Protein AF-0000000067823794 (afdb_homodimer)

Radius of gyration: 28.99 Å; Cα contacts (8 Å, |Δi|>4): 1652; chains: 2; bounding box: 49×87×70 Å

Nearest PDB structures (foldseek):
  8h8p-assembly1_C  TM=9.589E-01  e=4.261E-42  Candida parapsilosis
  8h8p-assembly1_D  TM=9.394E-01  e=1.782E-40  Candida parapsilosis
  6t3e-assembly1_A  TM=8.521E-01  e=1.249E-25  Thermococcus litoralis DSM 5473
  8j1g-assembly1_B  TM=7.694E-01  e=2.617E-18  Pseudomonas veronii
  8j1c-assembly2_C  TM=7.667E-01  e=1.794E-17  Pseudomonas veronii

Solvent-accessible surface area (backbone atoms only — not comparable to full-atom values): 33375 Å² total; per-residue (Å²): 56,37,64,41,21,28,62,60,50,44,58,53,60,74,63,61,46,47,64,46,41,65,70,46,51,49,51,51,51,50,50,34,44,47,53,35,71,77,40,57,75,30,49,56,84,64,45,79,42,61,36,49,23,88,96,40,71,16,34,39,37,42,26,46,24,36,37,52,87,41,18,31,35,38,35,44,12,35,37,64,62,16,59,77,64,75,58,51,54,22,28,33,31,35,33,27,39,50,62,43,28,39,62,48,29,41,30,32,28,50,53,51,52,26,42,52,54,24,47,56,54,43,53,55,51,44,72,75,42,64,87,54,85,70,67,40,65,22,35,30,30,35,32,60,50,64,48,31,51,35,40,52,49,52,50,57,54,68,44,60,53,56,30,39,38,27,26,19,91,41,40,66,54,12,41,51,41,45,51,57,48,50,74,76,39,87,56,47,67,47,55,32,45,62,38,71,68,56,44,32,57,52,47,40,63,19,37,35,35,38,35,41,38,78,29,69,53,54,77,40,45,58,86,25,57,55,69,49,51,89,44,60,30,37,38,36,38,52,25,23,61,36,50,72,18,16,35,50,28,28,66,45,45,48,72,59,42,49,76,53,23,25,38,35,23,70,40,65,69,59,34,56,63,19,22,11,37,37,43,72,33,66,56,54,70,78,24,44,30,37,47,54,32,52,78,66,72,60,52,71,63,35,57,55,43,82,34,26,41,28,43,36,47,41,69,82,58,50,46,54,53,38,45,51,45,50,48,45,66,73,69,51,91,62,69,76,42,86,55,86,54,38,64,40,21,27,63,59,50,45,58,52,60,75,65,60,48,48,63,46,41,65,68,45,52,48,51,52,51,50,49,36,44,47,53,35,71,76,41,57,75,30,49,56,84,65,46,78,42,62,37,50,22,89,96,41,70,16,35,39,36,42,28,47,25,35,37,50,88,42,17,30,35,38,36,44,11,36,37,63,62,16,60,77,64,74,59,52,56,21,26,33,32,36,32,27,38,49,62,44,27,38,61,49,30,40,29,32,28,49,54,50,50,26,43,52,53,25,48,57,55,43,54,55,50,43,72,74,42,66,88,53,86,71,66,40,65,21,36,31,31,35,30,59,50,64,49,32,52,36,40,51,49,52,48,57,54,69,41,61,55,56,28,39,38,28,27,19,90,41,38,66,54,11,43,50,41,45,52,56,47,52,74,78,40,87,56,45,65,46,56,32,45,61,38,72,69,56,43,32,57,52,48,40,61,21,37,35,37,38,35,39,37,80,29,68,52,53,75,40,45,58,85,25,57,55,70,50,51,87,44,59,28,37,38,36,40,51,26,23,63,37,51,74,17,16,35,48,28,28,65,45,46,48,75,58,42,50,77,55,24,24,37,36,22,68,39,64,70,58,35,56,64,20,20,10,37,38,44,72,32,67,57,55,70,79,25,45,30,38,46,54,31,53,77,65,74,60,51,73,63,34,57,53,42,81,33,25,39,28,43,36,45,41,68,82,57,50,45,53,54,38,45,50,44,48,48,44,66,73,71,53,89,62,68,76,41,85,56,85

Secondary structure (DSSP, 8-state):
-EEE-HHHHHHHHHT--HHHIIIIIHHHHHHHHHHHHH-GGGSPPPEEEE--STT---EEEEEEEE-SS-EEEEEEEESHHHHHTT--SEEEEEEE-TTT--EEEEEEHHHHHHHHHHHHHHHHHHHHHTT--SPB--EEEE--SHHHHHHHHHHHHHS-BSEEEEEESSHHHHHHHHHHHHTT---EEEEEE--HHHHHHHHHT-SEEEE----SS-SB-GGGS---TTS-EEEEE-S--STT--SB-HHHHHHHS-TTB-EEES-HHHHHHH-HHHHHTT--GGGEEEHHHHHTT---SBSS-TTSEEEEE----HHHHHHHHHHHHHHS---B----/-EEE-HHHHHHHHHT--HHHIIIIIHHHHHHHHHHHHH-GGGSPPPEEEE--STT---EEEEEEEE-SS-EEEEEEEESHHHHHTT--SEEEEEEE-TTT--EEEEEEHHHHHHHHHHHHHHHHHHHHHTT--SPB--EEEE--SHHHHHHHHHHHHHS-BSEEEEEESSHHHHHHHHHHHHTT---EEEEEE--HHHHHHHHHT-SEEEE----SS-SB-GGGS---TTS-EEEEE-S--STT--SB-HHHHHHHS-TTB-EEES-HHHHHHH-HHHHHTT--GGGEEEHHHHHTT---SBSS-TTSEEEEE----HHHHHHHHHHHHHHS---B----

Foldseek 3Di:
DFEAEPVLLVVVVLPDALCCLVPPLLVLLLVLLVQCVVPVVQWDDWDWDADPPPPGGKIWIWTWGQTPQWGWIWIWIDDPVCVVVVNPIWTWIWIADNVPRHTPYIYTVQLLVLQLLLSLLVLLVCLVPVPPQDAWAEEEEEDQDSNRLNNVSSCVRNGHYQEYEYEYQDQVSQVVSVVVNVVSDVHHYYTDYQDPVVQLVRQLRGLEYEAAAFALDASAELNSHHQALVGAHEYEYENFFALSTAHYDLVNCLVFQDDQEAAEEQDQVRCCHTGNSCVVSVHHSNSYFYSSCSSVVNTGGHQATSSNYGYYYYNDTVSSSRSSVVVCSVPRDDDDDDDD/DFEAEPVLLVVVVLPDALCCLVPPLLVLLLVLLVQCVVPVVQWDDWDWDADPPPPGGKIWIWTWGQTPQWGWIWIKIDDPVCVVVVNPIWTWIWIADNVPRHTPYIYTVQLLVLQLLLSLLVLLVCLVPVPPPDAWAEEEEEDQDSNRLNNVSSCVRNGHYQEYEYEYQDQVSQVVSVVVNVVSDVHHYYTDYQDPVVQLVRQQRGLEYEAAAFALDASAELNSHHQALVGAHEYEYENFFALSTAHYPLVNCLVFQDDQEAAEEQDQVRCCHTGNSCVVSVHHSNSYFYSNCSSVVNTGGHQATSSNYGYYYYNDTVSSSRSSVVVCSVPRDGDDDDDD

InterPro domains:
  IPR003462 Ornithine cyclodeaminase/mu-crystallin [PF02423] (27-333)
  IPR003462 Ornithine cyclodeaminase/mu-crystallin [PTHR13812] (2-334)
  IPR023401 Ornithine cyclodeaminase, N-terminal [G3DSA:3.30.1780.10] (2-139)
  IPR036291 NAD(P)-binding domain superfamily [SSF51735] (22-332)

Organism: Candidozyma auris (NCBI:txid498019)

pLDDT: mean 96.15, std 2.89, range [82.19, 98.88]

Sequence (680 aa):
MKLLSDTQIKKHLLSITKDQLEQTYLPRFEQALQDYEANPNVVPERTVLTSNYPGCDTTHLFMPCAAPHSVGTKVISGGSYNSQNDLGFQGFTAVLDPRSGQLLGAVNAKTLTAFRTALASFSAIWKLLKDSDTAIEQVTVIGTGPQAFWHVFLVLRAFKVKKVVVLSRSEESAQKLCKEIGEVDSVETEAFANSSCVAGEKIRKSAIVFGCSPSTEPTIKKEFVNRDPAFFQVFALIGSYKPHMVELDPQFVKDNFFGEYKVIVDSKEHTLAEAGELVQSERTEKNLVSLTDLLGDKAQGRVKLPSGVSVVKIVGLSIMDIYMAQLMLESVEAPQVDFDMKLLSDTQIKKHLLSITKDQLEQTYLPRFEQALQDYEANPNVVPERTVLTSNYPGCDTTHLFMPCAAPHSVGTKVISGGSYNSQNDLGFQGFTAVLDPRSGQLLGAVNAKTLTAFRTALASFSAIWKLLKDSDTAIEQVTVIGTGPQAFWHVFLVLRAFKVKKVVVLSRSEESAQKLCKEIGEVDSVETEAFANSSCVAGEKIRKSAIVFGCSPSTEPTIKKEFVNRDPAFFQVFALIGSYKPHMVELDPQFVKDNFFGEYKVIVDSKEHTLAEAGELVQSERTEKNLVSLTDLLGDKAQGRVKLPSGVSVVKIVGLSIMDIYMAQLMLESVEAPQVDFD

Structure (mmCIF, N/CA/C/O backbone):
data_AF-0000000067823794-model_v1
#
loop_
_entity.id
_entity.type
_entity.pdbx_description
1 polymer 'Ornithine cyclodeaminase'
#
loop_
_atom_site.group_PDB
_atom_site.id
_atom_site.type_symbol
_atom_site.label_atom_id
_atom_site.label_alt_id
_atom_site.label_comp_id
_atom_site.label_asym_id
_atom_site.label_entity_id
_atom_site.label_seq_id
_atom_site.pdbx_PDB_ins_code
_atom_site.Cartn_x
_atom_site.Cartn_y
_atom_site.Cartn_z
_atom_site.occupancy
_atom_site.B_iso_or_equiv
_atom_site.auth_seq_id
_atom_site.auth_comp_id
_atom_site.auth_asym_id
_atom_site.auth_atom_id
_atom_site.pdbx_PDB_model_num
ATOM 1 N N . MET A 1 1 ? 18.125 0.662 2.607 1 91.94 1 MET A N 1
ATOM 2 C CA . MET A 1 1 ? 17.172 -0.254 1.975 1 91.94 1 MET A CA 1
ATOM 3 C C . MET A 1 1 ? 17.688 -0.72 0.619 1 91.94 1 MET A C 1
ATOM 5 O O . MET A 1 1 ? 18.734 -0.253 0.154 1 91.94 1 MET A O 1
ATOM 9 N N . LYS A 1 2 ? 17.047 -1.723 0.032 1 94.69 2 LYS A N 1
ATOM 10 C CA . LYS A 1 2 ? 17.438 -2.266 -1.267 1 94.69 2 LYS A CA 1
ATOM 11 C C . LYS A 1 2 ? 16.328 -2.061 -2.301 1 94.69 2 LYS A C 1
ATOM 13 O O . LYS A 1 2 ? 15.141 -2.117 -1.971 1 94.69 2 LYS A O 1
ATOM 18 N N . LEU A 1 3 ? 16.734 -1.768 -3.521 1 96 3 LEU A N 1
ATOM 19 C CA . LEU A 1 3 ? 15.828 -1.68 -4.66 1 96 3 LEU A CA 1
ATOM 20 C C . LEU A 1 3 ? 16.188 -2.713 -5.723 1 96 3 LEU A C 1
ATOM 22 O O . LEU A 1 3 ? 17.359 -2.877 -6.066 1 96 3 LEU A O 1
ATOM 26 N N . LEU A 1 4 ? 15.211 -3.373 -6.148 1 97.31 4 LEU A N 1
ATOM 27 C CA . LEU A 1 4 ? 15.461 -4.352 -7.203 1 97.31 4 LEU A CA 1
ATOM 28 C C . LEU A 1 4 ? 14.617 -4.047 -8.438 1 97.31 4 LEU A C 1
ATOM 30 O O . LEU A 1 4 ? 13.383 -4.051 -8.367 1 97.31 4 LEU A O 1
ATOM 34 N N . SER A 1 5 ? 15.281 -3.82 -9.539 1 96.5 5 SER A N 1
ATOM 35 C CA . SER A 1 5 ? 14.609 -3.566 -10.805 1 96.5 5 SER A CA 1
ATOM 36 C C . SER A 1 5 ? 14.055 -4.855 -11.406 1 96.5 5 SER A C 1
ATOM 38 O O . SER A 1 5 ? 14.43 -5.953 -10.992 1 96.5 5 SER A O 1
ATOM 40 N N . ASP A 1 6 ? 13.172 -4.684 -12.367 1 96.75 6 ASP A N 1
ATOM 41 C CA . ASP A 1 6 ? 12.617 -5.852 -13.039 1 96.75 6 ASP A CA 1
ATOM 42 C C . ASP A 1 6 ? 13.711 -6.664 -13.727 1 96.75 6 ASP A C 1
ATOM 44 O O . ASP A 1 6 ? 13.695 -7.898 -13.695 1 96.75 6 ASP A O 1
ATOM 48 N N . THR A 1 7 ? 14.664 -5.988 -14.336 1 96.31 7 THR A N 1
ATOM 49 C CA . THR A 1 7 ? 15.758 -6.633 -15.055 1 96.31 7 THR A CA 1
ATOM 50 C C . THR A 1 7 ? 16.609 -7.477 -14.102 1 96.31 7 THR A C 1
ATOM 52 O O . THR A 1 7 ? 16.984 -8.602 -14.438 1 96.31 7 THR A O 1
ATOM 55 N N . GLN A 1 8 ? 16.922 -6.918 -12.914 1 96.38 8 GLN A N 1
ATOM 56 C CA . GLN A 1 8 ? 17.703 -7.641 -11.93 1 96.38 8 GLN A CA 1
ATOM 57 C C . GLN A 1 8 ? 16.969 -8.883 -11.438 1 96.38 8 GLN A C 1
ATOM 59 O O . GLN A 1 8 ? 17.578 -9.953 -11.289 1 96.38 8 GLN A O 1
ATOM 64 N N . ILE A 1 9 ? 15.656 -8.766 -11.227 1 97.38 9 ILE A N 1
ATOM 65 C CA . ILE A 1 9 ? 14.836 -9.867 -10.742 1 97.38 9 ILE A CA 1
ATOM 66 C C . ILE A 1 9 ? 14.773 -10.969 -11.797 1 97.38 9 ILE A C 1
ATOM 68 O O . ILE A 1 9 ? 14.977 -12.148 -11.484 1 97.38 9 ILE A O 1
ATOM 72 N N . LYS A 1 10 ? 14.5 -10.547 -12.992 1 97.31 10 LYS A N 1
ATOM 73 C CA . LYS A 1 10 ? 14.359 -11.5 -14.094 1 97.31 10 LYS A CA 1
ATOM 74 C C . LYS A 1 10 ? 15.656 -12.273 -14.305 1 97.31 10 LYS A C 1
ATOM 76 O O . LYS A 1 10 ? 15.633 -13.5 -14.453 1 97.31 10 LYS A O 1
ATOM 81 N N . LYS A 1 11 ? 16.797 -11.586 -14.336 1 97.12 11 LYS A N 1
ATOM 82 C CA . LYS A 1 11 ? 18.094 -12.227 -14.508 1 97.12 11 LYS A CA 1
ATOM 83 C C . LYS A 1 11 ? 18.344 -13.266 -13.422 1 97.12 11 LYS A C 1
ATOM 85 O O . LYS A 1 11 ? 18.797 -14.375 -13.711 1 97.12 11 LYS A O 1
ATOM 90 N N . HIS A 1 12 ? 18.047 -12.914 -12.227 1 97.88 12 HIS A N 1
ATOM 91 C CA . HIS A 1 12 ? 18.234 -13.82 -11.102 1 97.88 12 HIS A CA 1
ATOM 92 C C . HIS A 1 12 ? 17.344 -15.047 -11.234 1 97.88 12 HIS A C 1
ATOM 94 O O . HIS A 1 12 ? 17.797 -16.172 -11.086 1 97.88 12 HIS A O 1
ATOM 100 N N . LEU A 1 13 ? 16.078 -14.82 -11.555 1 98.12 13 LEU A N 1
ATOM 101 C CA . LEU A 1 13 ? 15.102 -15.898 -11.562 1 98.12 13 LEU A CA 1
ATOM 102 C C . LEU A 1 13 ? 15.352 -16.844 -12.734 1 98.12 13 LEU A C 1
ATOM 104 O O . LEU A 1 13 ? 15.117 -18.047 -12.625 1 98.12 13 LEU A O 1
ATOM 108 N N . LEU A 1 14 ? 15.836 -16.344 -13.836 1 98.12 14 LEU A N 1
ATOM 109 C CA . LEU A 1 14 ? 16.125 -17.188 -14.992 1 98.12 14 LEU A CA 1
ATOM 110 C C . LEU A 1 14 ? 17.297 -18.125 -14.703 1 98.12 14 LEU A C 1
ATOM 112 O O . LEU A 1 14 ? 17.484 -19.109 -15.414 1 98.12 14 LEU A O 1
ATOM 116 N N . SER A 1 15 ? 18.047 -17.844 -13.672 1 97.5 15 SER A N 1
ATOM 117 C CA . SER A 1 15 ? 19.234 -18.641 -13.367 1 97.5 15 SER A CA 1
ATOM 118 C C . SER A 1 15 ? 18.953 -19.672 -12.281 1 97.5 15 SER A C 1
ATOM 120 O O . SER A 1 15 ? 19.812 -20.469 -11.938 1 97.5 15 SER A O 1
ATOM 122 N N . ILE A 1 16 ? 17.766 -19.688 -11.734 1 97.12 16 ILE A N 1
ATOM 123 C CA . ILE A 1 16 ? 17.484 -20.562 -10.609 1 97.12 16 ILE A CA 1
ATOM 124 C C . ILE A 1 16 ? 17.562 -22.016 -11.055 1 97.12 16 ILE A C 1
ATOM 126 O O . ILE A 1 16 ? 17.172 -22.344 -12.18 1 97.12 16 ILE A O 1
ATOM 130 N N . THR A 1 17 ? 18.062 -22.891 -10.148 1 97.19 17 THR A N 1
ATOM 131 C CA . THR A 1 17 ? 18.203 -24.312 -10.406 1 97.19 17 THR A CA 1
ATOM 132 C C . THR A 1 17 ? 17.047 -25.094 -9.773 1 97.19 17 THR A C 1
ATOM 134 O O . THR A 1 17 ? 16.297 -24.562 -8.953 1 97.19 17 THR A O 1
ATOM 137 N N . LYS A 1 18 ? 16.953 -26.344 -10.172 1 96.62 18 LYS A N 1
ATOM 138 C CA . LYS A 1 18 ? 15.969 -27.25 -9.562 1 96.62 18 LYS A CA 1
ATOM 139 C C . LYS A 1 18 ? 16.172 -27.328 -8.047 1 96.62 18 LYS A C 1
ATOM 141 O O . LYS A 1 18 ? 15.211 -27.328 -7.285 1 96.62 18 LYS A O 1
ATOM 146 N N . ASP A 1 19 ? 17.438 -27.391 -7.633 1 97.38 19 ASP A N 1
ATOM 147 C CA . ASP A 1 19 ? 17.766 -27.484 -6.211 1 97.38 19 ASP A CA 1
ATOM 148 C C . ASP A 1 19 ? 17.297 -26.234 -5.465 1 97.38 19 ASP A C 1
ATOM 150 O O . ASP A 1 19 ? 16.766 -26.328 -4.355 1 97.38 19 ASP A O 1
ATOM 154 N N . GLN A 1 20 ? 17.469 -25.094 -6.043 1 97.44 20 GLN A N 1
ATOM 155 C CA . GLN A 1 20 ? 17.047 -23.844 -5.414 1 97.44 20 GLN A CA 1
ATOM 156 C C . GLN A 1 20 ? 15.523 -23.75 -5.328 1 97.44 20 GLN A C 1
ATOM 158 O O . GLN A 1 20 ? 14.977 -23.25 -4.348 1 97.44 20 GLN A O 1
ATOM 163 N N . LEU A 1 21 ? 14.867 -24.234 -6.387 1 97.38 21 LEU A N 1
ATOM 164 C CA . LEU A 1 21 ? 13.406 -24.312 -6.336 1 97.38 21 LEU A CA 1
ATOM 165 C C . LEU A 1 21 ? 12.945 -25.156 -5.152 1 97.38 21 LEU A C 1
ATOM 167 O O . LEU A 1 21 ? 12.102 -24.719 -4.371 1 97.38 21 LEU A O 1
ATOM 171 N N . GLU A 1 22 ? 13.578 -26.312 -5.004 1 96.75 22 GLU A N 1
ATOM 172 C CA . GLU A 1 22 ? 13.148 -27.297 -4.027 1 96.75 22 GLU A CA 1
ATOM 173 C C . GLU A 1 22 ? 13.555 -26.891 -2.613 1 96.75 22 GLU A C 1
ATOM 175 O O . GLU A 1 22 ? 12.812 -27.125 -1.656 1 96.75 22 GLU A O 1
ATOM 180 N N . GLN A 1 23 ? 14.664 -26.234 -2.475 1 97.75 23 GLN A N 1
ATOM 181 C CA . GLN A 1 23 ? 15.25 -26.078 -1.146 1 97.75 23 GLN A CA 1
ATOM 182 C C . GLN A 1 23 ? 15.094 -24.641 -0.65 1 97.75 23 GLN A C 1
ATOM 184 O O . GLN A 1 23 ? 15.281 -24.359 0.538 1 97.75 23 GLN A O 1
ATOM 189 N N . THR A 1 24 ? 14.742 -23.734 -1.537 1 98.19 24 THR A N 1
ATOM 190 C CA . THR A 1 24 ? 14.703 -22.328 -1.132 1 98.19 24 THR A CA 1
ATOM 191 C C . THR A 1 24 ? 13.352 -21.703 -1.461 1 98.19 24 THR A C 1
ATOM 193 O O . THR A 1 24 ? 12.625 -21.281 -0.562 1 98.19 24 THR A O 1
ATOM 196 N N . TYR A 1 25 ? 12.93 -21.75 -2.703 1 98.31 25 TYR A N 1
ATOM 197 C CA . TYR A 1 25 ? 11.742 -21.016 -3.137 1 98.31 25 TYR A CA 1
ATOM 198 C C . TYR A 1 25 ? 10.469 -21.688 -2.648 1 98.31 25 TYR A C 1
ATOM 200 O O . TYR A 1 25 ? 9.586 -21.031 -2.094 1 98.31 25 TYR A O 1
ATOM 208 N N . LEU A 1 26 ? 10.375 -23.047 -2.83 1 98.25 26 LEU A N 1
ATOM 209 C CA . LEU A 1 26 ? 9.172 -23.75 -2.42 1 98.25 26 LEU A CA 1
ATOM 210 C C . LEU A 1 26 ? 9 -23.703 -0.905 1 98.25 26 LEU A C 1
ATOM 212 O O . LEU A 1 26 ? 7.91 -23.422 -0.408 1 98.25 26 LEU A O 1
ATOM 216 N N . PRO A 1 27 ? 10.094 -23.891 -0.129 1 98.19 27 PRO A N 1
ATOM 217 C CA . PRO A 1 27 ? 9.938 -23.797 1.324 1 98.19 27 PRO A CA 1
ATOM 218 C C . PRO A 1 27 ? 9.492 -22.406 1.782 1 98.19 27 PRO A C 1
ATOM 220 O O . PRO A 1 27 ? 8.656 -22.281 2.682 1 98.19 27 PRO A O 1
ATOM 223 N N . ARG A 1 28 ? 10.055 -21.359 1.204 1 98.12 28 ARG A N 1
ATOM 224 C CA . ARG A 1 28 ? 9.641 -20 1.55 1 98.12 28 ARG A CA 1
ATOM 225 C C . ARG A 1 28 ? 8.18 -19.766 1.189 1 98.12 28 ARG A C 1
ATOM 227 O O . ARG A 1 28 ? 7.438 -19.141 1.946 1 98.12 28 ARG A O 1
ATOM 234 N N . PHE A 1 29 ? 7.852 -20.234 0.062 1 98.06 29 PHE A N 1
ATOM 235 C CA . PHE A 1 29 ? 6.473 -20.141 -0.403 1 98.06 29 PHE A CA 1
ATOM 236 C C . PHE A 1 29 ? 5.531 -20.875 0.547 1 98.06 29 PHE A C 1
ATOM 238 O O . PHE A 1 29 ? 4.484 -20.344 0.922 1 98.06 29 PHE A O 1
ATOM 245 N N . GLU A 1 30 ? 5.859 -22.047 0.919 1 97.38 30 GLU A N 1
ATOM 246 C CA . GLU A 1 30 ? 5.055 -22.859 1.837 1 97.38 30 GLU A CA 1
ATOM 247 C C . GLU A 1 30 ? 4.914 -22.172 3.191 1 97.38 30 GLU A C 1
ATOM 249 O O . GLU A 1 30 ? 3.857 -22.234 3.82 1 97.38 30 GLU A O 1
ATOM 254 N N . GLN A 1 31 ? 5.949 -21.547 3.629 1 97.81 31 GLN A N 1
ATOM 255 C CA . GLN A 1 31 ? 5.891 -20.797 4.883 1 97.81 31 GLN A CA 1
ATOM 256 C C . GLN A 1 31 ? 4.855 -19.688 4.812 1 97.81 31 GLN A C 1
ATOM 258 O O . GLN A 1 31 ? 4.117 -19.453 5.773 1 97.81 31 GLN A O 1
ATOM 263 N N . ALA A 1 32 ? 4.812 -18.969 3.717 1 97.94 32 ALA A N 1
ATOM 264 C CA . ALA A 1 32 ? 3.816 -17.922 3.518 1 97.94 32 ALA A CA 1
ATOM 265 C C . ALA A 1 32 ? 2.4 -18.469 3.645 1 97.94 32 ALA A C 1
ATOM 267 O O . ALA A 1 32 ? 1.559 -17.891 4.332 1 97.94 32 ALA A O 1
ATOM 268 N N . LEU A 1 33 ? 2.182 -19.578 3.016 1 97 33 LEU A N 1
ATOM 269 C CA . LEU A 1 33 ? 0.858 -20.203 3.027 1 97 33 LEU A CA 1
ATOM 270 C C . LEU A 1 33 ? 0.497 -20.688 4.426 1 97 33 LEU A C 1
ATOM 272 O O . LEU A 1 33 ? -0.656 -20.562 4.852 1 97 33 LEU A O 1
ATOM 276 N N . GLN A 1 34 ? 1.472 -21.234 5.113 1 96.75 34 GLN A N 1
ATOM 277 C CA . GLN A 1 34 ? 1.24 -21.688 6.484 1 96.75 34 GLN A CA 1
ATOM 278 C C . GLN A 1 34 ? 0.876 -20.516 7.391 1 96.75 34 GLN A C 1
ATOM 280 O O . GLN A 1 34 ? -0.024 -20.625 8.227 1 96.75 34 GLN A O 1
ATOM 285 N N . ASP A 1 35 ? 1.567 -19.438 7.25 1 97.19 35 ASP A N 1
ATOM 286 C CA . ASP A 1 35 ? 1.277 -18.25 8.047 1 97.19 35 ASP A CA 1
ATOM 287 C C . ASP A 1 35 ? -0.12 -17.703 7.746 1 97.19 35 ASP A C 1
ATOM 289 O O . ASP A 1 35 ? -0.831 -17.266 8.648 1 97.19 35 ASP A O 1
ATOM 293 N N . TYR A 1 36 ? -0.489 -17.75 6.543 1 96.56 36 TYR A N 1
ATOM 294 C CA . TYR A 1 36 ? -1.832 -17.328 6.168 1 96.56 36 TYR A CA 1
ATOM 295 C C . TYR A 1 36 ? -2.887 -18.234 6.785 1 96.56 36 TYR A C 1
ATOM 297 O O . TYR A 1 36 ? -3.889 -17.75 7.324 1 96.56 36 TYR A O 1
ATOM 305 N N . GLU A 1 37 ? -2.691 -19.5 6.609 1 94.06 37 GLU A N 1
ATOM 306 C CA . GLU A 1 37 ? -3.652 -20.453 7.152 1 94.06 37 GLU A CA 1
ATOM 307 C C . GLU A 1 37 ? -3.797 -20.297 8.664 1 94.06 37 GLU A C 1
ATOM 309 O O . GLU A 1 37 ? -4.895 -20.438 9.203 1 94.06 37 GLU A O 1
ATOM 314 N N . ALA A 1 38 ? -2.703 -20.047 9.32 1 94.81 38 ALA A N 1
ATOM 315 C CA . ALA A 1 38 ? -2.721 -19.875 10.773 1 94.81 38 ALA A CA 1
ATOM 316 C C . ALA A 1 38 ? -3.533 -18.656 11.164 1 94.81 38 ALA A C 1
ATOM 318 O O . ALA A 1 38 ? -4.176 -18.641 12.219 1 94.81 38 ALA A O 1
ATOM 319 N N . ASN A 1 39 ? -3.494 -17.578 10.375 1 95.94 39 ASN A N 1
ATOM 320 C CA . ASN A 1 39 ? -4.254 -16.344 10.602 1 95.94 39 ASN A CA 1
ATOM 321 C C . ASN A 1 39 ? -4.586 -15.641 9.289 1 95.94 39 ASN A C 1
ATOM 323 O O . ASN A 1 39 ? -3.859 -14.742 8.867 1 95.94 39 ASN A O 1
ATOM 327 N N . PRO A 1 40 ? -5.719 -15.922 8.742 1 93.88 40 PRO A N 1
ATOM 328 C CA . PRO A 1 40 ? -6.07 -15.352 7.438 1 93.88 40 PRO A CA 1
ATOM 329 C C . PRO A 1 40 ? -6.195 -13.828 7.473 1 93.88 40 PRO A C 1
ATOM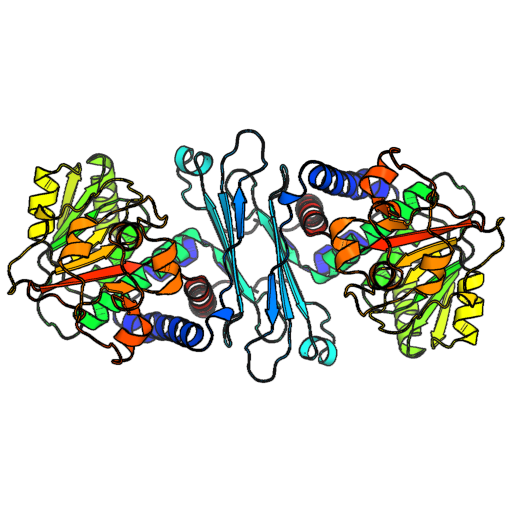 331 O O . PRO A 1 40 ? -6.164 -13.18 6.426 1 93.88 40 PRO A O 1
ATOM 334 N N . ASN A 1 41 ? -6.281 -13.242 8.664 1 94.19 41 ASN A N 1
ATOM 335 C CA . ASN A 1 41 ? -6.457 -11.797 8.797 1 94.19 41 ASN A CA 1
ATOM 336 C C . ASN A 1 41 ? -5.18 -11.039 8.453 1 94.19 41 ASN A C 1
ATOM 338 O O . ASN A 1 41 ? -5.199 -9.82 8.289 1 94.19 41 ASN A O 1
ATOM 342 N N . VAL A 1 42 ? -4.059 -11.711 8.289 1 97.25 42 VAL A N 1
ATOM 343 C CA . VAL A 1 42 ? -2.801 -11.078 7.91 1 97.25 42 VAL A CA 1
ATOM 344 C C . VAL A 1 42 ? -2.9 -10.531 6.488 1 97.25 42 VAL A C 1
ATOM 346 O O . VAL A 1 42 ? -2.096 -9.688 6.082 1 97.25 42 VAL A O 1
ATOM 349 N N . VAL A 1 43 ? -3.865 -11.086 5.75 1 96.94 43 VAL A N 1
ATOM 350 C CA . VAL A 1 43 ? -4.102 -10.648 4.383 1 96.94 43 VAL A CA 1
ATOM 351 C C . VAL A 1 43 ? -5.516 -10.078 4.258 1 96.94 43 VAL A C 1
ATOM 353 O O . VAL A 1 43 ? -6.449 -10.797 3.893 1 96.94 43 VAL A O 1
ATOM 356 N N . PRO A 1 44 ? -5.652 -8.805 4.461 1 95.06 44 PRO A N 1
ATOM 357 C CA . PRO A 1 44 ? -6.98 -8.211 4.281 1 95.06 44 PRO A CA 1
ATOM 358 C C . PRO A 1 44 ? -7.406 -8.148 2.816 1 95.06 44 PRO A C 1
ATOM 360 O O . PRO A 1 44 ? -6.609 -8.453 1.925 1 95.06 44 PRO A O 1
ATOM 363 N N . GLU A 1 45 ? -8.688 -7.863 2.602 1 89.88 45 GLU A N 1
ATOM 364 C CA . GLU A 1 45 ? -9.172 -7.648 1.24 1 89.88 45 GLU A CA 1
ATOM 365 C C . GLU A 1 45 ? -8.359 -6.566 0.533 1 89.88 45 GLU A C 1
ATOM 367 O O . GLU A 1 45 ? -7.996 -5.559 1.146 1 89.88 45 GLU A O 1
ATOM 372 N N . ARG A 1 46 ? -8.094 -6.766 -0.674 1 92.31 46 ARG A N 1
ATOM 373 C CA . ARG A 1 46 ? -7.387 -5.766 -1.468 1 92.31 46 ARG A CA 1
ATOM 374 C C . ARG A 1 46 ? -8.25 -4.527 -1.683 1 92.31 46 ARG A C 1
ATOM 376 O O . ARG A 1 46 ? -9.477 -4.605 -1.654 1 92.31 46 ARG A O 1
ATOM 383 N N . THR A 1 47 ? -7.672 -3.389 -1.818 1 94.75 47 THR A N 1
ATOM 384 C CA . THR A 1 47 ? -8.336 -2.158 -2.232 1 94.75 47 THR A CA 1
ATOM 385 C C . THR A 1 47 ? -8.195 -1.945 -3.736 1 94.75 47 THR A C 1
ATOM 387 O O . THR A 1 47 ? -7.086 -1.927 -4.266 1 94.75 47 THR A O 1
ATOM 390 N N . VAL A 1 48 ? -9.305 -1.86 -4.414 1 92.94 48 VAL A N 1
ATOM 391 C CA . VAL A 1 48 ? -9.336 -1.647 -5.855 1 92.94 48 VAL A CA 1
ATOM 392 C C . VAL A 1 48 ? -9.773 -0.216 -6.156 1 92.94 48 VAL A C 1
ATOM 394 O O . VAL A 1 48 ? -10.875 0.196 -5.781 1 92.94 48 VAL A O 1
ATOM 397 N N . LEU A 1 49 ? -8.961 0.532 -6.789 1 96.06 49 LEU A N 1
ATOM 398 C CA . LEU A 1 49 ? -9.305 1.892 -7.191 1 96.06 49 LEU A CA 1
ATOM 399 C C . LEU A 1 49 ? -9.172 2.064 -8.695 1 96.06 49 LEU A C 1
ATOM 401 O O . LEU A 1 49 ? -8.117 1.77 -9.273 1 96.06 49 LEU A O 1
ATOM 405 N N . THR A 1 50 ? -10.195 2.516 -9.336 1 94 50 THR A N 1
ATOM 406 C CA . THR A 1 50 ? -10.125 2.883 -10.742 1 94 50 THR A CA 1
ATOM 407 C C . THR A 1 50 ? -9.492 4.262 -10.914 1 94 50 THR A C 1
ATOM 409 O O . THR A 1 50 ? -9.711 5.156 -10.094 1 94 50 THR A O 1
ATOM 412 N N . SER A 1 51 ? -8.812 4.398 -12.008 1 94.81 51 SER A N 1
ATOM 413 C CA . SER A 1 51 ? -8.117 5.652 -12.258 1 94.81 51 SER A CA 1
ATOM 414 C C . SER A 1 51 ? -9.094 6.82 -12.352 1 94.81 51 SER A C 1
ATOM 416 O O . SER A 1 51 ? -10.148 6.699 -12.969 1 94.81 51 SER A O 1
ATOM 418 N N . ASN A 1 52 ? -8.781 7.941 -11.727 1 94.81 52 ASN A N 1
ATOM 419 C CA . ASN A 1 52 ? -9.508 9.195 -11.852 1 94.81 52 ASN A CA 1
ATOM 420 C C . ASN A 1 52 ? -8.789 10.172 -12.781 1 94.81 52 ASN A C 1
ATOM 422 O O . ASN A 1 52 ? -9.172 11.344 -12.875 1 94.81 52 ASN A O 1
ATOM 426 N N . TYR A 1 53 ? -7.723 9.68 -13.352 1 94.5 53 TYR A N 1
ATOM 427 C CA . TYR A 1 53 ? -7.07 10.43 -14.422 1 94.5 53 TYR A CA 1
ATOM 428 C C . TYR A 1 53 ? -7.957 10.484 -15.664 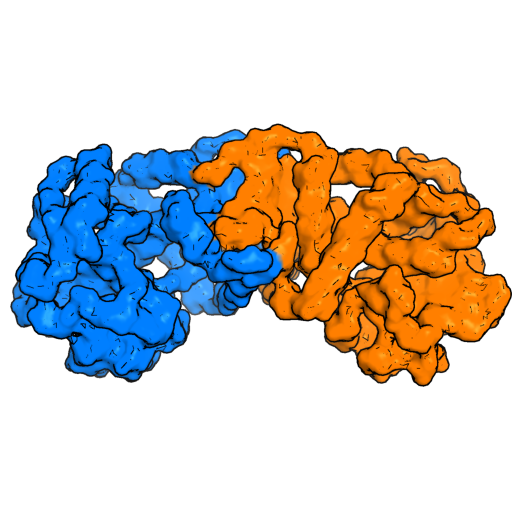1 94.5 53 TYR A C 1
ATOM 430 O O . TYR A 1 53 ? -8.477 9.461 -16.109 1 94.5 53 TYR A O 1
ATOM 438 N N . PRO A 1 54 ? -8.141 11.711 -16.234 1 93.56 54 PRO A N 1
ATOM 439 C CA . PRO A 1 54 ? -9.078 11.844 -17.344 1 93.56 54 PRO A CA 1
ATOM 440 C C . PRO A 1 54 ? -8.734 10.914 -18.516 1 93.56 54 PRO A C 1
ATOM 442 O O . PRO A 1 54 ? -7.594 10.906 -18.984 1 93.56 54 PRO A O 1
ATOM 445 N N . GLY A 1 55 ? -9.664 10.188 -18.984 1 92.62 55 GLY A N 1
ATOM 446 C CA . GLY A 1 55 ? -9.547 9.336 -20.156 1 92.62 55 GLY A CA 1
ATOM 447 C C . GLY A 1 55 ? -8.797 8.047 -19.891 1 92.62 55 GLY A C 1
ATOM 448 O O . GLY A 1 55 ? -8.398 7.348 -20.828 1 92.62 55 GLY A O 1
ATOM 449 N N . CYS A 1 56 ? -8.555 7.805 -18.672 1 93.62 56 CYS A N 1
ATOM 450 C CA . CYS A 1 56 ? -7.797 6.617 -18.281 1 93.62 56 CYS A CA 1
ATOM 451 C C . CYS A 1 56 ? -8.672 5.633 -17.516 1 93.62 56 CYS A C 1
ATOM 453 O O . CYS A 1 56 ? -9.5 6.039 -16.703 1 93.62 56 CYS A O 1
ATOM 455 N N . ASP A 1 57 ? -8.539 4.289 -17.797 1 92.88 57 ASP A N 1
ATOM 456 C CA . ASP A 1 57 ? -9.344 3.275 -17.125 1 92.88 57 ASP A CA 1
ATOM 457 C C . ASP A 1 57 ? -8.469 2.334 -16.312 1 92.88 57 ASP A C 1
ATOM 459 O O . ASP A 1 57 ? -8.875 1.212 -15.992 1 92.88 57 ASP A O 1
ATOM 463 N N . THR A 1 58 ? -7.309 2.75 -16.062 1 94.94 58 THR A N 1
ATOM 464 C CA . THR A 1 58 ? -6.375 1.938 -15.281 1 94.94 58 THR A CA 1
ATOM 465 C C . THR A 1 58 ? -6.965 1.585 -13.922 1 94.94 58 THR A C 1
ATOM 467 O O . THR A 1 58 ? -7.609 2.42 -13.281 1 94.94 58 THR A O 1
ATOM 470 N N . THR A 1 59 ? -6.793 0.38 -13.531 1 94.94 59 THR A N 1
ATOM 471 C CA . THR A 1 59 ? -7.148 -0.059 -12.188 1 94.94 59 THR A CA 1
ATOM 472 C C . THR A 1 59 ? -5.906 -0.222 -11.32 1 94.94 59 THR A C 1
ATOM 474 O O . THR A 1 59 ? -4.922 -0.833 -11.75 1 94.94 59 THR A O 1
ATOM 477 N N . HIS A 1 60 ? -5.949 0.358 -10.164 1 96.88 60 HIS A N 1
ATOM 478 C CA . HIS A 1 60 ? -4.875 0.254 -9.188 1 96.88 60 HIS A CA 1
ATOM 479 C C . HIS A 1 60 ? -5.27 -0.668 -8.031 1 96.88 60 HIS A C 1
ATOM 481 O O . HIS A 1 60 ? -6.262 -0.419 -7.344 1 96.88 60 HIS A O 1
ATOM 487 N N . LEU A 1 61 ? -4.523 -1.717 -7.84 1 96.38 61 LEU A N 1
ATOM 488 C CA . LEU A 1 61 ? -4.777 -2.65 -6.746 1 96.38 61 LEU A CA 1
ATOM 489 C C . LEU A 1 61 ? -3.758 -2.465 -5.629 1 96.38 61 LEU A C 1
ATOM 491 O O . LEU A 1 61 ? -2.549 -2.504 -5.871 1 96.38 61 LEU A O 1
ATOM 495 N N . PHE A 1 62 ? -4.238 -2.221 -4.43 1 98 62 PHE A N 1
ATOM 496 C CA . PHE A 1 62 ? -3.416 -2.098 -3.232 1 98 62 PHE A CA 1
ATOM 497 C C . PHE A 1 62 ? -3.635 -3.283 -2.303 1 98 62 PHE A C 1
ATOM 499 O O . PHE A 1 62 ? -4.754 -3.516 -1.836 1 98 62 PHE A O 1
ATOM 506 N N . MET A 1 63 ? -2.57 -3.969 -2.031 1 97.81 63 MET A N 1
ATOM 507 C CA . MET A 1 63 ? -2.689 -5.258 -1.358 1 97.81 63 MET A CA 1
ATOM 508 C C . MET A 1 63 ? -1.715 -5.352 -0.188 1 97.81 63 MET A C 1
ATOM 510 O O . MET A 1 63 ? -0.59 -5.832 -0.349 1 97.81 63 MET A O 1
ATOM 514 N N . PRO A 1 64 ? -2.164 -5.016 1.007 1 98.44 64 PRO A N 1
ATOM 515 C CA . PRO A 1 64 ? -1.301 -5.07 2.189 1 98.44 64 PRO A CA 1
ATOM 516 C C . PRO A 1 64 ? -1.199 -6.473 2.783 1 98.44 64 PRO A C 1
ATOM 518 O O . PRO A 1 64 ? -2.031 -7.332 2.488 1 98.44 64 PRO A O 1
ATOM 521 N N . CYS A 1 65 ? -0.174 -6.684 3.547 1 98.62 65 CYS A N 1
ATOM 522 C CA . CYS A 1 65 ? 0.037 -7.906 4.312 1 98.62 65 CYS A CA 1
ATOM 523 C C . CYS A 1 65 ? 0.862 -7.633 5.562 1 98.62 65 CYS A C 1
ATOM 525 O O . CYS A 1 65 ? 1.848 -6.895 5.512 1 98.62 65 CYS A O 1
ATOM 527 N N . ALA A 1 66 ? 0.439 -8.102 6.727 1 98.5 66 ALA A N 1
ATOM 528 C CA . ALA A 1 66 ? 1.229 -8.07 7.957 1 98.5 66 ALA A CA 1
ATOM 529 C C . ALA A 1 66 ? 1.323 -9.453 8.586 1 98.5 66 ALA A C 1
ATOM 531 O O . ALA A 1 66 ? 0.623 -9.75 9.562 1 98.5 66 ALA A O 1
ATOM 532 N N . ALA A 1 67 ? 2.172 -10.266 8.031 1 98.12 67 ALA A N 1
ATOM 533 C CA . ALA A 1 67 ? 2.434 -11.609 8.531 1 98.12 67 ALA A CA 1
ATOM 534 C C . ALA A 1 67 ? 3.533 -11.586 9.594 1 98.12 67 ALA A C 1
ATOM 536 O O . ALA A 1 67 ? 4.16 -10.555 9.828 1 98.12 67 ALA A O 1
ATOM 537 N N . PRO A 1 68 ? 3.766 -12.703 10.328 1 96.12 68 PRO A N 1
ATOM 538 C CA . PRO A 1 68 ? 4.742 -12.719 11.422 1 96.12 68 PRO A CA 1
ATOM 539 C C . PRO A 1 68 ? 6.16 -12.406 10.953 1 96.12 68 PRO A C 1
ATOM 541 O O . PRO A 1 68 ? 6.914 -11.734 11.664 1 96.12 68 PRO A O 1
ATOM 544 N N . HIS A 1 69 ? 6.484 -12.773 9.711 1 89.88 69 HIS A N 1
ATOM 545 C CA . HIS A 1 69 ? 7.887 -12.656 9.336 1 89.88 69 HIS A CA 1
ATOM 546 C C . HIS A 1 69 ? 8.062 -11.75 8.117 1 89.88 69 HIS A C 1
ATOM 548 O O . HIS A 1 69 ? 9.188 -11.477 7.695 1 89.88 69 HIS A O 1
ATOM 554 N N . SER A 1 70 ? 7.012 -11.273 7.66 1 95.44 70 SER A N 1
ATOM 555 C CA . SER A 1 70 ? 7.086 -10.422 6.48 1 95.44 70 SER A CA 1
ATOM 556 C C . SER A 1 70 ? 5.902 -9.461 6.414 1 95.44 70 SER A C 1
ATOM 558 O O . SER A 1 70 ? 4.75 -9.891 6.449 1 95.44 70 SER A O 1
ATOM 560 N N . VAL A 1 71 ? 6.133 -8.227 6.414 1 98.38 71 VAL A N 1
ATOM 561 C CA . VAL A 1 71 ? 5.137 -7.164 6.32 1 98.38 71 VAL A CA 1
ATOM 562 C C . VAL A 1 71 ? 5.395 -6.32 5.078 1 98.38 71 VAL A C 1
ATOM 564 O O . VAL A 1 71 ? 6.547 -6.094 4.699 1 98.38 71 VAL A O 1
ATOM 567 N N . GLY A 1 72 ? 4.348 -5.949 4.41 1 98.69 72 GLY A N 1
ATOM 568 C CA . GLY A 1 72 ? 4.535 -5.082 3.256 1 98.69 72 GLY A CA 1
ATOM 569 C C . GLY A 1 72 ? 3.258 -4.852 2.471 1 98.69 72 GLY A C 1
ATOM 570 O O . GLY A 1 72 ? 2.158 -5.016 3.002 1 98.69 72 GLY A O 1
ATOM 571 N N . THR A 1 73 ? 3.398 -4.352 1.291 1 98.88 73 THR A N 1
ATOM 572 C CA . THR A 1 73 ? 2.273 -4.129 0.388 1 98.88 73 THR A CA 1
ATOM 573 C C . THR A 1 73 ? 2.697 -4.332 -1.063 1 98.88 73 THR A C 1
ATOM 575 O O . THR A 1 73 ? 3.812 -3.971 -1.447 1 98.88 73 THR A O 1
ATOM 578 N N . LYS A 1 74 ? 1.867 -4.961 -1.769 1 98.62 74 LYS A N 1
ATOM 579 C CA . LYS A 1 74 ? 1.979 -4.992 -3.225 1 98.62 74 LYS A CA 1
ATOM 580 C C . LYS A 1 74 ? 1.002 -4.016 -3.873 1 98.62 74 LYS A C 1
ATOM 582 O O . LYS A 1 74 ? -0.165 -3.945 -3.48 1 98.62 74 LYS A O 1
ATOM 587 N N . VAL A 1 75 ? 1.499 -3.254 -4.766 1 98.5 75 VAL A N 1
ATOM 588 C CA . VAL A 1 75 ? 0.675 -2.396 -5.613 1 98.5 75 VAL A CA 1
ATOM 589 C C . VAL A 1 75 ? 0.863 -2.781 -7.078 1 98.5 75 VAL A C 1
ATOM 591 O O . VAL A 1 75 ? 1.992 -2.83 -7.574 1 98.5 75 VAL A O 1
ATOM 594 N N . ILE A 1 76 ? -0.206 -3.057 -7.75 1 96.94 76 ILE A N 1
ATOM 595 C CA . ILE A 1 76 ? -0.151 -3.412 -9.164 1 96.94 76 ILE A CA 1
ATOM 596 C C . ILE A 1 76 ? -1.253 -2.68 -9.922 1 96.94 76 ILE A C 1
ATOM 598 O O . ILE A 1 76 ? -2.344 -2.461 -9.391 1 96.94 76 ILE A O 1
ATOM 602 N N . SER A 1 77 ? -0.906 -2.27 -11.117 1 96.69 77 SER A N 1
ATOM 603 C CA . SER A 1 77 ? -1.823 -1.487 -11.938 1 96.69 77 SER A CA 1
ATOM 604 C C . SER A 1 77 ? -1.827 -1.979 -13.383 1 96.69 77 SER A C 1
ATOM 606 O O . SER A 1 77 ? -0.803 -2.441 -13.891 1 96.69 77 SER A O 1
ATOM 608 N N . GLY A 1 78 ? -2.986 -1.867 -14 1 93.5 78 GLY A N 1
ATOM 609 C CA . GLY A 1 78 ? -3.117 -2.213 -15.406 1 93.5 78 GLY A CA 1
ATOM 610 C C . GLY A 1 78 ? -4.414 -1.728 -16.016 1 93.5 78 GLY A C 1
ATOM 611 O O . GLY A 1 78 ? -5.344 -1.344 -15.305 1 93.5 78 GLY A O 1
ATOM 612 N N . GLY A 1 79 ? -4.453 -1.724 -17.297 1 90.81 79 GLY A N 1
ATOM 613 C CA . GLY A 1 79 ? -5.586 -1.274 -18.094 1 90.81 79 GLY A CA 1
ATOM 614 C C . GLY A 1 79 ? -5.258 -1.125 -19.562 1 90.81 79 GLY A C 1
ATOM 615 O O . GLY A 1 79 ? -4.254 -1.66 -20.047 1 90.81 79 GLY A O 1
ATOM 616 N N . SER A 1 80 ? -6.129 -0.44 -20.25 1 92.25 80 SER A N 1
ATOM 617 C CA . SER A 1 80 ? -5.992 -0.277 -21.703 1 92.25 80 SER A CA 1
ATOM 618 C C . SER A 1 80 ? -4.719 0.487 -22.047 1 92.25 80 SER A C 1
ATOM 620 O O . SER A 1 80 ? -4.066 0.185 -23.047 1 92.25 80 SER A O 1
ATOM 622 N N . TYR A 1 81 ? -4.414 1.488 -21.203 1 93.94 81 TYR A N 1
ATOM 623 C CA . TYR A 1 81 ? -3.193 2.252 -21.438 1 93.94 81 TYR A CA 1
ATOM 624 C C . TYR A 1 81 ? -1.976 1.335 -21.484 1 93.94 81 TYR A C 1
ATOM 626 O O . TYR A 1 81 ? -1.144 1.442 -22.391 1 93.94 81 TYR A O 1
ATOM 634 N N . ASN A 1 82 ? -1.893 0.505 -20.562 1 93.88 82 ASN A N 1
ATOM 635 C CA . ASN A 1 82 ? -0.773 -0.429 -20.5 1 93.88 82 ASN A CA 1
ATOM 636 C C . ASN A 1 82 ? -0.771 -1.386 -21.688 1 93.88 82 ASN A C 1
ATOM 638 O O . ASN A 1 82 ? 0.279 -1.652 -22.266 1 93.88 82 ASN A O 1
ATOM 642 N N . SER A 1 83 ? -1.906 -1.966 -22.016 1 88.25 83 SER A N 1
ATOM 643 C CA . SER A 1 83 ? -2.018 -2.895 -23.141 1 88.25 83 SER A CA 1
ATOM 644 C C . SER A 1 83 ? -1.592 -2.238 -24.453 1 88.25 83 SER A C 1
ATOM 646 O O . SER A 1 83 ? -0.881 -2.844 -25.25 1 88.25 83 SER A O 1
ATOM 648 N N . GLN A 1 84 ? -2.01 -1.031 -24.625 1 92.06 84 GLN A N 1
ATOM 649 C CA . GLN A 1 84 ? -1.731 -0.299 -25.859 1 92.06 84 GLN A CA 1
ATOM 650 C C . GLN A 1 84 ? -0.249 0.046 -25.969 1 92.06 84 GLN A C 1
ATOM 652 O O . GLN A 1 84 ? 0.261 0.266 -27.078 1 92.06 84 GLN A O 1
ATOM 657 N N . ASN A 1 85 ? 0.399 0.076 -24.859 1 93.56 85 ASN A N 1
ATOM 658 C CA . ASN A 1 85 ? 1.804 0.472 -24.859 1 93.56 85 ASN A CA 1
ATOM 659 C C . ASN A 1 85 ? 2.717 -0.702 -24.516 1 93.56 85 ASN A C 1
ATOM 661 O O . ASN A 1 85 ? 3.883 -0.505 -24.172 1 93.56 85 ASN A O 1
ATOM 665 N N . ASP A 1 86 ? 2.193 -1.906 -24.469 1 89.44 86 ASP A N 1
ATOM 666 C CA . ASP A 1 86 ? 2.922 -3.15 -24.234 1 89.44 86 ASP A CA 1
ATOM 667 C C . ASP A 1 86 ? 3.672 -3.111 -22.906 1 89.44 86 ASP A C 1
ATOM 669 O O . ASP A 1 86 ? 4.84 -3.5 -22.844 1 89.44 86 ASP A O 1
ATOM 673 N N . LEU A 1 87 ? 3.07 -2.549 -21.906 1 91 87 LEU A N 1
ATOM 674 C CA . LEU A 1 87 ? 3.707 -2.406 -20.594 1 91 87 LEU A CA 1
ATOM 675 C C . LEU A 1 87 ? 3.322 -3.559 -19.672 1 91 87 LEU A C 1
ATOM 677 O O . LEU A 1 87 ? 4.086 -3.924 -18.781 1 91 87 LEU A O 1
ATOM 681 N N . GLY A 1 88 ? 2.076 -4.207 -19.922 1 89.75 88 GLY A N 1
ATOM 682 C CA . GLY A 1 88 ? 1.551 -5.152 -18.953 1 89.75 88 GLY A CA 1
ATOM 683 C C . GLY A 1 88 ? 1.264 -4.527 -17.594 1 89.75 88 GLY A C 1
ATOM 684 O O . GLY A 1 88 ? 1.163 -3.303 -17.484 1 89.75 88 GLY A O 1
ATOM 685 N N . PHE A 1 89 ? 1.121 -5.293 -16.594 1 92.94 89 PHE A N 1
ATOM 686 C CA . PHE A 1 89 ? 0.917 -4.781 -15.242 1 92.94 89 PHE A CA 1
ATOM 687 C C . PHE A 1 89 ? 2.176 -4.09 -14.727 1 92.94 89 PHE A C 1
ATOM 689 O O . PHE A 1 89 ? 3.289 -4.551 -14.984 1 92.94 89 PHE A O 1
ATOM 696 N N . GLN A 1 90 ? 1.957 -2.975 -14.078 1 96.81 90 GLN A N 1
ATOM 697 C CA . GLN A 1 90 ? 3.043 -2.221 -13.461 1 96.81 90 GLN A CA 1
ATOM 698 C C . GLN A 1 90 ? 2.836 -2.09 -11.953 1 96.81 90 GLN A C 1
ATOM 700 O O . GLN A 1 90 ? 1.702 -2.145 -11.469 1 96.81 90 GLN A O 1
ATOM 705 N N . GLY A 1 91 ? 3.934 -1.93 -11.258 1 97.75 91 GLY A N 1
ATOM 706 C CA . GLY A 1 91 ? 3.828 -1.717 -9.82 1 97.75 91 GLY A CA 1
ATOM 707 C C . GLY A 1 91 ? 5.074 -2.129 -9.062 1 97.75 91 GLY A C 1
ATOM 708 O O . GLY A 1 91 ? 6.172 -2.162 -9.633 1 97.75 91 GLY A O 1
ATOM 709 N N . PHE A 1 92 ? 4.855 -2.338 -7.754 1 98.62 92 PHE A N 1
ATOM 710 C CA . PHE A 1 92 ? 5.965 -2.689 -6.871 1 98.62 92 PHE A CA 1
ATOM 711 C C . PHE A 1 92 ? 5.465 -3.473 -5.664 1 98.62 92 PHE A C 1
ATOM 713 O O . PHE A 1 92 ? 4.262 -3.506 -5.391 1 98.62 92 PHE A O 1
ATOM 720 N N . THR A 1 93 ? 6.34 -4.152 -5.043 1 98.75 93 THR A N 1
ATOM 721 C CA . THR A 1 93 ? 6.141 -4.738 -3.721 1 98.75 93 THR A CA 1
ATOM 722 C C . THR A 1 93 ? 7.129 -4.152 -2.715 1 98.75 93 THR A C 1
ATOM 724 O O . THR A 1 93 ? 8.344 -4.234 -2.91 1 98.75 93 THR A O 1
ATOM 727 N N . ALA A 1 94 ? 6.602 -3.574 -1.69 1 98.75 94 ALA A N 1
ATOM 728 C CA . ALA A 1 94 ? 7.434 -3.037 -0.615 1 98.75 94 ALA A CA 1
ATOM 729 C C . ALA A 1 94 ? 7.473 -3.988 0.577 1 98.75 94 ALA A C 1
ATOM 731 O O . ALA A 1 94 ? 6.453 -4.574 0.945 1 98.75 94 ALA A O 1
ATOM 732 N N . VAL A 1 95 ? 8.656 -4.16 1.085 1 98.69 95 VAL A N 1
ATOM 733 C CA . VAL A 1 95 ? 8.852 -4.996 2.264 1 98.69 95 VAL A CA 1
ATOM 734 C C . VAL A 1 95 ? 9.289 -4.129 3.445 1 98.69 95 VAL A C 1
ATOM 736 O O . VAL A 1 95 ? 10.203 -3.314 3.322 1 98.69 95 VAL A O 1
ATOM 739 N N . LEU A 1 96 ? 8.656 -4.383 4.605 1 98.38 96 LEU A N 1
ATOM 740 C CA . LEU A 1 96 ? 8.906 -3.588 5.805 1 98.38 96 LEU A CA 1
ATOM 741 C C . LEU A 1 96 ? 9.484 -4.457 6.918 1 98.38 96 LEU A C 1
ATOM 743 O O . LEU A 1 96 ? 9.25 -5.664 6.953 1 98.38 96 LEU A O 1
ATOM 747 N N . ASP A 1 97 ? 10.266 -3.836 7.785 1 97.25 97 ASP A N 1
ATOM 748 C CA . ASP A 1 97 ? 10.609 -4.48 9.047 1 97.25 97 ASP A CA 1
ATOM 749 C C . ASP A 1 97 ? 9.359 -4.715 9.906 1 97.25 97 ASP A C 1
ATOM 751 O O . ASP A 1 97 ? 8.656 -3.766 10.25 1 97.25 97 ASP A O 1
ATOM 755 N N . PRO A 1 98 ? 9.07 -5.996 10.211 1 96.69 98 PRO A N 1
ATOM 756 C CA . PRO A 1 98 ? 7.832 -6.273 10.945 1 96.69 98 PRO A CA 1
ATOM 757 C C . PRO A 1 98 ? 7.809 -5.617 12.328 1 96.69 98 PRO A C 1
ATOM 759 O O . PRO A 1 98 ? 6.734 -5.41 12.898 1 96.69 98 PRO A O 1
ATOM 762 N N . ARG A 1 99 ? 8.953 -5.301 12.93 1 96.44 99 ARG A N 1
ATOM 763 C CA . ARG A 1 99 ? 9.039 -4.746 14.273 1 96.44 99 ARG A CA 1
ATOM 764 C C . ARG A 1 99 ? 8.836 -3.236 14.258 1 96.44 99 ARG A C 1
ATOM 766 O O . ARG A 1 99 ? 8.086 -2.697 15.078 1 96.44 99 ARG A O 1
ATOM 773 N N . SER A 1 100 ? 9.438 -2.486 13.242 1 96.06 100 SER A N 1
ATOM 774 C CA . SER A 1 100 ? 9.477 -1.029 13.289 1 96.06 100 SER A CA 1
ATOM 775 C C . SER A 1 100 ? 8.609 -0.419 12.188 1 96.06 100 SER A C 1
ATOM 777 O O . SER A 1 100 ? 8.195 0.738 12.289 1 96.06 100 SER A O 1
ATOM 779 N N . GLY A 1 101 ? 8.453 -1.146 11.102 1 97.12 101 GLY A N 1
ATOM 780 C CA . GLY A 1 101 ? 7.777 -0.607 9.938 1 97.12 101 GLY A CA 1
ATOM 781 C C . GLY A 1 101 ? 8.711 0.109 8.977 1 97.12 101 GLY A C 1
ATOM 782 O O . GLY A 1 101 ? 8.273 0.694 7.988 1 97.12 101 GLY A O 1
ATOM 783 N N . GLN A 1 102 ? 10.016 0.012 9.281 1 96.94 102 GLN A N 1
ATOM 784 C CA . GLN A 1 102 ? 11 0.609 8.375 1 96.94 102 GLN A CA 1
ATOM 785 C C . GLN A 1 102 ? 11 -0.092 7.023 1 96.94 102 GLN A C 1
ATOM 787 O O . GLN A 1 102 ? 10.898 -1.318 6.953 1 96.94 102 GLN A O 1
ATOM 792 N N . LEU A 1 103 ? 11.109 0.705 5.965 1 97.75 103 LEU A N 1
ATOM 793 C CA . LEU A 1 103 ? 11.172 0.138 4.621 1 97.75 103 LEU A CA 1
ATOM 794 C C . LEU A 1 103 ? 12.492 -0.585 4.398 1 97.75 103 LEU A C 1
ATOM 796 O O . LEU A 1 103 ? 13.555 0.044 4.383 1 97.75 103 LEU A O 1
ATOM 800 N N . LEU A 1 104 ? 12.445 -1.866 4.176 1 97.38 104 LEU A N 1
ATOM 801 C CA . LEU A 1 104 ? 13.648 -2.664 3.953 1 97.38 104 LEU A CA 1
ATOM 802 C C . LEU A 1 104 ? 14.039 -2.66 2.479 1 97.38 104 LEU A C 1
ATOM 804 O O . LEU A 1 104 ? 15.219 -2.781 2.145 1 97.38 104 LEU A O 1
ATOM 808 N N . GLY A 1 105 ? 12.984 -2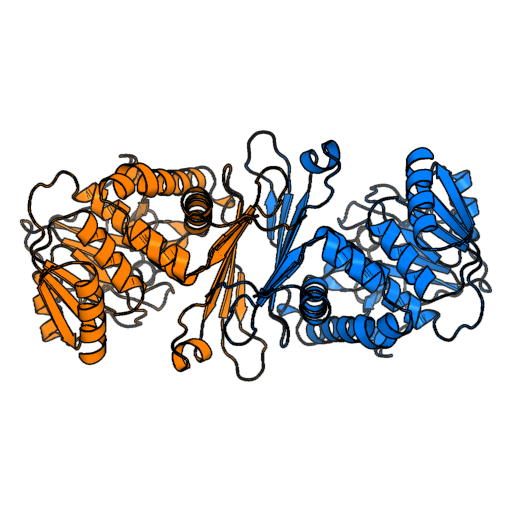.572 1.657 1 97.62 105 GLY A N 1
ATOM 809 C CA . GLY A 1 105 ? 13.258 -2.533 0.23 1 97.62 105 GLY A CA 1
ATOM 810 C C . GLY A 1 105 ? 11.992 -2.531 -0.617 1 97.62 105 GLY A C 1
ATOM 811 O O . GLY A 1 105 ? 10.891 -2.68 -0.095 1 97.62 105 GLY A O 1
ATOM 812 N N . ALA A 1 106 ? 12.172 -2.248 -1.882 1 97.5 106 ALA A N 1
ATOM 813 C CA . ALA A 1 106 ? 11.117 -2.305 -2.893 1 97.5 106 ALA A CA 1
ATOM 814 C C . ALA A 1 106 ? 11.555 -3.143 -4.09 1 97.5 106 ALA A C 1
ATOM 816 O O . ALA A 1 106 ? 12.695 -3.045 -4.543 1 97.5 106 ALA A O 1
ATOM 817 N N . VAL A 1 107 ? 10.656 -3.957 -4.504 1 98.12 107 VAL A N 1
ATOM 818 C CA . VAL A 1 107 ? 10.898 -4.883 -5.605 1 98.12 107 VAL A CA 1
ATOM 819 C C . VAL A 1 107 ? 9.891 -4.625 -6.727 1 98.12 107 VAL A C 1
ATOM 821 O O . VAL A 1 107 ? 8.688 -4.547 -6.48 1 98.12 107 VAL A O 1
ATOM 824 N N . ASN A 1 108 ? 10.445 -4.441 -7.977 1 98.12 108 ASN A N 1
ATOM 825 C CA . ASN A 1 108 ? 9.516 -4.324 -9.094 1 98.12 108 ASN A CA 1
ATOM 826 C C . ASN A 1 108 ? 8.57 -5.52 -9.164 1 98.12 108 ASN A C 1
ATOM 828 O O . ASN A 1 108 ? 9 -6.664 -9.023 1 98.12 108 ASN A O 1
ATOM 832 N N . ALA A 1 109 ? 7.301 -5.27 -9.414 1 97.88 109 ALA A N 1
ATOM 833 C CA . ALA A 1 109 ? 6.285 -6.297 -9.219 1 97.88 109 ALA A CA 1
ATOM 834 C C . ALA A 1 109 ? 6.059 -7.098 -10.492 1 97.88 109 ALA A C 1
ATOM 836 O O . ALA A 1 109 ? 5.453 -8.172 -10.461 1 97.88 109 ALA A O 1
ATOM 837 N N . LYS A 1 110 ? 6.531 -6.66 -11.648 1 96 110 LYS A N 1
ATOM 838 C CA . LYS A 1 110 ? 6.16 -7.262 -12.93 1 96 110 LYS A CA 1
ATOM 839 C C . LYS A 1 110 ? 6.605 -8.719 -13 1 96 110 LYS A C 1
ATOM 841 O O . LYS A 1 110 ? 5.777 -9.633 -12.922 1 96 110 LYS A O 1
ATOM 846 N N . THR A 1 111 ? 7.891 -8.961 -13 1 97.38 111 THR A N 1
ATOM 847 C CA . THR A 1 111 ? 8.414 -10.32 -13.055 1 97.38 111 THR A CA 1
ATOM 848 C C . THR A 1 111 ? 8.117 -11.07 -11.766 1 97.38 111 THR A C 1
ATOM 850 O O . THR A 1 111 ? 7.762 -12.25 -11.797 1 97.38 111 THR A O 1
ATOM 853 N N . LEU A 1 112 ? 8.195 -10.406 -10.656 1 98.25 112 LEU A N 1
ATOM 854 C CA . LEU A 1 112 ? 7.965 -11.031 -9.359 1 98.25 112 LEU A CA 1
ATOM 855 C C . LEU A 1 112 ? 6.566 -11.641 -9.289 1 98.25 112 LEU A C 1
ATOM 857 O O . LEU A 1 112 ? 6.398 -12.773 -8.836 1 98.25 112 LEU A O 1
ATOM 861 N N . THR A 1 113 ? 5.566 -10.859 -9.719 1 97.25 113 THR A N 1
ATOM 862 C CA . THR A 1 113 ? 4.18 -11.312 -9.648 1 97.25 113 THR A CA 1
ATOM 863 C C . THR A 1 113 ? 3.965 -12.539 -10.531 1 97.25 113 THR A C 1
ATOM 865 O O . THR A 1 113 ? 3.33 -13.508 -10.117 1 97.25 113 THR A O 1
ATOM 868 N N . ALA A 1 114 ? 4.488 -12.477 -11.734 1 97 114 ALA A N 1
ATOM 869 C CA . ALA A 1 114 ? 4.336 -13.594 -12.664 1 97 114 ALA A CA 1
ATOM 870 C C . ALA A 1 114 ? 5.008 -14.852 -12.117 1 97 114 ALA A C 1
ATOM 872 O O . ALA A 1 114 ? 4.418 -15.938 -12.133 1 97 114 ALA A O 1
ATOM 873 N N . PHE A 1 115 ? 6.215 -14.711 -11.609 1 98.44 115 PHE A N 1
ATOM 874 C CA . PHE A 1 115 ? 6.984 -15.836 -11.109 1 98.44 115 PHE A CA 1
ATOM 875 C C . PHE A 1 115 ? 6.309 -16.453 -9.891 1 98.44 115 PHE A C 1
ATOM 877 O O . PHE A 1 115 ? 6.109 -17.672 -9.836 1 98.44 115 PHE A O 1
ATOM 884 N N . ARG A 1 116 ? 5.965 -15.594 -8.922 1 98.06 116 ARG A N 1
ATOM 885 C CA . ARG A 1 116 ? 5.383 -16.156 -7.707 1 98.06 116 ARG A CA 1
ATOM 886 C C . ARG A 1 116 ? 4.035 -16.812 -7.992 1 98.06 116 ARG A C 1
ATOM 888 O O . ARG A 1 116 ? 3.676 -17.797 -7.363 1 98.06 116 ARG A O 1
ATOM 895 N N . THR A 1 117 ? 3.229 -16.266 -8.922 1 97.5 117 THR A N 1
ATOM 896 C CA . THR A 1 117 ? 1.978 -16.891 -9.328 1 97.5 117 THR A CA 1
ATOM 897 C C . THR A 1 117 ? 2.236 -18.281 -9.914 1 97.5 117 THR A C 1
ATOM 899 O O . THR A 1 117 ? 1.557 -19.25 -9.57 1 97.5 117 THR A O 1
ATOM 902 N N . ALA A 1 118 ? 3.232 -18.344 -10.766 1 98.5 118 ALA A N 1
ATOM 903 C CA . ALA A 1 118 ? 3.623 -19.625 -11.352 1 98.5 118 ALA A CA 1
ATOM 904 C C . ALA A 1 118 ? 4.102 -20.594 -10.273 1 98.5 118 ALA A C 1
ATOM 906 O O . ALA A 1 118 ? 3.848 -21.797 -10.352 1 98.5 118 ALA A O 1
ATOM 907 N N . LEU A 1 119 ? 4.805 -20.047 -9.289 1 98.62 119 LEU A N 1
ATOM 908 C CA . LEU A 1 119 ? 5.312 -20.859 -8.195 1 98.62 119 LEU A CA 1
ATOM 909 C C . LEU A 1 119 ? 4.168 -21.5 -7.41 1 98.62 119 LEU A C 1
ATOM 911 O O . LEU A 1 119 ? 4.285 -22.625 -6.934 1 98.62 119 LEU A O 1
ATOM 915 N N . ALA A 1 120 ? 3.09 -20.781 -7.277 1 98.31 120 ALA A N 1
ATOM 916 C CA . ALA A 1 120 ? 1.927 -21.328 -6.578 1 98.31 120 ALA A CA 1
ATOM 917 C C . ALA A 1 120 ? 1.371 -22.547 -7.293 1 98.31 120 ALA A C 1
ATOM 919 O O . ALA A 1 120 ? 1.178 -23.609 -6.68 1 98.31 120 ALA A O 1
ATOM 920 N N . SER A 1 121 ? 1.119 -22.453 -8.562 1 97.94 121 SER A N 1
ATOM 921 C CA . SER A 1 121 ? 0.644 -23.594 -9.336 1 97.94 121 SER A CA 1
ATOM 922 C C . SER A 1 121 ? 1.686 -24.719 -9.375 1 97.94 121 SER A C 1
ATOM 924 O O . SER A 1 121 ? 1.345 -25.891 -9.281 1 97.94 121 SER A O 1
ATOM 926 N N . PHE A 1 122 ? 2.928 -24.344 -9.484 1 98.38 122 PHE A N 1
ATOM 927 C CA . PHE A 1 122 ? 4.027 -25.297 -9.555 1 98.38 122 PHE A CA 1
ATOM 928 C C . PHE A 1 122 ? 4.113 -26.125 -8.273 1 98.38 122 PHE A C 1
ATOM 930 O O . PHE A 1 122 ? 4.426 -27.312 -8.312 1 98.38 122 PHE A O 1
ATOM 937 N N . SER A 1 123 ? 3.867 -25.438 -7.121 1 98.5 123 SER A N 1
ATOM 938 C CA . SER A 1 123 ? 3.957 -26.156 -5.848 1 98.5 123 SER A CA 1
ATOM 939 C C . SER A 1 123 ? 3.012 -27.344 -5.812 1 98.5 123 SER A C 1
ATOM 941 O O . SER A 1 123 ? 3.367 -28.406 -5.301 1 98.5 123 SER A O 1
ATOM 943 N N . ALA A 1 124 ? 1.819 -27.219 -6.344 1 98.25 124 ALA A N 1
ATOM 944 C CA . ALA A 1 124 ? 0.877 -28.328 -6.434 1 98.25 124 ALA A CA 1
ATOM 945 C C . ALA A 1 124 ? 1.38 -29.406 -7.402 1 98.25 124 ALA A C 1
ATOM 947 O O . ALA A 1 124 ? 1.35 -30.594 -7.09 1 98.25 124 ALA A O 1
ATOM 948 N N . ILE A 1 125 ? 1.854 -28.969 -8.555 1 97.81 125 ILE A N 1
ATOM 949 C CA . ILE A 1 125 ? 2.354 -29.891 -9.578 1 97.81 125 ILE A CA 1
ATOM 950 C C . ILE A 1 125 ? 3.551 -30.656 -9.039 1 97.81 125 ILE A C 1
ATOM 952 O O . ILE A 1 125 ? 3.648 -31.875 -9.227 1 97.81 125 ILE A O 1
ATOM 956 N N . TRP A 1 126 ? 4.43 -29.938 -8.336 1 97.19 126 TRP A N 1
ATOM 957 C CA . TRP A 1 126 ? 5.598 -30.547 -7.715 1 97.19 126 TRP A CA 1
ATOM 958 C C . TRP A 1 126 ? 5.18 -31.641 -6.73 1 97.19 126 TRP A C 1
ATOM 960 O O . TRP A 1 126 ? 5.711 -32.75 -6.762 1 97.19 126 TRP A O 1
ATOM 970 N N . LYS A 1 127 ? 4.246 -31.344 -5.906 1 96.5 127 LYS A N 1
ATOM 971 C CA . LYS A 1 127 ? 3.752 -32.312 -4.914 1 96.5 127 LYS A CA 1
ATOM 972 C C . LYS A 1 127 ? 3.166 -33.531 -5.582 1 96.5 127 LYS A C 1
ATOM 974 O O . LYS A 1 127 ? 3.352 -34.656 -5.098 1 96.5 127 LYS A O 1
ATOM 979 N N . LEU A 1 128 ? 2.494 -33.344 -6.688 1 95.69 128 LEU A N 1
ATOM 980 C CA . LEU A 1 128 ? 1.771 -34.438 -7.363 1 95.69 128 LEU A CA 1
ATOM 981 C C . LEU A 1 128 ? 2.723 -35.312 -8.172 1 95.69 128 LEU A C 1
ATOM 983 O O . LEU A 1 128 ? 2.475 -36.5 -8.352 1 95.69 128 LEU A O 1
ATOM 987 N N . LEU A 1 129 ? 3.863 -34.688 -8.625 1 94.62 129 LEU A N 1
ATOM 988 C CA . LEU A 1 129 ? 4.582 -35.406 -9.68 1 94.62 129 LEU A CA 1
ATOM 989 C C . LEU A 1 129 ? 6.035 -35.625 -9.289 1 94.62 129 LEU A C 1
ATOM 991 O O . LEU A 1 129 ? 6.766 -36.344 -9.969 1 94.62 129 LEU A O 1
ATOM 995 N N . LYS A 1 130 ? 6.531 -35.094 -8.203 1 90.12 130 LYS A N 1
ATOM 996 C CA . LYS A 1 130 ? 7.965 -35.062 -7.922 1 90.12 130 LYS A CA 1
ATOM 997 C C . LYS A 1 130 ? 8.539 -36.469 -7.812 1 90.12 130 LYS A C 1
ATOM 999 O O . LYS A 1 130 ? 9.719 -36.688 -8.086 1 90.12 130 LYS A O 1
ATOM 1004 N N . ASP A 1 131 ? 7.715 -37.375 -7.375 1 89.75 131 ASP A N 1
ATOM 1005 C CA . ASP A 1 131 ? 8.211 -38.75 -7.148 1 89.75 131 ASP A CA 1
ATOM 1006 C C . ASP A 1 131 ? 8.094 -39.594 -8.414 1 89.75 131 ASP A C 1
ATOM 1008 O O . ASP A 1 131 ? 8.453 -40.75 -8.414 1 89.75 131 ASP A O 1
ATOM 1012 N N . SER A 1 132 ? 7.59 -38.906 -9.43 1 85.44 132 SER A N 1
ATOM 1013 C CA . SER A 1 132 ? 7.488 -39.625 -10.703 1 85.44 132 SER A CA 1
ATOM 1014 C C . SER A 1 132 ? 8.781 -39.5 -11.508 1 85.44 132 SER A C 1
ATOM 1016 O O . SER A 1 132 ? 9.391 -38.438 -11.555 1 85.44 132 SER A O 1
ATOM 1018 N N . ASP A 1 133 ? 9.328 -40.531 -11.945 1 82.19 133 ASP A N 1
ATOM 1019 C CA . ASP A 1 133 ? 10.562 -40.531 -12.719 1 82.19 133 ASP A CA 1
ATOM 1020 C C . ASP A 1 133 ? 10.266 -40.438 -14.219 1 82.19 133 ASP A C 1
ATOM 1022 O O . ASP A 1 133 ? 11.188 -40.375 -15.031 1 82.19 133 ASP A O 1
ATOM 1026 N N . THR A 1 134 ? 9.141 -40.375 -14.586 1 85.5 134 THR A N 1
ATOM 1027 C CA . THR A 1 134 ? 8.781 -40.406 -16 1 85.5 134 THR A CA 1
ATOM 1028 C C . THR A 1 134 ? 8.82 -38.969 -16.578 1 85.5 134 THR A C 1
ATOM 1030 O O . THR A 1 134 ? 8.461 -38.031 -15.898 1 85.5 134 THR A O 1
ATOM 1033 N N . ALA A 1 135 ? 9.273 -38.938 -17.828 1 91.81 135 ALA A N 1
ATOM 1034 C CA . ALA A 1 135 ? 9.289 -37.688 -18.562 1 91.81 135 ALA A CA 1
ATOM 1035 C C . ALA A 1 135 ? 7.867 -37.25 -18.922 1 91.81 135 ALA A C 1
ATOM 1037 O O . ALA A 1 135 ? 7.023 -38.062 -19.266 1 91.81 135 ALA A O 1
ATOM 1038 N N . ILE A 1 136 ? 7.652 -35.969 -18.812 1 96.38 136 ILE A N 1
ATOM 1039 C CA . ILE A 1 136 ? 6.379 -35.406 -19.25 1 96.38 136 ILE A CA 1
ATOM 1040 C C . ILE A 1 136 ? 6.367 -35.281 -20.766 1 96.38 136 ILE A C 1
ATOM 1042 O O . ILE A 1 136 ? 7.195 -34.562 -21.344 1 96.38 136 ILE A O 1
ATOM 1046 N N . GLU A 1 137 ? 5.473 -35.906 -21.406 1 96.62 137 GLU A N 1
ATOM 1047 C CA . GLU A 1 137 ? 5.465 -36 -22.875 1 96.62 137 GLU A CA 1
ATOM 1048 C C . GLU A 1 137 ? 5.094 -34.625 -23.484 1 96.62 137 GLU A C 1
ATOM 1050 O O . GLU A 1 137 ? 5.664 -34.25 -24.5 1 96.62 137 GLU A O 1
ATOM 1055 N N . GLN A 1 138 ? 4.121 -34 -22.844 1 98.38 138 GLN A N 1
ATOM 1056 C CA . GLN A 1 138 ? 3.664 -32.75 -23.422 1 98.38 138 GLN A CA 1
ATOM 1057 C C . GLN A 1 138 ? 3.068 -31.828 -22.359 1 98.38 138 GLN A C 1
ATOM 1059 O O . GLN A 1 138 ? 2.334 -32.281 -21.484 1 98.38 138 GLN A O 1
ATOM 1064 N N . VAL A 1 139 ? 3.486 -30.609 -22.422 1 98.75 139 VAL A N 1
ATOM 1065 C CA . VAL A 1 139 ? 2.877 -29.516 -21.672 1 98.75 139 VAL A CA 1
ATOM 1066 C C . VAL A 1 139 ? 2.223 -28.531 -22.641 1 98.75 139 VAL A C 1
ATOM 1068 O O . VAL A 1 139 ? 2.822 -28.156 -23.641 1 98.75 139 VAL A O 1
ATOM 1071 N N . THR A 1 140 ? 0.991 -28.141 -22.375 1 98.88 140 THR A N 1
ATOM 1072 C CA . THR A 1 140 ? 0.31 -27.141 -23.172 1 98.88 140 THR A CA 1
ATOM 1073 C C . THR A 1 140 ? 0.024 -25.891 -22.344 1 98.88 140 THR A C 1
ATOM 1075 O O . THR A 1 140 ? -0.42 -25.984 -21.203 1 98.88 140 THR A O 1
ATOM 1078 N N . VAL A 1 141 ? 0.321 -24.734 -22.891 1 98.81 141 VAL A N 1
ATOM 1079 C CA . VAL A 1 141 ? -0.011 -23.484 -22.234 1 98.81 141 VAL A CA 1
ATOM 1080 C C . VAL A 1 141 ? -0.901 -22.641 -23.141 1 98.81 141 VAL A C 1
ATOM 1082 O O . VAL A 1 141 ? -0.63 -22.516 -24.344 1 98.81 141 VAL A O 1
ATOM 1085 N N . ILE A 1 142 ? -2 -22.172 -22.562 1 98.31 142 ILE A N 1
ATOM 1086 C CA . ILE A 1 142 ? -2.92 -21.281 -23.266 1 98.31 142 ILE A CA 1
ATOM 1087 C C . ILE A 1 142 ? -2.701 -19.844 -22.812 1 98.31 142 ILE A C 1
ATOM 1089 O O . ILE A 1 142 ? -3.027 -19.484 -21.672 1 98.31 142 ILE A O 1
ATOM 1093 N N . GLY A 1 143 ? -2.281 -18.984 -23.703 1 96.75 143 GLY A N 1
ATOM 1094 C CA . GLY A 1 143 ? -1.824 -17.641 -23.391 1 96.75 143 GLY A CA 1
ATOM 1095 C C . GLY A 1 143 ? -0.346 -17.438 -23.672 1 96.75 143 GLY A C 1
ATOM 1096 O O . GLY A 1 143 ? 0.41 -18.406 -23.781 1 96.75 143 GLY A O 1
ATOM 1097 N N . THR A 1 144 ? 0.065 -16.156 -23.812 1 96.06 144 THR A N 1
ATOM 1098 C CA . THR A 1 144 ? 1.445 -15.906 -24.219 1 96.06 144 THR A CA 1
ATOM 1099 C C . THR A 1 144 ? 2.072 -14.812 -23.359 1 96.06 144 THR A C 1
ATOM 1101 O O . THR A 1 144 ? 3.184 -14.359 -23.641 1 96.06 144 THR A O 1
ATOM 1104 N N . GLY A 1 145 ? 1.425 -14.375 -22.297 1 93.88 145 GLY A N 1
ATOM 1105 C CA . GLY A 1 145 ? 1.953 -13.336 -21.422 1 93.88 145 GLY A CA 1
ATOM 1106 C C . GLY A 1 145 ? 2.967 -13.859 -20.422 1 93.88 145 GLY A C 1
ATOM 1107 O O . GLY A 1 145 ? 3.377 -15.023 -20.5 1 93.88 145 GLY A O 1
ATOM 1108 N N . PRO A 1 146 ? 3.305 -12.992 -19.484 1 95.25 146 PRO A N 1
ATOM 1109 C CA . PRO A 1 146 ? 4.305 -13.375 -18.484 1 95.25 146 PRO A CA 1
ATOM 1110 C C . PRO A 1 146 ? 3.896 -14.609 -17.672 1 95.25 146 PRO A C 1
ATOM 1112 O O . PRO A 1 146 ? 4.746 -15.43 -17.328 1 95.25 146 PRO A O 1
ATOM 1115 N N . GLN A 1 147 ? 2.629 -14.734 -17.406 1 96.56 147 GLN A N 1
ATOM 1116 C CA . GLN A 1 147 ? 2.174 -15.914 -16.672 1 96.56 147 GLN A CA 1
ATOM 1117 C C . GLN A 1 147 ? 2.482 -17.188 -17.453 1 96.56 147 GLN A C 1
ATOM 1119 O O . GLN A 1 147 ? 3 -18.156 -16.875 1 96.56 147 GLN A O 1
ATOM 1124 N N . ALA A 1 148 ? 2.201 -17.172 -18.703 1 98.12 148 ALA A N 1
ATOM 1125 C CA . ALA A 1 148 ? 2.461 -18.344 -19.531 1 98.12 148 ALA A CA 1
ATOM 1126 C C . ALA A 1 148 ? 3.941 -18.719 -19.516 1 98.12 148 ALA A C 1
ATOM 1128 O O . ALA A 1 148 ? 4.293 -19.875 -19.297 1 98.12 148 ALA A O 1
ATOM 1129 N N . PHE A 1 149 ? 4.762 -17.781 -19.703 1 98.44 149 PHE A N 1
ATOM 1130 C CA . PHE A 1 149 ? 6.203 -18.016 -19.75 1 98.44 149 PHE A CA 1
ATOM 1131 C C . PHE A 1 149 ? 6.691 -18.641 -18.453 1 98.44 149 PHE A C 1
ATOM 1133 O O . PHE A 1 149 ? 7.336 -19.688 -18.469 1 98.44 149 PHE A O 1
ATOM 1140 N N . TRP A 1 150 ? 6.395 -18.078 -17.328 1 98.69 150 TRP A N 1
ATOM 1141 C CA . TRP A 1 150 ? 6.984 -18.5 -16.062 1 98.69 150 TRP A CA 1
ATOM 1142 C C . TRP A 1 150 ? 6.414 -19.844 -15.609 1 98.69 150 TRP A C 1
ATOM 1144 O O . TRP A 1 150 ? 7.105 -20.641 -14.969 1 98.69 150 TRP A O 1
ATOM 1154 N N . HIS A 1 151 ? 5.137 -20.094 -15.93 1 98.75 151 HIS A N 1
ATOM 1155 C CA . HIS A 1 151 ? 4.57 -21.406 -15.617 1 98.75 151 HIS A CA 1
ATOM 1156 C C . HIS A 1 151 ? 5.297 -22.516 -16.375 1 98.75 151 HIS A C 1
ATOM 1158 O O . HIS A 1 151 ? 5.664 -23.531 -15.781 1 98.75 151 HIS A O 1
ATOM 1164 N N . VAL A 1 152 ? 5.543 -22.281 -17.641 1 98.81 152 VAL A N 1
ATOM 1165 C CA . VAL A 1 152 ? 6.27 -23.25 -18.453 1 98.81 152 VAL A CA 1
ATOM 1166 C C . VAL A 1 152 ? 7.711 -23.359 -17.953 1 98.81 152 VAL A C 1
ATOM 1168 O O . VAL A 1 152 ? 8.242 -24.453 -17.797 1 98.81 152 VAL A O 1
ATOM 1171 N N . PHE A 1 153 ? 8.328 -22.25 -17.672 1 98.75 153 PHE A N 1
ATOM 1172 C CA . PHE A 1 153 ? 9.719 -22.188 -17.234 1 98.75 153 PHE A CA 1
ATOM 1173 C C . PHE A 1 153 ? 9.945 -23.047 -16 1 98.75 153 PHE A C 1
ATOM 1175 O O . PHE A 1 153 ? 10.891 -23.828 -15.953 1 98.75 153 PHE A O 1
ATOM 1182 N N . LEU A 1 154 ? 9.086 -22.922 -15.023 1 98.69 154 LEU A N 1
ATOM 1183 C CA . LEU A 1 154 ? 9.281 -23.641 -13.766 1 98.69 154 LEU A CA 1
ATOM 1184 C C . LEU A 1 154 ? 9.164 -25.141 -13.977 1 98.69 154 LEU A C 1
ATOM 1186 O O . LEU A 1 154 ? 9.922 -25.922 -13.398 1 98.69 154 LEU A O 1
ATOM 1190 N N . VAL A 1 155 ? 8.242 -25.578 -14.797 1 98.31 155 VAL A N 1
ATOM 1191 C CA . VAL A 1 155 ? 8.078 -27 -15.078 1 98.31 155 VAL A CA 1
ATOM 1192 C C . VAL A 1 155 ? 9.312 -27.531 -15.82 1 98.31 155 VAL A C 1
ATOM 1194 O O . VAL A 1 155 ? 9.797 -28.625 -15.523 1 98.31 155 VAL A O 1
ATOM 1197 N N . LEU A 1 156 ? 9.844 -26.734 -16.75 1 98 156 LEU A N 1
ATOM 1198 C CA . LEU A 1 156 ? 11.016 -27.141 -17.516 1 98 156 LEU A CA 1
ATOM 1199 C C . LEU A 1 156 ? 12.25 -27.219 -16.625 1 98 156 LEU A C 1
ATOM 1201 O O . LEU A 1 156 ? 13.148 -28.016 -16.875 1 98 156 LEU A O 1
ATOM 1205 N N . ARG A 1 157 ? 12.281 -26.391 -15.57 1 96.75 157 ARG A N 1
ATOM 1206 C CA . ARG A 1 157 ? 13.414 -26.375 -14.648 1 96.75 157 ARG A CA 1
ATOM 1207 C C . ARG A 1 157 ? 13.398 -27.594 -13.742 1 96.75 157 ARG A C 1
ATOM 1209 O O . ARG A 1 157 ? 14.445 -28.062 -13.297 1 96.75 157 ARG A O 1
ATOM 1216 N N . ALA A 1 158 ? 12.258 -28.141 -13.516 1 96.31 158 ALA A N 1
ATOM 1217 C CA . ALA A 1 158 ? 12.109 -29.141 -12.469 1 96.31 158 ALA A CA 1
ATOM 1218 C C . ALA A 1 158 ? 11.945 -30.547 -13.07 1 96.31 158 ALA A C 1
ATOM 1220 O O . ALA A 1 158 ? 12.258 -31.547 -12.422 1 96.31 158 ALA A O 1
ATOM 1221 N N . PHE A 1 159 ? 11.414 -30.625 -14.336 1 96.62 159 PHE A N 1
ATOM 1222 C CA . PHE A 1 159 ? 11.07 -31.922 -14.938 1 96.62 159 PHE A CA 1
ATOM 1223 C C . PHE A 1 159 ? 11.648 -32.031 -16.344 1 96.62 159 PHE A C 1
ATOM 1225 O O . PHE A 1 159 ? 11.914 -31.016 -16.984 1 96.62 159 PHE A O 1
ATOM 1232 N N . LYS A 1 160 ? 11.859 -33.281 -16.766 1 95.88 160 LYS A N 1
ATOM 1233 C CA . LYS A 1 160 ? 12.133 -33.531 -18.188 1 95.88 160 LYS A CA 1
ATOM 1234 C C . LYS A 1 160 ? 10.844 -33.469 -19.016 1 95.88 160 LYS A C 1
ATOM 1236 O O . LYS A 1 160 ? 9.906 -34.219 -18.766 1 95.88 160 LYS A O 1
ATOM 1241 N N . VAL A 1 161 ? 10.75 -32.531 -19.922 1 97.88 161 VAL A N 1
ATOM 1242 C CA . VAL A 1 161 ? 9.586 -32.344 -20.781 1 97.88 161 VAL A CA 1
ATOM 1243 C C . VAL A 1 161 ? 9.984 -32.531 -22.234 1 97.88 161 VAL A C 1
ATOM 1245 O O . VAL A 1 161 ? 10.992 -31.969 -22.688 1 97.88 161 VAL A O 1
ATOM 1248 N N . LYS A 1 162 ? 9.234 -33.281 -22.938 1 98.06 162 LYS A N 1
ATOM 1249 C CA . LYS A 1 162 ? 9.578 -33.562 -24.328 1 98.06 162 LYS A CA 1
ATOM 1250 C C . LYS A 1 162 ? 9.102 -32.438 -25.25 1 98.06 162 LYS A C 1
ATOM 1252 O O . LYS A 1 162 ? 9.797 -32.062 -26.203 1 98.06 162 LYS A O 1
ATOM 1257 N N . LYS A 1 163 ? 7.891 -31.906 -24.953 1 98.5 163 LYS A N 1
ATOM 1258 C CA . LYS A 1 163 ? 7.309 -30.938 -25.875 1 98.5 163 LYS A CA 1
ATOM 1259 C C . LYS A 1 163 ? 6.43 -29.938 -25.125 1 98.5 163 LYS A C 1
ATOM 1261 O O . LYS A 1 163 ? 5.664 -30.312 -24.234 1 98.5 163 LYS A O 1
ATOM 1266 N N . VAL A 1 164 ? 6.594 -28.688 -25.531 1 98.88 164 VAL A N 1
ATOM 1267 C CA . VAL A 1 164 ? 5.703 -27.641 -25.062 1 98.88 164 VAL A CA 1
ATOM 1268 C C . VAL A 1 164 ? 4.859 -27.109 -26.219 1 98.88 164 VAL A C 1
ATOM 1270 O O . VAL A 1 164 ? 5.398 -26.734 -27.266 1 98.88 164 VAL A O 1
ATOM 1273 N N . VAL A 1 165 ? 3.578 -27.094 -26.047 1 98.88 165 VAL A N 1
ATOM 1274 C CA . VAL A 1 165 ? 2.652 -26.531 -27.031 1 98.88 165 VAL A CA 1
ATOM 1275 C C . VAL A 1 165 ? 2.096 -25.203 -26.516 1 98.88 165 VAL A C 1
ATOM 1277 O O . VAL A 1 165 ? 1.627 -25.109 -25.375 1 98.88 165 VAL A O 1
ATOM 1280 N N . VAL A 1 166 ? 2.168 -24.172 -27.375 1 98.81 166 VAL A N 1
ATOM 1281 C CA . VAL A 1 166 ? 1.645 -22.859 -27.016 1 98.81 166 VAL A CA 1
ATOM 1282 C C . VAL A 1 166 ? 0.414 -22.547 -27.875 1 98.81 166 VAL A C 1
ATOM 1284 O O . VAL A 1 166 ? 0.472 -22.594 -29.094 1 98.81 166 VAL A O 1
ATOM 1287 N N . LEU A 1 167 ? -0.671 -22.266 -27.203 1 98.5 167 LEU A N 1
ATOM 1288 C CA . LEU A 1 167 ? -1.91 -21.859 -27.859 1 98.5 167 LEU A CA 1
ATOM 1289 C C . LEU A 1 167 ? -2.232 -20.406 -27.531 1 98.5 167 LEU A C 1
ATOM 1291 O O . LEU A 1 167 ? -2.152 -19.984 -26.375 1 98.5 167 LEU A O 1
ATOM 1295 N N . SER A 1 168 ? -2.465 -19.641 -28.453 1 96.69 168 SER A N 1
ATOM 1296 C CA . SER A 1 168 ? -2.844 -18.25 -28.266 1 96.69 168 SER A CA 1
ATOM 1297 C C . SER A 1 168 ? -3.834 -17.797 -29.344 1 96.69 168 SER A C 1
ATOM 1299 O O . SER A 1 168 ? -4.145 -18.547 -30.266 1 96.69 168 SER A O 1
ATOM 1301 N N . ARG A 1 169 ? -4.453 -16.562 -29.281 1 91.25 169 ARG A N 1
ATOM 1302 C CA . ARG A 1 169 ? -5.402 -16.016 -30.25 1 91.25 169 ARG A CA 1
ATOM 1303 C C . ARG A 1 169 ? -4.797 -15.969 -31.656 1 91.25 169 ARG A C 1
ATOM 1305 O O . ARG A 1 169 ? -5.453 -16.328 -32.625 1 91.25 169 ARG A O 1
ATOM 1312 N N . SER A 1 170 ? -3.484 -15.602 -31.641 1 94.5 170 SER A N 1
ATOM 1313 C CA . SER A 1 170 ? -2.783 -15.602 -32.938 1 94.5 170 SER A CA 1
ATOM 1314 C C . SER A 1 170 ? -1.567 -16.516 -32.906 1 94.5 170 SER A C 1
ATOM 1316 O O . SER A 1 170 ? -0.882 -16.609 -31.875 1 94.5 170 SER A O 1
ATOM 1318 N N . GLU A 1 171 ? -1.319 -17.125 -34 1 96.75 171 GLU A N 1
ATOM 1319 C CA . GLU A 1 171 ? -0.148 -17.984 -34.094 1 96.75 171 GLU A CA 1
ATOM 1320 C C . GLU A 1 171 ? 1.143 -17.188 -33.906 1 96.75 171 GLU A C 1
ATOM 1322 O O . GLU A 1 171 ? 2.113 -17.688 -33.344 1 96.75 171 GLU A O 1
ATOM 1327 N N . GLU A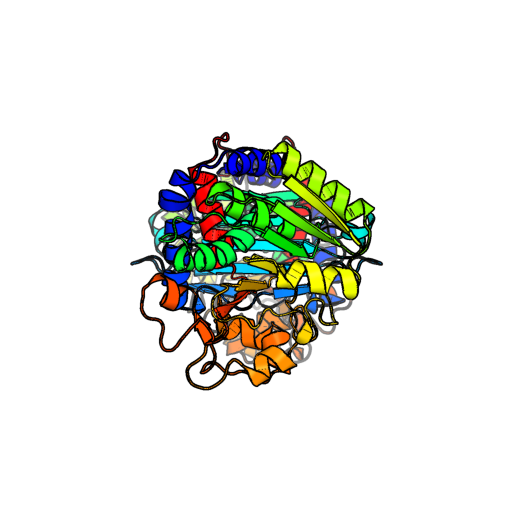 1 172 ? 1.125 -15.977 -34.312 1 97.12 172 GLU A N 1
ATOM 1328 C CA . GLU A 1 172 ? 2.295 -15.117 -34.188 1 97.12 172 GLU A CA 1
ATOM 1329 C C . GLU A 1 172 ? 2.688 -14.914 -32.719 1 97.12 172 GLU A C 1
ATOM 1331 O O . GLU A 1 172 ? 3.865 -15.016 -32.375 1 97.12 172 GLU A O 1
ATOM 1336 N N . SER A 1 173 ? 1.649 -14.617 -31.953 1 96.12 173 SER A N 1
ATOM 1337 C CA . SER A 1 173 ? 1.933 -14.438 -30.531 1 96.12 173 SER A CA 1
ATOM 1338 C C . SER A 1 173 ? 2.436 -15.734 -29.891 1 96.12 173 SER A C 1
ATOM 1340 O O . SER A 1 173 ? 3.316 -15.711 -29.031 1 96.12 173 SER A O 1
ATOM 1342 N N . ALA A 1 174 ? 1.871 -16.828 -30.328 1 98.19 174 ALA A N 1
ATOM 1343 C CA . ALA A 1 174 ? 2.33 -18.125 -29.828 1 98.19 174 ALA A CA 1
ATOM 1344 C C . ALA A 1 174 ? 3.787 -18.359 -30.219 1 98.19 174 ALA A C 1
ATOM 1346 O O . ALA A 1 174 ? 4.57 -18.875 -29.406 1 98.19 174 ALA A O 1
ATOM 1347 N N . GLN A 1 175 ? 4.137 -18.016 -31.406 1 98.5 175 GLN A N 1
ATOM 1348 C CA . GLN A 1 175 ? 5.508 -18.172 -31.875 1 98.5 175 GLN A CA 1
ATOM 1349 C C . GLN A 1 175 ? 6.477 -17.328 -31.062 1 98.5 175 GLN A C 1
ATOM 1351 O O . GLN A 1 175 ? 7.605 -17.75 -30.797 1 98.5 175 GLN A O 1
ATOM 1356 N N . LYS A 1 176 ? 6.039 -16.188 -30.719 1 97.81 176 LYS A N 1
ATOM 1357 C CA . LYS A 1 176 ? 6.879 -15.312 -29.906 1 97.81 176 LYS A CA 1
ATOM 1358 C C . LYS A 1 176 ? 7.215 -15.961 -28.578 1 97.81 176 LYS A C 1
ATOM 1360 O O . LYS A 1 176 ? 8.359 -15.906 -28.125 1 97.81 176 LYS A O 1
ATOM 1365 N N . LEU A 1 177 ? 6.188 -16.516 -27.938 1 98.12 177 LEU A N 1
ATOM 1366 C CA . LEU A 1 177 ? 6.453 -17.172 -26.656 1 98.12 177 LEU A CA 1
ATOM 1367 C C . LEU A 1 177 ? 7.344 -18.406 -26.859 1 98.12 177 LEU A C 1
ATOM 1369 O O . LEU A 1 177 ? 8.219 -18.672 -26.031 1 98.12 177 LEU A O 1
ATOM 1373 N N . CYS A 1 178 ? 7.137 -19.125 -27.938 1 98.75 178 CYS A N 1
ATOM 1374 C CA . CYS A 1 178 ? 8.008 -20.266 -28.234 1 98.75 178 CYS A CA 1
ATOM 1375 C C . CYS A 1 178 ? 9.461 -19.828 -28.344 1 98.75 178 CYS A C 1
ATOM 1377 O O . CYS A 1 178 ? 10.359 -20.5 -27.844 1 98.75 178 CYS A O 1
ATOM 1379 N N . LYS A 1 179 ? 9.656 -18.75 -29 1 98.5 179 LYS A N 1
ATOM 1380 C CA . LYS A 1 179 ? 11.008 -18.203 -29.141 1 98.5 179 LYS A CA 1
ATOM 1381 C C . LYS A 1 179 ? 11.594 -17.844 -27.781 1 98.5 179 LYS A C 1
ATOM 1383 O O . LYS A 1 179 ? 12.766 -18.141 -27.516 1 98.5 179 LYS A O 1
ATOM 1388 N N . GLU A 1 180 ? 10.797 -17.234 -26.969 1 98.12 180 GLU A N 1
ATOM 1389 C CA . GLU A 1 180 ? 11.242 -16.875 -25.625 1 98.12 180 GLU A CA 1
ATOM 1390 C C . GLU A 1 180 ? 11.633 -18.109 -24.812 1 98.12 180 GLU A C 1
ATOM 1392 O O . GLU A 1 180 ? 12.641 -18.109 -24.109 1 98.12 180 GLU A O 1
ATOM 1397 N N . ILE A 1 181 ? 10.805 -19.109 -24.906 1 98.56 181 ILE A N 1
ATOM 1398 C CA . ILE A 1 181 ? 11.094 -20.375 -24.219 1 98.56 181 ILE A CA 1
ATOM 1399 C C . ILE A 1 181 ? 12.398 -20.953 -24.75 1 98.56 181 ILE A C 1
ATOM 1401 O O . ILE A 1 181 ? 13.227 -21.438 -23.984 1 98.56 181 ILE A O 1
ATOM 1405 N N . GLY A 1 182 ? 12.555 -20.906 -26.047 1 98.06 182 GLY A N 1
ATOM 1406 C CA . GLY A 1 182 ? 13.75 -21.438 -26.703 1 98.06 182 GLY A CA 1
ATOM 1407 C C . GLY A 1 182 ? 15.023 -20.766 -26.234 1 98.06 182 GLY A C 1
ATOM 1408 O O . GLY A 1 182 ? 16.109 -21.344 -26.328 1 98.06 182 GLY A O 1
ATOM 1409 N N . GLU A 1 183 ? 14.93 -19.578 -25.75 1 97.69 183 GLU A N 1
ATOM 1410 C CA . GLU A 1 183 ? 16.094 -18.828 -25.281 1 97.69 183 GLU A CA 1
ATOM 1411 C C . GLU A 1 183 ? 16.578 -19.359 -23.938 1 97.69 183 GLU A C 1
ATOM 1413 O O . GLU A 1 183 ? 17.734 -19.125 -23.562 1 97.69 183 GLU A O 1
ATOM 1418 N N . VAL A 1 184 ? 15.719 -20.094 -23.266 1 96.94 184 VAL A N 1
ATOM 1419 C CA . VAL A 1 184 ? 16.109 -20.469 -21.906 1 96.94 184 VAL A CA 1
ATOM 1420 C C . VAL A 1 184 ? 16.094 -21.984 -21.766 1 96.94 184 VAL A C 1
ATOM 1422 O O . VAL A 1 184 ? 16.562 -22.516 -20.75 1 96.94 184 VAL A O 1
ATOM 1425 N N . ASP A 1 185 ? 15.578 -22.703 -22.75 1 97.12 185 ASP A N 1
ATOM 1426 C CA . ASP A 1 185 ? 15.5 -24.156 -22.719 1 97.12 185 ASP A CA 1
ATOM 1427 C C . ASP A 1 185 ? 15.461 -24.75 -24.125 1 97.12 185 ASP A C 1
ATOM 1429 O O . ASP A 1 185 ? 14.875 -24.156 -25.031 1 97.12 185 ASP A O 1
ATOM 1433 N N . SER A 1 186 ? 15.992 -25.906 -24.375 1 97.5 186 SER A N 1
ATOM 1434 C CA . SER A 1 186 ? 16.094 -26.516 -25.688 1 97.5 186 SER A CA 1
ATOM 1435 C C . SER A 1 186 ? 14.875 -27.406 -25.984 1 97.5 186 SER A C 1
ATOM 1437 O O . SER A 1 186 ? 14.852 -28.125 -26.984 1 97.5 186 SER A O 1
ATOM 1439 N N . VAL A 1 187 ? 13.914 -27.328 -25.172 1 98.25 187 VAL A N 1
ATOM 1440 C CA . VAL A 1 187 ? 12.719 -28.141 -25.344 1 98.25 187 VAL A CA 1
ATOM 1441 C C . VAL A 1 187 ? 12.102 -27.875 -26.719 1 98.25 187 VAL A C 1
ATOM 1443 O O . VAL A 1 187 ? 12.18 -26.766 -27.234 1 98.25 187 VAL A O 1
ATOM 1446 N N . GLU A 1 188 ? 11.492 -28.953 -27.328 1 98.62 188 GLU A N 1
ATOM 1447 C CA . GLU A 1 188 ? 10.711 -28.766 -28.547 1 98.62 188 GLU A CA 1
ATOM 1448 C C . GLU A 1 188 ? 9.453 -27.938 -28.266 1 98.62 188 GLU A C 1
ATOM 1450 O O . GLU A 1 188 ? 8.773 -28.156 -27.266 1 98.62 188 GLU A O 1
ATOM 1455 N N . THR A 1 189 ? 9.18 -26.953 -29.141 1 98.81 189 THR A N 1
ATOM 1456 C CA . THR A 1 189 ? 7.984 -26.141 -28.969 1 98.81 189 THR A CA 1
ATOM 1457 C C . THR A 1 189 ? 7.152 -26.141 -30.25 1 98.81 189 THR A C 1
ATOM 1459 O O . THR A 1 189 ? 7.691 -26.266 -31.344 1 98.81 189 THR A O 1
ATOM 1462 N N . GLU A 1 190 ? 5.871 -26.047 -30.109 1 98.75 190 GLU A N 1
ATOM 1463 C CA . GLU A 1 190 ? 4.922 -25.844 -31.203 1 98.75 190 GLU A CA 1
ATOM 1464 C C . GLU A 1 190 ? 3.967 -24.688 -30.891 1 98.75 190 GLU A C 1
ATOM 1466 O O . GLU A 1 190 ? 3.541 -24.531 -29.75 1 98.75 190 GLU A O 1
ATOM 1471 N N . ALA A 1 191 ? 3.717 -23.906 -31.891 1 98.62 191 ALA A N 1
ATOM 1472 C CA . ALA A 1 191 ? 2.836 -22.75 -31.75 1 98.62 191 ALA A CA 1
ATOM 1473 C C . ALA A 1 191 ? 1.6 -22.891 -32.656 1 98.62 191 ALA A C 1
ATOM 1475 O O . ALA A 1 191 ? 1.705 -23.266 -33.812 1 98.62 191 ALA A O 1
ATOM 1476 N N . PHE A 1 192 ? 0.426 -22.641 -32.031 1 98.06 192 PHE A N 1
ATOM 1477 C CA . PHE A 1 192 ? -0.807 -22.703 -32.812 1 98.06 192 PHE A CA 1
ATOM 1478 C C . PHE A 1 192 ? -1.753 -21.578 -32.438 1 98.06 192 PHE A C 1
ATOM 1480 O O . PHE A 1 192 ? -1.747 -21.109 -31.281 1 98.06 192 PHE A O 1
ATOM 1487 N N . ALA A 1 193 ? -2.543 -21.141 -33.375 1 96.62 193 ALA A N 1
ATOM 1488 C CA . ALA A 1 193 ? -3.746 -20.391 -33.031 1 96.62 193 ALA A CA 1
ATOM 1489 C C . ALA A 1 193 ? -4.754 -21.266 -32.312 1 96.62 193 ALA A C 1
ATOM 1491 O O . ALA A 1 193 ? -4.961 -22.422 -32.688 1 96.62 193 ALA A O 1
ATOM 1492 N N . ASN A 1 194 ? -5.293 -20.719 -31.281 1 93 194 ASN A N 1
ATOM 1493 C CA . ASN A 1 194 ? -6.207 -21.469 -30.422 1 93 194 ASN A CA 1
ATOM 1494 C C . ASN A 1 194 ? -7.547 -21.703 -31.109 1 93 194 ASN A C 1
ATOM 1496 O O . ASN A 1 194 ? -8.445 -20.859 -31.047 1 93 194 ASN A O 1
ATOM 1500 N N . SER A 1 195 ? -7.668 -22.781 -31.812 1 92.56 195 SER A N 1
ATOM 1501 C CA . SER A 1 195 ? -8.93 -23.266 -32.375 1 92.56 195 SER A CA 1
ATOM 1502 C C . SER A 1 195 ? -9.43 -24.5 -31.625 1 92.56 195 SER A C 1
ATOM 1504 O O . SER A 1 195 ? -8.641 -25.203 -31 1 92.56 195 SER A O 1
ATOM 1506 N N . SER A 1 196 ? -10.703 -24.703 -31.734 1 91.94 196 SER A N 1
ATOM 1507 C CA . SER A 1 196 ? -11.297 -25.812 -31 1 91.94 196 SER A CA 1
ATOM 1508 C C . SER A 1 196 ? -10.641 -27.141 -31.359 1 91.94 196 SER A C 1
ATOM 1510 O O . SER A 1 196 ? -10.312 -27.938 -30.484 1 91.94 196 SER A O 1
ATOM 1512 N N . CYS A 1 197 ? -10.445 -27.359 -32.562 1 93.19 197 CYS A N 1
ATOM 1513 C CA . CYS A 1 197 ? -9.883 -28.625 -33.031 1 93.19 197 CYS A CA 1
ATOM 1514 C C . CYS A 1 197 ? -8.453 -28.797 -32.531 1 93.19 197 CYS A C 1
ATOM 1516 O O . CYS A 1 197 ? -8.102 -29.828 -31.953 1 93.19 197 CYS A O 1
ATOM 1518 N N . VAL A 1 198 ? -7.688 -27.781 -32.688 1 96.31 198 VAL A N 1
ATOM 1519 C CA . VAL A 1 198 ? -6.285 -27.844 -32.312 1 96.31 198 VAL A CA 1
ATOM 1520 C C . VAL A 1 198 ? -6.176 -27.953 -30.781 1 96.31 198 VAL A C 1
ATOM 1522 O O . VAL A 1 198 ? -5.434 -28.797 -30.266 1 96.31 198 VAL A O 1
ATOM 1525 N N . ALA A 1 199 ? -6.961 -27.141 -30.094 1 97.06 199 ALA A N 1
ATOM 1526 C CA . ALA A 1 199 ? -6.938 -27.141 -28.641 1 97.06 199 ALA A CA 1
ATOM 1527 C C . ALA A 1 199 ? -7.336 -28.5 -28.094 1 97.06 199 ALA A C 1
ATOM 1529 O O . ALA A 1 199 ? -6.684 -29.031 -27.188 1 97.06 199 ALA A O 1
ATOM 1530 N N . GLY A 1 200 ? -8.391 -29.031 -28.594 1 97.62 200 GLY A N 1
ATOM 1531 C CA . GLY A 1 200 ? -8.852 -30.328 -28.141 1 97.62 200 GLY A CA 1
ATOM 1532 C C . GLY A 1 200 ? -7.801 -31.422 -28.281 1 97.62 200 GLY A C 1
ATOM 1533 O O . GLY A 1 200 ? -7.57 -32.188 -27.359 1 97.62 200 GLY A O 1
ATOM 1534 N N . GLU A 1 201 ? -7.184 -31.469 -29.406 1 97.81 201 GLU A N 1
ATOM 1535 C CA . GLU A 1 201 ? -6.164 -32.469 -29.688 1 97.81 201 GLU A CA 1
ATOM 1536 C C . GLU A 1 201 ? -4.957 -32.312 -28.766 1 97.81 201 GLU A C 1
ATOM 1538 O O . GLU A 1 201 ? -4.492 -33.281 -28.156 1 97.81 201 GLU A O 1
ATOM 1543 N N . LYS A 1 202 ? -4.473 -31.109 -28.672 1 98.38 202 LYS A N 1
ATOM 1544 C CA . LYS A 1 202 ? -3.24 -30.859 -27.938 1 98.38 202 LYS A CA 1
ATOM 1545 C C . LYS A 1 202 ? -3.467 -30.984 -26.438 1 98.38 202 LYS A C 1
ATOM 1547 O O . LYS A 1 202 ? -2.621 -31.531 -25.719 1 98.38 202 LYS A O 1
ATOM 1552 N N . ILE A 1 203 ? -4.598 -30.531 -25.953 1 98.31 203 ILE A N 1
ATOM 1553 C CA . ILE A 1 203 ? -4.914 -30.609 -24.531 1 98.31 203 ILE A CA 1
ATOM 1554 C C . ILE A 1 203 ? -5.066 -32.062 -24.109 1 98.31 203 ILE A C 1
ATOM 1556 O O . ILE A 1 203 ? -4.531 -32.469 -23.078 1 98.31 203 ILE A O 1
ATOM 1560 N N . ARG A 1 204 ? -5.691 -32.844 -24.906 1 97.38 204 ARG A N 1
ATOM 1561 C CA . ARG A 1 204 ? -5.93 -34.25 -24.578 1 97.38 204 ARG A CA 1
ATOM 1562 C C . ARG A 1 204 ? -4.613 -35 -24.422 1 97.38 204 ARG A C 1
ATOM 1564 O O . ARG A 1 204 ? -4.527 -35.969 -23.641 1 97.38 204 ARG A O 1
ATOM 1571 N N . LYS A 1 205 ? -3.619 -34.562 -25.062 1 97.25 205 LYS A N 1
ATOM 1572 C CA . LYS A 1 205 ? -2.34 -35.25 -25.078 1 97.25 205 LYS A CA 1
ATOM 1573 C C . LYS A 1 205 ? -1.376 -34.688 -24.047 1 97.25 205 LYS A C 1
ATOM 1575 O O . LYS A 1 205 ? -0.235 -35.125 -23.938 1 97.25 205 LYS A O 1
ATOM 1580 N N . SER A 1 206 ? -1.766 -33.719 -23.328 1 98.44 206 SER A N 1
ATOM 1581 C CA . SER A 1 206 ? -0.859 -33 -22.438 1 98.44 206 SER A CA 1
ATOM 1582 C C . SER A 1 206 ? -1.015 -33.469 -20.984 1 98.44 206 SER A C 1
ATOM 1584 O O . SER A 1 206 ? -2.133 -33.562 -20.484 1 98.44 206 SER A O 1
ATOM 1586 N N . ALA A 1 207 ? 0.112 -33.75 -20.344 1 97.56 207 ALA A N 1
ATOM 1587 C CA . ALA A 1 207 ? 0.113 -34.094 -18.938 1 97.56 207 ALA A CA 1
ATOM 1588 C C . ALA A 1 207 ? -0.185 -32.906 -18.047 1 97.56 207 ALA A C 1
ATOM 1590 O O . ALA A 1 207 ? -0.785 -33.031 -16.984 1 97.56 207 ALA A O 1
ATOM 1591 N N . ILE A 1 208 ? 0.28 -31.734 -18.484 1 98.56 208 ILE A N 1
ATOM 1592 C CA . ILE A 1 208 ? 0.053 -30.469 -17.781 1 98.56 208 ILE A CA 1
ATOM 1593 C C . ILE A 1 208 ? -0.5 -29.438 -18.75 1 98.56 208 ILE A C 1
ATOM 1595 O O . ILE A 1 208 ? 0.025 -29.266 -19.859 1 98.56 208 ILE A O 1
ATOM 1599 N N . VAL A 1 209 ? -1.571 -28.781 -18.359 1 98.81 209 VAL A N 1
ATOM 1600 C CA . VAL A 1 209 ? -2.178 -27.719 -19.141 1 98.81 209 VAL A CA 1
ATOM 1601 C C . VAL A 1 209 ? -2.285 -26.453 -18.297 1 98.81 209 VAL A C 1
ATOM 1603 O O . VAL A 1 209 ? -2.908 -26.453 -17.219 1 98.81 209 VAL A O 1
ATOM 1606 N N . PHE A 1 210 ? -1.685 -25.375 -18.797 1 98.75 210 PHE A N 1
ATOM 1607 C CA . PHE A 1 210 ? -1.757 -24.078 -18.125 1 98.75 210 PHE A CA 1
ATOM 1608 C C . PHE A 1 210 ? -2.785 -23.172 -18.781 1 98.75 210 PHE A C 1
ATOM 1610 O O . PHE A 1 210 ? -2.707 -22.922 -19.984 1 98.75 210 PHE A O 1
ATOM 1617 N N . GLY A 1 211 ? -3.771 -22.75 -18 1 98 211 GLY A N 1
ATOM 1618 C CA . GLY A 1 211 ? -4.645 -21.672 -18.422 1 98 211 GLY A CA 1
ATOM 1619 C C . GLY A 1 211 ? -4.18 -20.297 -17.969 1 98 211 GLY A C 1
ATOM 1620 O O . GLY A 1 211 ? -4.262 -19.984 -16.781 1 98 211 GLY A O 1
ATOM 1621 N N . CYS A 1 212 ? -3.74 -19.5 -18.859 1 96.69 212 CYS A N 1
ATOM 1622 C CA . CYS A 1 212 ? -3.18 -18.188 -18.547 1 96.69 212 CYS A CA 1
ATOM 1623 C C . CYS A 1 212 ? -3.852 -17.094 -19.375 1 96.69 212 CYS A C 1
ATOM 1625 O O . CYS A 1 212 ? -3.195 -16.156 -19.797 1 96.69 212 CYS A O 1
ATOM 1627 N N . SER A 1 213 ? -5.117 -17.203 -19.594 1 91.75 213 SER A N 1
ATOM 1628 C CA . SER A 1 213 ? -5.879 -16.25 -20.375 1 91.75 213 SER A CA 1
ATOM 1629 C C . SER A 1 213 ? -7.102 -15.742 -19.625 1 91.75 213 SER A C 1
ATOM 1631 O O . SER A 1 213 ? -7.871 -16.547 -19.078 1 91.75 213 SER A O 1
ATOM 1633 N N . PRO A 1 214 ? -7.234 -14.406 -19.594 1 88.5 214 PRO A N 1
ATOM 1634 C CA . PRO A 1 214 ? -8.438 -13.859 -18.953 1 88.5 214 PRO A CA 1
ATOM 1635 C C . PRO A 1 214 ? -9.672 -13.969 -19.828 1 88.5 214 PRO A C 1
ATOM 1637 O O . PRO A 1 214 ? -10.227 -12.945 -20.25 1 88.5 214 PRO A O 1
ATOM 1640 N N . SER A 1 215 ? -10.211 -15.141 -19.969 1 91.5 215 SER A N 1
ATOM 1641 C CA . SER A 1 215 ? -11.32 -15.391 -20.891 1 91.5 215 SER A CA 1
ATOM 1642 C C . SER A 1 215 ? -12.648 -15.422 -20.141 1 91.5 215 SER A C 1
ATOM 1644 O O . SER A 1 215 ? -12.695 -15.711 -18.953 1 91.5 215 SER A O 1
ATOM 1646 N N . THR A 1 216 ? -13.688 -15.031 -20.844 1 93.69 216 THR A N 1
ATOM 1647 C CA . THR A 1 216 ? -15.031 -15.141 -20.297 1 93.69 216 THR A CA 1
ATOM 1648 C C . THR A 1 216 ? -15.758 -16.344 -20.859 1 93.69 216 THR A C 1
ATOM 1650 O O . THR A 1 216 ? -16.891 -16.656 -20.469 1 93.69 216 THR A O 1
ATOM 1653 N N . GLU A 1 217 ? -15.125 -17 -21.766 1 94.69 217 GLU A N 1
ATOM 1654 C CA . GLU A 1 217 ? -15.578 -18.281 -22.312 1 94.69 217 GLU A CA 1
ATOM 1655 C C . GLU A 1 217 ? -14.539 -19.375 -22.062 1 94.69 217 GLU A C 1
ATOM 1657 O O . GLU A 1 217 ? -13.336 -19.109 -22.109 1 94.69 217 GLU A O 1
ATOM 1662 N N . PRO A 1 218 ? -15.039 -20.594 -21.906 1 96 218 PRO A N 1
ATOM 1663 C CA . PRO A 1 218 ? -14.094 -21.688 -21.625 1 96 218 PRO A CA 1
ATOM 1664 C C . PRO A 1 218 ? -13.094 -21.906 -22.75 1 96 218 PRO A C 1
ATOM 1666 O O . PRO A 1 218 ? -13.484 -22.25 -23.875 1 96 218 PRO A O 1
ATOM 1669 N N . THR A 1 219 ? -11.852 -21.75 -22.469 1 95.81 219 THR A N 1
ATOM 1670 C CA . THR A 1 219 ? -10.797 -22.078 -23.422 1 95.81 219 THR A CA 1
ATOM 1671 C C . THR A 1 219 ? -10.477 -23.562 -23.375 1 95.81 219 THR A C 1
ATOM 1673 O O . THR A 1 219 ? -9.898 -24.125 -24.312 1 95.81 219 THR A O 1
ATOM 1676 N N . ILE A 1 220 ? -10.758 -24.188 -22.25 1 97.88 220 ILE A N 1
ATOM 1677 C CA . ILE A 1 220 ? -10.656 -25.625 -22.047 1 97.88 220 ILE A CA 1
ATOM 1678 C C . ILE A 1 220 ? -12.055 -26.234 -21.906 1 97.88 220 ILE A C 1
ATOM 1680 O O . ILE A 1 220 ? -12.594 -26.297 -20.797 1 97.88 220 ILE A O 1
ATOM 1684 N N . LYS A 1 221 ? -12.523 -26.766 -22.984 1 97.81 221 LYS A N 1
ATOM 1685 C CA . LYS A 1 221 ? -13.867 -27.328 -22.984 1 97.81 221 LYS A CA 1
ATOM 1686 C C . LYS A 1 221 ? -13.883 -28.703 -22.312 1 97.81 221 LYS A C 1
ATOM 1688 O O . LYS A 1 221 ? -12.859 -29.391 -22.25 1 97.81 221 LYS A O 1
ATOM 1693 N N . LYS A 1 222 ? -15.047 -29.094 -21.844 1 97.5 222 LYS A N 1
ATOM 1694 C CA . LYS A 1 222 ? -15.227 -30.359 -21.141 1 97.5 222 LYS A CA 1
ATOM 1695 C C . LYS A 1 222 ? -14.758 -31.531 -22 1 97.5 222 LYS A C 1
ATOM 1697 O O . LYS A 1 222 ? -14.125 -32.469 -21.5 1 97.5 222 LYS A O 1
ATOM 1702 N N . GLU A 1 223 ? -15.008 -31.406 -23.281 1 96.69 223 GLU A N 1
ATOM 1703 C CA . GLU A 1 223 ? -14.719 -32.5 -24.203 1 96.69 223 GLU A CA 1
ATOM 1704 C C . GLU A 1 223 ? -13.234 -32.594 -24.516 1 96.69 223 GLU A C 1
ATOM 1706 O O . GLU A 1 223 ? -12.766 -33.594 -25.078 1 96.69 223 GLU A O 1
ATOM 1711 N N . PHE A 1 224 ? -12.484 -31.547 -24.125 1 97.94 224 PHE A N 1
ATOM 1712 C CA . PHE A 1 224 ? -11.055 -31.547 -24.406 1 97.94 224 PHE A CA 1
ATOM 1713 C C . PHE A 1 224 ? -10.289 -32.375 -23.375 1 97.94 224 PHE A C 1
ATOM 1715 O O . PHE A 1 224 ? -9.117 -32.688 -23.578 1 97.94 224 PHE A O 1
ATOM 1722 N N . VAL A 1 225 ? -10.898 -32.719 -22.234 1 97.56 225 VAL A N 1
ATOM 1723 C CA . VAL A 1 225 ? -10.234 -33.375 -21.094 1 97.56 225 VAL A CA 1
ATOM 1724 C C . VAL A 1 225 ? -9.992 -34.844 -21.391 1 97.56 225 VAL A C 1
ATOM 1726 O O . VAL A 1 225 ? -10.875 -35.531 -21.922 1 97.56 225 VAL A O 1
ATOM 1729 N N . ASN A 1 226 ? -8.773 -35.219 -21.109 1 95.5 226 ASN A N 1
ATOM 1730 C CA . ASN A 1 226 ? -8.445 -36.625 -21.281 1 95.5 226 ASN A CA 1
ATOM 1731 C C . ASN A 1 226 ? -9.172 -37.5 -20.266 1 95.5 226 ASN A C 1
ATOM 1733 O O . ASN A 1 226 ? -9.102 -37.25 -19.062 1 95.5 226 ASN A O 1
ATOM 1737 N N . ARG A 1 227 ? -9.805 -38.594 -20.641 1 92.44 227 ARG A N 1
ATOM 1738 C CA . ARG A 1 227 ? -10.625 -39.438 -19.766 1 92.44 227 ARG A CA 1
ATOM 1739 C C . ARG A 1 227 ? -9.961 -40.781 -19.516 1 92.44 227 ARG A C 1
ATOM 1741 O O . ARG A 1 227 ? -10.555 -41.656 -18.891 1 92.44 227 ARG A O 1
ATOM 1748 N N . ASP A 1 228 ? -8.766 -40.906 -20.016 1 94.88 228 ASP A N 1
ATOM 1749 C CA . ASP A 1 228 ? -8.008 -42.156 -19.781 1 94.88 228 ASP A CA 1
ATOM 1750 C C . ASP A 1 228 ? -7.422 -42.156 -18.375 1 94.88 228 ASP A C 1
ATOM 1752 O O . ASP A 1 228 ? -6.523 -41.375 -18.062 1 94.88 228 ASP A O 1
ATOM 1756 N N . PRO A 1 229 ? -7.855 -43.094 -17.531 1 93.44 229 PRO A N 1
ATOM 1757 C CA . PRO A 1 229 ? -7.395 -43.125 -16.141 1 93.44 229 PRO A CA 1
ATOM 1758 C C . PRO A 1 229 ? -5.898 -43.406 -16.016 1 93.44 229 PRO A C 1
ATOM 1760 O O . PRO A 1 229 ? -5.301 -43.156 -14.969 1 93.44 229 PRO A O 1
ATOM 1763 N N . ALA A 1 230 ? -5.359 -43.969 -17.047 1 92.88 230 ALA A N 1
ATOM 1764 C CA . ALA A 1 230 ? -3.936 -44.281 -17.016 1 92.88 230 ALA A CA 1
ATOM 1765 C C . ALA A 1 230 ? -3.084 -43.062 -17.312 1 92.88 230 ALA A C 1
ATOM 1767 O O . ALA A 1 230 ? -1.872 -43.062 -17.078 1 92.88 230 ALA A O 1
ATOM 1768 N N . PHE A 1 231 ? -3.732 -42.094 -17.75 1 93.69 231 PHE A N 1
ATOM 1769 C CA . PHE A 1 231 ? -3.045 -40.875 -18.109 1 93.69 231 PHE A CA 1
ATOM 1770 C C . PHE A 1 231 ? -3.229 -39.812 -17.016 1 93.69 231 PHE A C 1
ATOM 1772 O O . PHE A 1 231 ? -4.355 -39.531 -16.594 1 93.69 231 PHE A O 1
ATOM 1779 N N . PHE A 1 232 ? -2.178 -39.281 -16.547 1 94.44 232 PHE A N 1
ATOM 1780 C CA . PHE A 1 232 ? -2.25 -38.219 -15.555 1 94.44 232 PHE A CA 1
ATOM 1781 C C . PHE A 1 232 ? -2.322 -36.844 -16.234 1 94.44 232 PHE A C 1
ATOM 1783 O O . PHE A 1 232 ? -1.553 -36.562 -17.156 1 94.44 232 PHE A O 1
ATOM 1790 N N . GLN A 1 233 ? -3.25 -36.031 -15.812 1 97.75 233 GLN A N 1
ATOM 1791 C CA . GLN A 1 233 ? -3.41 -34.719 -16.391 1 97.75 233 GLN A CA 1
ATOM 1792 C C . GLN A 1 233 ? -3.705 -33.656 -15.312 1 97.75 233 GLN A C 1
ATOM 1794 O O . GLN A 1 233 ? -4.586 -33.875 -14.477 1 97.75 233 GLN A O 1
ATOM 1799 N N . VAL A 1 234 ? -2.959 -32.594 -15.305 1 98.44 234 VAL A N 1
ATOM 1800 C CA . VAL A 1 234 ? -3.168 -31.516 -14.359 1 98.44 234 VAL A CA 1
ATOM 1801 C C . VAL A 1 234 ? -3.543 -30.234 -15.102 1 98.44 234 VAL A C 1
ATOM 1803 O O . VAL A 1 234 ? -2.84 -29.828 -16.031 1 98.44 234 VAL A O 1
ATOM 1806 N N . PHE A 1 235 ? -4.641 -29.656 -14.719 1 98.69 235 PHE A N 1
ATOM 1807 C CA . PHE A 1 235 ? -5.004 -28.312 -15.172 1 98.69 235 PHE A CA 1
ATOM 1808 C C . PHE A 1 235 ? -4.648 -27.266 -14.117 1 98.69 235 PHE A C 1
ATOM 1810 O O . PHE A 1 235 ? -5.145 -27.328 -12.992 1 98.69 235 PHE A O 1
ATOM 1817 N N . ALA A 1 236 ? -3.775 -26.391 -14.461 1 98.62 236 ALA A N 1
ATOM 1818 C CA . ALA A 1 236 ? -3.455 -25.25 -13.609 1 98.62 236 ALA A CA 1
ATOM 1819 C C . ALA A 1 236 ? -3.998 -23.953 -14.203 1 98.62 236 ALA A C 1
ATOM 1821 O O . ALA A 1 236 ? -3.562 -23.516 -15.273 1 98.62 236 ALA A O 1
ATOM 1822 N N . LEU A 1 237 ? -4.93 -23.344 -13.469 1 98.19 237 LEU A N 1
ATOM 1823 C CA . LEU A 1 237 ? -5.723 -22.234 -14.008 1 98.19 237 LEU A CA 1
ATOM 1824 C C . LEU A 1 237 ? -5.43 -20.938 -13.258 1 98.19 237 LEU A C 1
ATOM 1826 O O . LEU A 1 237 ? -5.625 -20.859 -12.039 1 98.19 237 LEU A O 1
ATOM 1830 N N . ILE A 1 238 ? -5.043 -19.922 -14.008 1 95.56 238 ILE A N 1
ATOM 1831 C CA . ILE A 1 238 ? -4.645 -18.672 -13.359 1 95.56 238 ILE A CA 1
ATOM 1832 C C . ILE A 1 238 ? -5.348 -17.5 -14.031 1 95.56 238 ILE A C 1
ATOM 1834 O O . ILE A 1 238 ? -5.441 -16.406 -13.461 1 95.56 238 ILE A O 1
ATOM 1838 N N . GLY A 1 239 ? -5.855 -17.609 -15.172 1 92.88 239 GLY A N 1
ATOM 1839 C CA . GLY A 1 239 ? -6.305 -16.484 -15.984 1 92.88 239 GLY A CA 1
ATOM 1840 C C . GLY A 1 239 ? -7.656 -15.938 -15.555 1 92.88 239 GLY A C 1
ATOM 1841 O O . GLY A 1 239 ? -8 -14.797 -15.875 1 92.88 239 GLY A O 1
ATOM 1842 N N . SER A 1 240 ? -8.469 -16.766 -14.953 1 91 240 SER A N 1
ATOM 1843 C CA . SER A 1 240 ? -9.773 -16.344 -14.469 1 91 240 SER A CA 1
ATOM 1844 C C . SER A 1 240 ? -9.703 -15.867 -13.023 1 91 240 SER A C 1
ATOM 1846 O O . SER A 1 240 ? -9.523 -16.672 -12.109 1 91 240 SER A O 1
ATOM 1848 N N . TYR A 1 241 ? -9.898 -14.547 -12.852 1 85.19 241 TYR A N 1
ATOM 1849 C CA . TYR A 1 241 ? -9.742 -14 -11.5 1 85.19 241 TYR A CA 1
ATOM 1850 C C . TYR A 1 241 ? -10.953 -13.164 -11.109 1 85.19 241 TYR A C 1
ATOM 1852 O O . TYR A 1 241 ? -10.883 -12.367 -10.172 1 85.19 241 TYR A O 1
ATOM 1860 N N . LYS A 1 242 ? -11.984 -13.188 -11.875 1 85.88 242 LYS A N 1
ATOM 1861 C CA . LYS A 1 242 ? -13.305 -12.633 -11.57 1 85.88 242 LYS A CA 1
ATOM 1862 C C . LYS A 1 242 ? -14.391 -13.68 -11.734 1 85.88 242 LYS A C 1
ATOM 1864 O O . LYS A 1 242 ? -14.25 -14.625 -12.516 1 85.88 242 LYS A O 1
ATOM 1869 N N . PRO A 1 243 ? -15.492 -13.477 -11.086 1 91.31 243 PRO A N 1
ATOM 1870 C CA . PRO A 1 243 ? -16.531 -14.5 -11.07 1 91.31 243 PRO A CA 1
ATOM 1871 C C . PRO A 1 243 ? -17.094 -14.805 -12.461 1 91.31 243 PRO A C 1
ATOM 1873 O O . PRO A 1 243 ? -17.594 -15.906 -12.711 1 91.31 243 PRO A O 1
ATOM 1876 N N . HIS A 1 244 ? -16.953 -13.805 -13.367 1 93.19 244 HIS A N 1
ATOM 1877 C CA . HIS A 1 244 ? -17.531 -14 -14.688 1 93.19 244 HIS A CA 1
ATOM 1878 C C . HIS A 1 244 ? -16.5 -14.539 -15.672 1 93.19 244 HIS A C 1
ATOM 1880 O O . HIS A 1 244 ? -16.812 -14.836 -16.828 1 93.19 244 HIS A O 1
ATOM 1886 N N . MET A 1 245 ? -15.297 -14.672 -15.234 1 92.38 245 MET A N 1
ATOM 1887 C CA . MET A 1 245 ? -14.234 -15.219 -16.062 1 92.38 245 MET A CA 1
ATOM 1888 C C . MET A 1 245 ? -14.094 -16.719 -15.859 1 92.38 245 MET A C 1
ATOM 1890 O O . MET A 1 245 ? -14.289 -17.219 -14.75 1 92.38 245 MET A O 1
ATOM 1894 N N . VAL A 1 246 ? -13.773 -17.453 -16.984 1 96.38 246 VAL A N 1
ATOM 1895 C CA . VAL A 1 246 ? -13.594 -18.891 -16.891 1 96.38 246 VAL A CA 1
ATOM 1896 C C . VAL A 1 246 ? -12.531 -19.344 -17.891 1 96.38 246 VAL A C 1
ATOM 1898 O O . VAL A 1 246 ? -12.422 -18.797 -18.984 1 96.38 246 VAL A O 1
ATOM 1901 N N . GLU A 1 247 ? -11.766 -20.312 -17.531 1 97.56 247 GLU A N 1
ATOM 1902 C CA . GLU A 1 247 ? -10.828 -20.969 -18.438 1 97.56 247 GLU A CA 1
ATOM 1903 C C . GLU A 1 247 ? -11.211 -22.438 -18.672 1 97.56 247 GLU A C 1
ATOM 1905 O O . GLU A 1 247 ? -11.266 -22.891 -19.812 1 97.56 247 GLU A O 1
ATOM 1910 N N . LEU A 1 248 ? -11.547 -23.172 -17.656 1 98.19 248 LEU A N 1
ATOM 1911 C CA . LEU A 1 248 ? -12.047 -24.531 -17.703 1 98.19 248 LEU A CA 1
ATOM 1912 C C . LEU A 1 248 ? -13.57 -24.562 -17.656 1 98.19 248 LEU A C 1
ATOM 1914 O O . LEU A 1 248 ? -14.18 -23.859 -16.828 1 98.19 248 LEU A O 1
ATOM 1918 N N . ASP A 1 249 ? -14.172 -25.344 -18.453 1 98.12 249 ASP A N 1
ATOM 1919 C CA . ASP A 1 249 ? -15.625 -25.453 -18.531 1 98.12 249 ASP A CA 1
ATOM 1920 C C . ASP A 1 249 ? -16.219 -25.734 -17.156 1 98.12 249 ASP A C 1
ATOM 1922 O O . ASP A 1 249 ? -15.984 -26.781 -16.562 1 98.12 249 ASP A O 1
ATOM 1926 N N . PRO A 1 250 ? -17.047 -24.766 -16.703 1 98.12 250 PRO A N 1
ATOM 1927 C CA . PRO A 1 250 ? -17.641 -24.953 -15.383 1 98.12 250 PRO A CA 1
ATOM 1928 C C . PRO A 1 250 ? -18.469 -26.234 -15.289 1 98.12 250 PRO A C 1
ATOM 1930 O O . PRO A 1 250 ? -18.594 -26.812 -14.211 1 98.12 250 PRO A O 1
ATOM 1933 N N . GLN A 1 251 ? -19.031 -26.688 -16.328 1 97.88 251 GLN A N 1
ATOM 1934 C CA . GLN A 1 251 ? -19.812 -27.922 -16.312 1 97.88 251 GLN A CA 1
ATOM 1935 C C . GLN A 1 251 ? -18.922 -29.125 -15.992 1 97.88 251 GLN A C 1
ATOM 1937 O O . GLN A 1 251 ? -19.375 -30.078 -15.344 1 97.88 251 GLN A O 1
ATOM 1942 N N . PHE A 1 252 ? -17.719 -29.141 -16.5 1 98.25 252 PHE A N 1
ATOM 1943 C CA . PHE A 1 252 ? -16.766 -30.188 -16.141 1 98.25 252 PHE A CA 1
ATOM 1944 C C . PHE A 1 252 ? -16.531 -30.219 -14.641 1 98.25 252 PHE A C 1
ATOM 1946 O O . PHE A 1 252 ? -16.516 -31.281 -14.023 1 98.25 252 PHE A O 1
ATOM 1953 N N . VAL A 1 253 ? -16.312 -29.062 -14.047 1 98.56 253 VAL A N 1
ATOM 1954 C CA . VAL A 1 253 ? -16.062 -28.938 -12.617 1 98.56 253 VAL A CA 1
ATOM 1955 C C . VAL A 1 253 ? -17.281 -29.453 -11.836 1 98.56 253 VAL A C 1
ATOM 1957 O O . VAL A 1 253 ? -17.141 -30.25 -10.906 1 98.56 253 VAL A O 1
ATOM 1960 N N . LYS A 1 254 ? -18.422 -28.984 -12.25 1 97.75 254 LYS A N 1
ATOM 1961 C CA . LYS A 1 254 ? -19.672 -29.359 -11.602 1 97.75 254 LYS A CA 1
ATOM 1962 C C . LYS A 1 254 ? -19.875 -30.875 -11.633 1 97.75 254 LYS A C 1
ATOM 1964 O O . LYS A 1 254 ? -20.266 -31.469 -10.633 1 97.75 254 LYS A O 1
ATOM 1969 N N . ASP A 1 255 ? -19.516 -31.469 -12.695 1 97.62 255 ASP A N 1
ATOM 1970 C CA . ASP A 1 255 ? -19.766 -32.906 -12.93 1 97.62 255 ASP A CA 1
ATOM 1971 C C . ASP A 1 255 ? -18.766 -33.781 -12.195 1 97.62 255 ASP A C 1
ATOM 1973 O O . ASP A 1 255 ? -19.016 -34.938 -11.938 1 97.62 255 ASP A O 1
ATOM 1977 N N . ASN A 1 256 ? -17.641 -33.219 -11.875 1 97.62 256 ASN A N 1
ATOM 1978 C CA . ASN A 1 256 ? -16.578 -34.156 -11.492 1 97.62 256 ASN A CA 1
ATOM 1979 C C . ASN A 1 256 ? -16.062 -33.844 -10.078 1 97.62 256 ASN A C 1
ATOM 1981 O O . ASN A 1 256 ? -15.539 -34.75 -9.414 1 97.62 256 ASN A O 1
ATOM 1985 N N . PHE A 1 257 ? -16.141 -32.719 -9.641 1 97.81 257 PHE A N 1
ATOM 1986 C CA . PHE A 1 257 ? -15.562 -32.375 -8.344 1 97.81 257 PHE A CA 1
ATOM 1987 C C . PHE A 1 257 ? -16.656 -32.188 -7.293 1 97.81 257 PHE A C 1
ATOM 1989 O O . PHE A 1 257 ? -16.875 -31.078 -6.801 1 97.81 257 PHE A O 1
ATOM 1996 N N . PHE A 1 258 ? -17.219 -33.25 -6.906 1 95.81 258 PHE A N 1
ATOM 1997 C CA . PHE A 1 258 ? -18.203 -33.375 -5.848 1 95.81 258 PHE A CA 1
ATOM 1998 C C . PHE A 1 258 ? -17.844 -34.469 -4.887 1 95.81 258 PHE A C 1
ATOM 2000 O O . PHE A 1 258 ? -16.969 -35.312 -5.188 1 95.81 258 PHE A O 1
ATOM 2007 N N . GLY A 1 259 ? -18.406 -34.469 -3.658 1 95.12 259 GLY A N 1
ATOM 2008 C CA . GLY A 1 259 ? -18.094 -35.5 -2.672 1 95.12 259 GLY A CA 1
ATOM 2009 C C . GLY A 1 259 ? -16.656 -35.5 -2.221 1 95.12 259 GLY A C 1
ATOM 2010 O O . GLY A 1 259 ? -16.156 -34.469 -1.723 1 95.12 259 GLY A O 1
ATOM 2011 N N . GLU A 1 260 ? -15.984 -36.594 -2.592 1 97.25 260 GLU A N 1
ATOM 2012 C CA . GLU A 1 260 ? -14.633 -36.75 -2.057 1 97.25 260 GLU A CA 1
ATOM 2013 C C . GLU A 1 260 ? -13.602 -36.094 -2.979 1 97.25 260 GLU A C 1
ATOM 2015 O O . GLU A 1 260 ? -12.438 -35.938 -2.607 1 97.25 260 GLU A O 1
ATOM 2020 N N . TYR A 1 261 ? -13.984 -35.75 -4.164 1 98.06 261 TYR A N 1
ATOM 2021 C CA . TYR A 1 261 ? -13.047 -35.156 -5.125 1 98.06 261 TYR A CA 1
ATOM 2022 C C . TYR A 1 261 ? -12.961 -33.656 -4.977 1 98.06 261 TYR A C 1
ATOM 2024 O O . TYR A 1 261 ? -13.992 -32.969 -4.906 1 98.06 261 TYR A O 1
ATOM 2032 N N . LYS A 1 262 ? -11.75 -33.156 -4.906 1 98.56 262 LYS A N 1
ATOM 2033 C CA . LYS A 1 262 ? -11.539 -31.766 -4.504 1 98.56 262 LYS A CA 1
ATOM 2034 C C . LYS A 1 262 ? -10.688 -31.016 -5.531 1 98.56 262 LYS A C 1
ATOM 2036 O O . LYS A 1 262 ? -9.781 -31.594 -6.137 1 98.56 262 LYS A O 1
ATOM 2041 N N . VAL A 1 263 ? -10.977 -29.75 -5.738 1 98.62 263 VAL A N 1
ATOM 2042 C CA . VAL A 1 263 ? -10.133 -28.828 -6.484 1 98.62 263 VAL A CA 1
ATOM 2043 C C . VAL A 1 263 ? -9.07 -28.234 -5.562 1 98.62 263 VAL A C 1
ATOM 2045 O O . VAL A 1 263 ? -9.359 -27.891 -4.414 1 98.62 263 VAL A O 1
ATOM 2048 N N . ILE A 1 264 ? -7.848 -28.203 -6.02 1 98.56 264 ILE A N 1
ATOM 2049 C CA . ILE A 1 264 ? -6.766 -27.594 -5.254 1 98.56 264 ILE A CA 1
ATOM 2050 C C . ILE A 1 264 ? -6.781 -26.078 -5.445 1 98.56 264 ILE A C 1
ATOM 2052 O O . ILE A 1 264 ? -6.809 -25.594 -6.578 1 98.56 264 ILE A O 1
ATOM 2056 N N . VAL A 1 265 ? -6.711 -25.312 -4.324 1 97.94 265 VAL A N 1
ATOM 2057 C CA . VAL A 1 265 ? -6.789 -23.859 -4.414 1 97.94 265 VAL A CA 1
ATOM 2058 C C . VAL A 1 265 ? -5.762 -23.219 -3.477 1 97.94 265 VAL A C 1
ATOM 2060 O O . VAL A 1 265 ? -5.281 -23.875 -2.547 1 97.94 265 VAL A O 1
ATOM 2063 N N . ASP A 1 266 ? -5.402 -21.984 -3.754 1 96.31 266 ASP A N 1
ATOM 2064 C CA . ASP A 1 266 ? -4.5 -21.281 -2.848 1 96.31 266 ASP A CA 1
ATOM 2065 C C . ASP A 1 266 ? -5.25 -20.734 -1.635 1 96.31 266 ASP A C 1
ATOM 2067 O O . ASP A 1 266 ? -4.688 -20.641 -0.542 1 96.31 266 ASP A O 1
ATOM 2071 N N . SER A 1 267 ? -6.434 -20.312 -1.852 1 94.31 267 SER A N 1
ATOM 2072 C CA . SER A 1 267 ? -7.32 -19.844 -0.785 1 94.31 267 SER A CA 1
ATOM 2073 C C . SER A 1 267 ? -8.766 -20.25 -1.059 1 94.31 267 SER A C 1
ATOM 2075 O O . SER A 1 267 ? -9.336 -19.875 -2.084 1 94.31 267 SER A O 1
ATOM 2077 N N . LYS A 1 268 ? -9.352 -20.953 -0.134 1 95.25 268 LYS A N 1
ATOM 2078 C CA . LYS A 1 268 ? -10.742 -21.359 -0.309 1 95.25 268 LYS A CA 1
ATOM 2079 C C . LYS A 1 268 ? -11.656 -20.141 -0.4 1 95.25 268 LYS A C 1
ATOM 2081 O O . LYS A 1 268 ? -12.461 -20.031 -1.328 1 95.25 268 LYS A O 1
ATOM 2086 N N . GLU A 1 269 ? -11.398 -19.219 0.459 1 92.62 269 GLU A N 1
ATOM 2087 C CA . GLU A 1 269 ? -12.242 -18.031 0.527 1 92.62 269 GLU A CA 1
ATOM 2088 C C . GLU A 1 269 ? -12.109 -17.188 -0.737 1 92.62 269 GLU A C 1
ATOM 2090 O O . GLU A 1 269 ? -13.109 -16.844 -1.37 1 92.62 269 GLU A O 1
ATOM 2095 N N . HIS A 1 270 ? -10.93 -16.906 -1.106 1 91.75 270 HIS A N 1
ATOM 2096 C CA . HIS A 1 270 ? -10.695 -15.984 -2.221 1 91.75 270 HIS A CA 1
ATOM 2097 C C . HIS A 1 270 ? -11.102 -16.625 -3.547 1 91.75 270 HIS A C 1
ATOM 2099 O O . HIS A 1 270 ? -11.641 -15.945 -4.426 1 91.75 270 HIS A O 1
ATOM 2105 N N . THR A 1 271 ? -10.852 -17.875 -3.73 1 94.88 271 THR A N 1
ATOM 2106 C CA . THR A 1 271 ? -11.188 -18.531 -4.992 1 94.88 271 THR A CA 1
ATOM 2107 C C . THR A 1 271 ? -12.703 -18.641 -5.156 1 94.88 271 THR A C 1
ATOM 2109 O O . THR A 1 271 ? -13.227 -18.516 -6.266 1 94.88 271 THR A O 1
ATOM 2112 N N . LEU A 1 272 ? -13.414 -18.859 -4.09 1 95.44 272 LEU A N 1
ATOM 2113 C CA . LEU A 1 272 ? -14.867 -18.953 -4.164 1 95.44 272 LEU A CA 1
ATOM 2114 C C . LEU A 1 272 ? -15.492 -17.594 -4.461 1 95.44 272 LEU A C 1
ATOM 2116 O O . LEU A 1 272 ? -16.625 -17.516 -4.93 1 95.44 272 LEU A O 1
ATOM 2120 N N . ALA A 1 273 ? -14.719 -16.594 -4.199 1 90.69 273 ALA A N 1
ATOM 2121 C CA . ALA A 1 273 ? -15.203 -15.234 -4.445 1 90.69 273 ALA A CA 1
ATOM 2122 C C . ALA A 1 273 ? -14.812 -14.758 -5.84 1 90.69 273 ALA A C 1
ATOM 2124 O O . ALA A 1 273 ? -15.508 -13.938 -6.441 1 90.69 273 ALA A O 1
ATOM 2125 N N . GLU A 1 274 ? -13.734 -15.32 -6.398 1 90 274 GLU A N 1
ATOM 2126 C CA . GLU A 1 274 ? -13.109 -14.625 -7.52 1 90 274 GLU A CA 1
ATOM 2127 C C . GLU A 1 274 ? -12.984 -15.539 -8.734 1 90 274 GLU A C 1
ATOM 2129 O O . GLU A 1 274 ? -12.805 -15.062 -9.859 1 90 274 GLU A O 1
ATOM 2134 N N . ALA A 1 275 ? -13.023 -16.828 -8.578 1 93.56 275 ALA A N 1
ATOM 2135 C CA . ALA A 1 275 ? -12.766 -17.75 -9.672 1 93.56 275 ALA A CA 1
ATOM 2136 C C . ALA A 1 275 ? -14.062 -18.188 -10.336 1 93.56 275 ALA A C 1
ATOM 2138 O O . ALA A 1 275 ? -14.844 -18.953 -9.75 1 93.56 275 ALA A O 1
ATOM 2139 N N . GLY A 1 276 ? -14.219 -17.859 -11.523 1 95.56 276 GLY A N 1
ATOM 2140 C CA . GLY A 1 276 ? -15.453 -18.156 -12.227 1 95.56 276 GLY A CA 1
ATOM 2141 C C . GLY A 1 276 ? -15.734 -19.641 -12.344 1 95.56 276 GLY A C 1
ATOM 2142 O O . GLY A 1 276 ? -16.891 -20.062 -12.312 1 95.56 276 GLY A O 1
ATOM 2143 N N . GLU A 1 277 ? -14.727 -20.531 -12.5 1 96.81 277 GLU A N 1
ATOM 2144 C CA . GLU A 1 277 ? -14.906 -21.984 -12.586 1 96.81 277 GLU A CA 1
ATOM 2145 C C . GLU A 1 277 ? -15.641 -22.531 -11.359 1 96.81 277 GLU A C 1
ATOM 2147 O O . GLU A 1 277 ? -16.484 -23.422 -11.477 1 96.81 277 GLU A O 1
ATOM 2152 N N . LEU A 1 278 ? -15.305 -21.922 -10.219 1 97.44 278 LEU A N 1
ATOM 2153 C CA . LEU A 1 278 ? -15.859 -22.422 -8.961 1 97.44 278 LEU A CA 1
ATOM 2154 C C . LEU A 1 278 ? -17.219 -21.781 -8.68 1 97.44 278 LEU A C 1
ATOM 2156 O O . LEU A 1 278 ? -18.141 -22.453 -8.219 1 97.44 278 LEU A O 1
ATOM 2160 N N . VAL A 1 279 ? -17.312 -20.484 -8.961 1 96.75 279 VAL A N 1
ATOM 2161 C CA . VAL A 1 279 ? -18.562 -19.75 -8.734 1 96.75 279 VAL A CA 1
ATOM 2162 C C . VAL A 1 279 ? -19.672 -20.312 -9.625 1 96.75 279 VAL A C 1
ATOM 2164 O O . VAL A 1 279 ? -20.75 -20.656 -9.148 1 96.75 279 VAL A O 1
ATOM 2167 N N . GLN A 1 280 ? -19.391 -20.469 -10.852 1 97.19 280 GLN A N 1
ATOM 2168 C CA . GLN A 1 280 ? -20.391 -20.859 -11.836 1 97.19 280 GLN A CA 1
ATOM 2169 C C . GLN A 1 280 ? -20.734 -22.344 -11.719 1 97.19 280 GLN A C 1
ATOM 2171 O O . GLN A 1 280 ? -21.781 -22.781 -12.195 1 97.19 280 GLN A O 1
ATOM 2176 N N . SER A 1 281 ? -19.875 -23.141 -11.156 1 97.62 281 SER A N 1
ATOM 2177 C CA . SER A 1 281 ? -20.156 -24.547 -10.914 1 97.62 281 SER A CA 1
ATOM 2178 C C . SER A 1 281 ? -20.75 -24.766 -9.523 1 97.62 281 SER A C 1
ATOM 2180 O O . SER A 1 281 ? -20.984 -25.906 -9.117 1 97.62 281 SER A O 1
ATOM 2182 N N . GLU A 1 282 ? -20.891 -23.688 -8.727 1 97 282 GLU A N 1
ATOM 2183 C CA . GLU A 1 282 ? -21.531 -23.688 -7.406 1 97 282 GLU A CA 1
ATOM 2184 C C . GLU A 1 282 ? -20.75 -24.562 -6.426 1 97 282 GLU A C 1
ATOM 2186 O O . GLU A 1 282 ? -21.344 -25.375 -5.715 1 97 282 GLU A O 1
ATOM 2191 N N . ARG A 1 283 ? -19.5 -24.5 -6.547 1 96.69 283 ARG A N 1
ATOM 2192 C CA . ARG A 1 283 ? -18.672 -25.203 -5.582 1 96.69 283 ARG A CA 1
ATOM 2193 C C . ARG A 1 283 ? -18.625 -24.469 -4.25 1 96.69 283 ARG A C 1
ATOM 2195 O O . ARG A 1 283 ? -18.859 -23.25 -4.199 1 96.69 283 ARG A O 1
ATOM 2202 N N . THR A 1 284 ? -18.438 -25.188 -3.166 1 97.31 284 THR A N 1
ATOM 2203 C CA . THR A 1 284 ? -18.281 -24.672 -1.812 1 97.31 284 THR A CA 1
ATOM 2204 C C . THR A 1 284 ? -16.953 -25.109 -1.208 1 97.31 284 THR A C 1
ATOM 2206 O O . THR A 1 284 ? -16.156 -25.781 -1.862 1 97.31 284 THR A O 1
ATOM 2209 N N . GLU A 1 285 ? -16.734 -24.719 -0.033 1 96.69 285 GLU A N 1
ATOM 2210 C CA . GLU A 1 285 ? -15.5 -25.062 0.652 1 96.69 285 GLU A CA 1
ATOM 2211 C C . GLU A 1 285 ? -15.305 -26.578 0.729 1 96.69 285 GLU A C 1
ATOM 2213 O O . GLU A 1 285 ? -14.18 -27.062 0.709 1 96.69 285 GLU A O 1
ATOM 2218 N N . LYS A 1 286 ? -16.391 -27.281 0.738 1 96.75 286 LYS A N 1
ATOM 2219 C CA . LYS A 1 286 ? -16.344 -28.734 0.884 1 96.75 286 LYS A CA 1
ATOM 2220 C C . LYS A 1 286 ? -15.75 -29.406 -0.356 1 96.75 286 LYS A C 1
ATOM 2222 O O . LYS A 1 286 ? -15.367 -30.578 -0.318 1 96.75 286 LYS A O 1
ATOM 2227 N N . ASN A 1 287 ? -15.68 -28.688 -1.44 1 98.25 287 ASN A N 1
ATOM 2228 C CA . ASN A 1 287 ? -15.18 -29.219 -2.701 1 98.25 287 ASN A CA 1
ATOM 2229 C C . ASN A 1 287 ? -13.727 -28.828 -2.949 1 98.25 287 ASN A C 1
ATOM 2231 O O . ASN A 1 287 ? -13.18 -29.094 -4.02 1 98.25 287 ASN A O 1
ATOM 2235 N N . LEU A 1 288 ? -13.156 -28.219 -1.943 1 98.25 288 LEU A N 1
ATOM 2236 C CA . LEU A 1 288 ? -11.844 -27.609 -2.16 1 98.25 288 LEU A CA 1
ATOM 2237 C C . LEU A 1 288 ? -10.82 -28.156 -1.167 1 98.25 288 LEU A C 1
ATOM 2239 O O . LEU A 1 288 ? -11.188 -28.578 -0.065 1 98.25 288 LEU A O 1
ATOM 2243 N N . VAL A 1 289 ? -9.602 -28.234 -1.583 1 97.88 289 VAL A N 1
ATOM 2244 C CA . VAL A 1 289 ? -8.445 -28.453 -0.715 1 97.88 289 VAL A CA 1
ATOM 2245 C C . VAL A 1 289 ? -7.445 -27.312 -0.904 1 97.88 289 VAL A C 1
ATOM 2247 O O . VAL A 1 289 ? -7.16 -26.906 -2.033 1 97.88 289 VAL A O 1
ATOM 2250 N N . SER A 1 290 ? -6.98 -26.766 0.182 1 97.44 290 SER A N 1
ATOM 2251 C CA . SER A 1 290 ? -6.004 -25.688 0.091 1 97.44 290 SER A CA 1
ATOM 2252 C C . SER A 1 290 ? -4.617 -26.219 -0.248 1 97.44 290 SER A C 1
ATOM 2254 O O . SER A 1 290 ? -4.289 -27.359 0.074 1 97.44 290 SER A O 1
ATOM 2256 N N . LEU A 1 291 ? -3.818 -25.391 -0.892 1 97.88 291 LEU A N 1
ATOM 2257 C CA . LEU A 1 291 ? -2.418 -25.719 -1.137 1 97.88 291 LEU A CA 1
ATOM 2258 C C . LEU A 1 291 ? -1.708 -26.078 0.165 1 97.88 291 LEU A C 1
ATOM 2260 O O . LEU A 1 291 ? -0.87 -26.969 0.192 1 97.88 291 LEU A O 1
ATOM 2264 N N . THR A 1 292 ? -2.029 -25.359 1.242 1 96.81 292 THR A N 1
ATOM 2265 C CA . THR A 1 292 ? -1.407 -25.625 2.535 1 96.81 292 THR A CA 1
ATOM 2266 C C . THR A 1 292 ? -1.688 -27.062 2.984 1 96.81 292 THR A C 1
ATOM 2268 O O . THR A 1 292 ? -0.778 -27.766 3.418 1 96.81 292 THR A O 1
ATOM 2271 N N . ASP A 1 293 ? -2.961 -27.453 2.867 1 97 293 ASP A N 1
ATOM 2272 C CA . ASP A 1 293 ? -3.342 -28.797 3.262 1 97 293 ASP A CA 1
ATOM 2273 C C . ASP A 1 293 ? -2.682 -29.844 2.361 1 97 293 ASP A C 1
ATOM 2275 O O . ASP A 1 293 ? -2.221 -30.875 2.84 1 97 293 ASP A O 1
ATOM 2279 N N . LEU A 1 294 ? -2.635 -29.578 1.106 1 97.88 294 LEU A N 1
ATOM 2280 C CA . LEU A 1 294 ? -2.023 -30.5 0.163 1 97.88 294 LEU A CA 1
ATOM 2281 C C . LEU A 1 294 ? -0.539 -30.688 0.461 1 97.88 294 LEU A C 1
ATOM 2283 O O . LEU A 1 294 ? -0.056 -31.812 0.578 1 97.88 294 LEU A O 1
ATOM 2287 N N . LEU A 1 295 ? 0.164 -29.578 0.577 1 97 295 LEU A N 1
ATOM 2288 C CA . LEU A 1 295 ? 1.614 -29.594 0.735 1 97 295 LEU A CA 1
ATOM 2289 C C . LEU A 1 295 ? 2.008 -30.156 2.096 1 97 295 LEU A C 1
ATOM 2291 O O . LEU A 1 295 ? 3.076 -30.75 2.24 1 97 295 LEU A O 1
ATOM 2295 N N . GLY A 1 296 ? 1.134 -30.047 3.049 1 95.12 296 GLY A N 1
ATOM 2296 C CA . GLY A 1 296 ? 1.377 -30.562 4.391 1 95.12 296 GLY A CA 1
ATOM 2297 C C . GLY A 1 296 ? 0.872 -31.969 4.598 1 95.12 296 GLY A C 1
ATOM 2298 O O . GLY A 1 296 ? 0.889 -32.5 5.719 1 95.12 296 GLY A O 1
ATOM 2299 N N . ASP A 1 297 ? 0.342 -32.594 3.645 1 94.88 297 ASP A N 1
ATOM 2300 C CA . ASP A 1 297 ? -0.205 -33.938 3.688 1 94.88 297 ASP A CA 1
ATOM 2301 C C . ASP A 1 297 ? -1.398 -34.031 4.637 1 94.88 297 ASP A C 1
ATOM 2303 O O . ASP A 1 297 ? -1.522 -34.969 5.406 1 94.88 297 ASP A O 1
ATOM 2307 N N . LYS A 1 298 ? -2.197 -33.031 4.613 1 92.94 298 LYS A N 1
ATOM 2308 C CA . LYS A 1 298 ? -3.387 -32.969 5.457 1 92.94 298 LYS A CA 1
ATOM 2309 C C . LYS A 1 298 ? -4.648 -32.812 4.617 1 92.94 298 LYS A C 1
ATOM 2311 O O . LYS A 1 298 ? -5.699 -32.438 5.129 1 92.94 298 LYS A O 1
ATOM 2316 N N . ALA A 1 299 ? -4.477 -33.062 3.377 1 93.56 299 ALA A N 1
ATOM 2317 C CA . ALA A 1 299 ? -5.617 -32.906 2.479 1 93.56 299 ALA A CA 1
ATOM 2318 C C . ALA A 1 299 ? -6.699 -33.938 2.779 1 93.56 299 ALA A C 1
ATOM 2320 O O . ALA A 1 299 ? -6.414 -35.156 2.879 1 93.56 299 ALA A O 1
ATOM 2321 N N . GLN A 1 300 ? -7.863 -33.438 2.963 1 93.75 300 GLN A N 1
ATOM 2322 C CA . GLN A 1 300 ? -9.016 -34.312 3.084 1 93.75 300 GLN A CA 1
ATOM 2323 C C . GLN A 1 300 ? -9.703 -34.5 1.737 1 93.75 300 GLN A C 1
ATOM 2325 O O . GLN A 1 300 ? -9.945 -33.531 1.014 1 93.75 300 GLN A O 1
ATOM 2330 N N . GLY A 1 301 ? -9.898 -35.719 1.414 1 96.38 301 GLY A N 1
ATOM 2331 C CA . GLY A 1 301 ? -10.469 -36.031 0.114 1 96.38 301 GLY A CA 1
ATOM 2332 C C . GLY A 1 301 ? -9.43 -36.406 -0.929 1 96.38 301 GLY A C 1
ATOM 2333 O O . GLY A 1 301 ? -8.273 -36.656 -0.595 1 96.38 301 GLY A O 1
ATOM 2334 N N . ARG A 1 302 ? -9.922 -36.531 -2.211 1 97.5 302 ARG A N 1
ATOM 2335 C CA . ARG A 1 302 ? -9.055 -36.906 -3.322 1 97.5 302 ARG A CA 1
ATOM 2336 C C . ARG A 1 302 ? -8.844 -35.75 -4.273 1 97.5 302 ARG A C 1
ATOM 2338 O O . ARG A 1 302 ? -9.805 -35.125 -4.727 1 97.5 302 ARG A O 1
ATOM 2345 N N . VAL A 1 303 ? -7.633 -35.469 -4.562 1 97.88 303 VAL A N 1
ATOM 2346 C CA . VAL A 1 303 ? -7.336 -34.344 -5.43 1 97.88 303 VAL A CA 1
ATOM 2347 C C . VAL A 1 303 ? -7.148 -34.812 -6.867 1 97.88 303 VAL A C 1
ATOM 2349 O O . VAL A 1 303 ? -6.848 -34.031 -7.758 1 97.88 303 VAL A O 1
ATOM 2352 N N . LYS A 1 304 ? -7.242 -36.062 -7.094 1 97.12 304 LYS A N 1
ATOM 2353 C CA . LYS A 1 304 ? -7.195 -36.656 -8.414 1 97.12 304 LYS A CA 1
ATOM 2354 C C . LYS A 1 304 ? -8.484 -37.438 -8.703 1 97.12 304 LYS A C 1
ATOM 2356 O O . LYS A 1 304 ? -8.906 -38.281 -7.91 1 97.12 304 LYS A O 1
ATOM 2361 N N . LEU A 1 305 ? -9.047 -37.156 -9.852 1 97.69 305 LEU A N 1
ATOM 2362 C CA . LEU A 1 305 ? -10.242 -37.875 -10.297 1 97.69 305 LEU A CA 1
ATOM 2363 C C . LEU A 1 305 ? -9.891 -39.281 -10.719 1 97.69 305 LEU A C 1
ATOM 2365 O O . LEU A 1 305 ? -8.727 -39.594 -11.008 1 97.69 305 LEU A O 1
ATOM 2369 N N . PRO A 1 306 ? -10.93 -40.125 -10.773 1 96.06 306 PRO A N 1
ATOM 2370 C CA . PRO A 1 306 ? -10.68 -41.469 -11.312 1 96.06 306 PRO A CA 1
ATOM 2371 C C . PRO A 1 306 ? -10.125 -41.438 -12.734 1 96.06 306 PRO A C 1
ATOM 2373 O O . PRO A 1 306 ? -9.367 -42.312 -13.133 1 96.06 306 PRO A O 1
ATOM 2376 N N . SER A 1 307 ? -10.438 -40.375 -13.406 1 95.5 307 SER A N 1
ATOM 2377 C CA . SER A 1 307 ? -9.961 -40.219 -14.773 1 95.5 307 SER A CA 1
ATOM 2378 C C . SER A 1 307 ? -8.492 -39.812 -14.805 1 95.5 307 SER A C 1
ATOM 2380 O O . SER A 1 307 ? -7.898 -39.688 -15.875 1 95.5 307 SER A O 1
ATOM 2382 N N . GLY A 1 308 ? -7.934 -39.562 -13.617 1 96 308 GLY A N 1
ATOM 2383 C CA . GLY A 1 308 ? -6.535 -39.156 -13.547 1 96 308 GLY A CA 1
ATOM 2384 C C . GLY A 1 308 ? -6.34 -37.656 -13.555 1 96 308 GLY A C 1
ATOM 2385 O O . GLY A 1 308 ? -5.211 -37.156 -13.461 1 96 308 GLY A O 1
ATOM 2386 N N . VAL A 1 309 ? -7.414 -36.875 -13.516 1 97.94 309 VAL A N 1
ATOM 2387 C CA . VAL A 1 309 ? -7.359 -35.438 -13.719 1 97.94 309 VAL A CA 1
ATOM 2388 C C . VAL A 1 309 ? -7.297 -34.75 -12.367 1 97.94 309 VAL A C 1
ATOM 2390 O O . VAL A 1 309 ? -8.016 -35.125 -11.43 1 97.94 309 VAL A O 1
ATOM 2393 N N . SER A 1 310 ? -6.41 -33.812 -12.227 1 98.38 310 SER A N 1
ATOM 2394 C CA . SER A 1 310 ? -6.363 -32.875 -11.117 1 98.38 310 SER A CA 1
ATOM 2395 C C . SER A 1 310 ? -6.523 -31.438 -11.602 1 98.38 310 SER A C 1
ATOM 2397 O O . SER A 1 310 ? -6.109 -31.094 -12.711 1 98.38 310 SER A O 1
ATOM 2399 N N . VAL A 1 311 ? -7.137 -30.594 -10.766 1 98.69 311 VAL A N 1
ATOM 2400 C CA . VAL A 1 311 ? -7.324 -29.188 -11.102 1 98.69 311 VAL A CA 1
ATOM 2401 C C . VAL A 1 311 ? -6.77 -28.312 -9.984 1 98.69 311 VAL A C 1
ATOM 2403 O O . VAL A 1 311 ? -7.086 -28.516 -8.812 1 98.69 311 VAL A O 1
ATOM 2406 N N . VAL A 1 312 ? -5.914 -27.422 -10.398 1 98.56 312 VAL A N 1
ATOM 2407 C CA . VAL A 1 312 ? -5.336 -26.406 -9.516 1 98.56 312 VAL A CA 1
ATOM 2408 C C . VAL A 1 312 ? -5.82 -25.016 -9.938 1 98.56 312 VAL A C 1
ATOM 2410 O O . VAL A 1 312 ? -5.586 -24.594 -11.062 1 98.56 312 VAL A O 1
ATOM 2413 N N . LYS A 1 313 ? -6.543 -24.344 -9.078 1 98.25 313 LYS A N 1
ATOM 2414 C CA . LYS A 1 313 ? -7.031 -22.984 -9.336 1 98.25 313 LYS A CA 1
ATOM 2415 C C . LYS A 1 313 ? -6.367 -21.969 -8.406 1 98.25 313 LYS A C 1
ATOM 2417 O O . LYS A 1 313 ? -6.508 -22.062 -7.188 1 98.25 313 LYS A O 1
ATOM 2422 N N . ILE A 1 314 ? -5.723 -20.984 -9.031 1 96.44 314 ILE A N 1
ATOM 2423 C CA . ILE A 1 314 ? -4.957 -20 -8.273 1 96.44 314 ILE A CA 1
ATOM 2424 C C . ILE A 1 314 ? -5.531 -18.609 -8.508 1 96.44 314 ILE A C 1
ATOM 2426 O O . ILE A 1 314 ? -5.773 -18.219 -9.648 1 96.44 314 ILE A O 1
ATOM 2430 N N . VAL A 1 315 ? -5.773 -17.844 -7.469 1 92.38 315 VAL A N 1
ATOM 2431 C CA . VAL A 1 315 ? -6.199 -16.453 -7.617 1 92.38 315 VAL A CA 1
ATOM 2432 C C . VAL A 1 315 ? -5.125 -15.523 -7.062 1 92.38 315 VAL A C 1
ATOM 2434 O O . VAL A 1 315 ? -5.039 -14.359 -7.461 1 92.38 315 VAL A O 1
ATOM 2437 N N . GLY A 1 316 ? -4.367 -15.992 -6.129 1 93.19 316 GLY A N 1
ATOM 2438 C CA . GLY A 1 316 ? -3.252 -15.219 -5.602 1 93.19 316 GLY A CA 1
ATOM 2439 C C . GLY A 1 316 ? -3.557 -14.562 -4.27 1 93.19 316 GLY A C 1
ATOM 2440 O O . GLY A 1 316 ? -4.676 -14.109 -4.039 1 93.19 316 GLY A O 1
ATOM 2441 N N . LEU A 1 317 ? -2.562 -14.523 -3.354 1 95.5 317 LEU A N 1
ATOM 2442 C CA . LEU A 1 317 ? -2.57 -13.867 -2.053 1 95.5 317 LEU A CA 1
ATOM 2443 C C . LEU A 1 317 ? -1.371 -12.938 -1.909 1 95.5 317 LEU A C 1
ATOM 2445 O O . LEU A 1 317 ? -0.251 -13.297 -2.277 1 95.5 317 LEU A O 1
ATOM 2449 N N . SER A 1 318 ? -1.622 -11.773 -1.297 1 97.19 318 SER A N 1
ATOM 2450 C CA . SER A 1 318 ? -0.548 -10.789 -1.205 1 97.19 318 SER A CA 1
ATOM 2451 C C . SER A 1 318 ? 0.62 -11.32 -0.381 1 97.19 318 SER A C 1
ATOM 2453 O O . SER A 1 318 ? 1.771 -10.938 -0.606 1 97.19 318 SER A O 1
ATOM 2455 N N . ILE A 1 319 ? 0.334 -12.195 0.561 1 98.19 319 ILE A N 1
ATOM 2456 C CA . ILE A 1 319 ? 1.373 -12.742 1.427 1 98.19 319 ILE A CA 1
ATOM 2457 C C . ILE A 1 319 ? 2.404 -13.492 0.584 1 98.19 319 ILE A C 1
ATOM 2459 O O . ILE A 1 319 ? 3.594 -13.492 0.91 1 98.19 319 ILE A O 1
ATOM 2463 N N . MET A 1 320 ? 1.99 -14.125 -0.546 1 98.25 320 MET A N 1
ATOM 2464 C CA . MET A 1 320 ? 2.91 -14.805 -1.454 1 98.25 320 MET A CA 1
ATOM 2465 C C . MET A 1 320 ? 3.895 -13.82 -2.07 1 98.25 320 MET A C 1
ATOM 2467 O O . MET A 1 320 ? 5.094 -14.094 -2.15 1 98.25 320 MET A O 1
ATOM 2471 N N . ASP A 1 321 ? 3.412 -12.672 -2.439 1 98.56 321 ASP A N 1
ATOM 2472 C CA . ASP A 1 321 ? 4.238 -11.625 -3.039 1 98.56 321 ASP A CA 1
ATOM 2473 C C . ASP A 1 321 ? 5.227 -11.062 -2.023 1 98.56 321 ASP A C 1
ATOM 2475 O O . ASP A 1 321 ? 6.398 -10.852 -2.342 1 98.56 321 ASP A O 1
ATOM 2479 N N . ILE A 1 322 ? 4.762 -10.812 -0.833 1 98.75 322 ILE A N 1
ATOM 2480 C CA . ILE A 1 322 ? 5.598 -10.164 0.171 1 98.75 322 ILE A CA 1
ATOM 2481 C C . ILE A 1 322 ? 6.73 -11.102 0.581 1 98.75 322 ILE A C 1
ATOM 2483 O O . ILE A 1 322 ? 7.887 -10.68 0.682 1 98.75 322 ILE A O 1
ATOM 2487 N N . TYR A 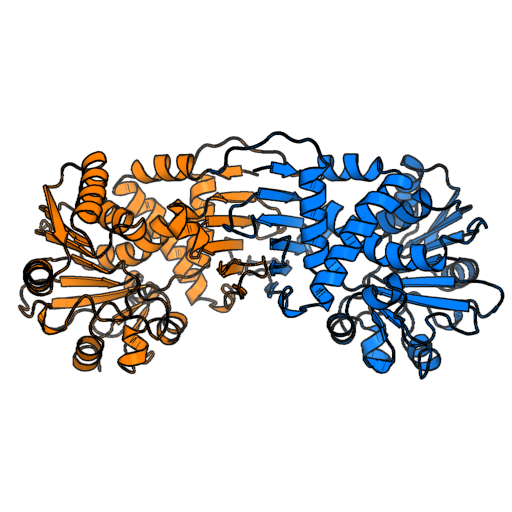1 323 ? 6.41 -12.398 0.808 1 98.62 323 TYR A N 1
ATOM 2488 C CA . TYR A 1 323 ? 7.449 -13.359 1.161 1 98.62 323 TYR A CA 1
ATOM 2489 C C . TYR A 1 323 ? 8.445 -13.531 0.023 1 98.62 323 TYR A C 1
ATOM 2491 O O . TYR A 1 323 ? 9.656 -13.617 0.255 1 98.62 323 TYR A O 1
ATOM 2499 N N . MET A 1 324 ? 7.977 -13.594 -1.186 1 98.62 324 MET A N 1
ATOM 2500 C CA . MET A 1 324 ? 8.883 -13.75 -2.32 1 98.62 324 MET A CA 1
ATOM 2501 C C . MET A 1 324 ? 9.719 -12.492 -2.521 1 98.62 324 MET A C 1
ATOM 2503 O O . MET A 1 324 ? 10.898 -12.578 -2.891 1 98.62 324 MET A O 1
ATOM 2507 N N . ALA A 1 325 ? 9.094 -11.32 -2.295 1 98.75 325 ALA A N 1
ATOM 2508 C CA . ALA A 1 325 ? 9.852 -10.078 -2.373 1 98.75 325 ALA A CA 1
ATOM 2509 C C . ALA A 1 325 ? 10.977 -10.047 -1.335 1 98.75 325 ALA A C 1
ATOM 2511 O O . ALA A 1 325 ? 12.094 -9.633 -1.633 1 98.75 325 ALA A O 1
ATOM 2512 N N . GLN A 1 326 ? 10.656 -10.453 -0.152 1 98.5 326 GLN A N 1
ATOM 2513 C CA . GLN A 1 326 ? 11.672 -10.531 0.893 1 98.5 326 GLN A CA 1
ATOM 2514 C C . GLN A 1 326 ? 12.805 -11.469 0.493 1 98.5 326 GLN A C 1
ATOM 2516 O O . GLN A 1 326 ? 13.977 -11.156 0.691 1 98.5 326 GLN A O 1
ATOM 2521 N N . LEU A 1 327 ? 12.438 -12.633 -0.052 1 98.56 327 LEU A N 1
ATOM 2522 C CA . LEU A 1 327 ? 13.445 -13.578 -0.514 1 98.56 327 LEU A CA 1
ATOM 2523 C C . LEU A 1 327 ? 14.32 -12.961 -1.604 1 98.56 327 LEU A C 1
ATOM 2525 O O . LEU A 1 327 ? 15.531 -13.18 -1.633 1 98.56 327 LEU A O 1
ATOM 2529 N N . MET A 1 328 ? 13.727 -12.219 -2.57 1 98.19 328 MET A N 1
ATOM 2530 C CA . MET A 1 328 ? 14.492 -11.539 -3.609 1 98.19 328 MET A CA 1
ATOM 2531 C C . MET A 1 328 ? 15.484 -10.555 -2.998 1 98.19 328 MET A C 1
ATOM 2533 O O . MET A 1 328 ? 16.641 -10.484 -3.424 1 98.19 328 MET A O 1
ATOM 2537 N N . LEU A 1 329 ? 15.039 -9.781 -1.984 1 97.88 329 LEU A N 1
ATOM 2538 C CA . LEU A 1 329 ? 15.914 -8.812 -1.333 1 97.88 329 LEU A CA 1
ATOM 2539 C C . LEU A 1 329 ? 17.094 -9.5 -0.66 1 97.88 329 LEU A C 1
ATOM 2541 O O . LEU A 1 329 ? 18.188 -8.938 -0.576 1 97.88 329 LEU A O 1
ATOM 2545 N N . GLU A 1 330 ? 16.859 -10.734 -0.224 1 97.19 330 GLU A N 1
ATOM 2546 C CA . GLU A 1 330 ? 17.891 -11.516 0.443 1 97.19 330 GLU A CA 1
ATOM 2547 C C . GLU A 1 330 ? 18.844 -12.148 -0.568 1 97.19 330 GLU A C 1
ATOM 2549 O O . GLU A 1 330 ? 20.031 -12.336 -0.282 1 97.19 330 GLU A O 1
ATOM 2554 N N . SER A 1 331 ? 18.344 -12.492 -1.771 1 96.75 331 SER A N 1
ATOM 2555 C CA . SER A 1 331 ? 19.078 -13.391 -2.664 1 96.75 331 SER A CA 1
ATOM 2556 C C . SER A 1 331 ? 19.719 -12.625 -3.818 1 96.75 331 SER A C 1
ATOM 2558 O O . SER A 1 331 ? 20.656 -13.109 -4.441 1 96.75 331 SER A O 1
ATOM 2560 N N . VAL A 1 332 ? 19.109 -11.484 -4.168 1 96 332 VAL A N 1
ATOM 2561 C CA . VAL A 1 332 ? 19.609 -10.734 -5.32 1 96 332 VAL A CA 1
ATOM 2562 C C . VAL A 1 332 ? 20.625 -9.68 -4.855 1 96 332 VAL A C 1
ATOM 2564 O O . VAL A 1 332 ? 20.328 -8.891 -3.957 1 96 332 VAL A O 1
ATOM 2567 N N . GLU A 1 333 ? 21.75 -9.688 -5.441 1 89.62 333 GLU A N 1
ATOM 2568 C CA . GLU A 1 333 ? 22.766 -8.695 -5.09 1 89.62 333 GLU A CA 1
ATOM 2569 C C . GLU A 1 333 ? 22.422 -7.328 -5.672 1 89.62 333 GLU A C 1
ATOM 2571 O O . GLU A 1 333 ? 22.203 -7.195 -6.879 1 89.62 333 GLU A O 1
ATOM 2576 N N . ALA A 1 334 ? 22.328 -6.395 -4.902 1 90.19 334 ALA A N 1
ATOM 2577 C CA . ALA A 1 334 ? 22.094 -5 -5.266 1 90.19 334 ALA A CA 1
ATOM 2578 C C . ALA A 1 334 ? 22.641 -4.055 -4.199 1 90.19 334 ALA A C 1
ATOM 2580 O O . ALA A 1 334 ? 22.734 -4.426 -3.027 1 90.19 334 ALA A O 1
ATOM 2581 N N . PRO A 1 335 ? 23.062 -2.902 -4.602 1 86.81 335 PRO A N 1
ATOM 2582 C CA . PRO A 1 335 ? 23.578 -1.954 -3.611 1 86.81 335 PRO A CA 1
ATOM 2583 C C . PRO A 1 335 ? 22.5 -1.467 -2.646 1 86.81 335 PRO A C 1
ATOM 2585 O O . PRO A 1 335 ? 21.328 -1.373 -3.02 1 86.81 335 PRO A O 1
ATOM 2588 N N . GLN A 1 336 ? 22.969 -1.169 -1.454 1 90.19 336 GLN A N 1
ATOM 2589 C CA . GLN A 1 336 ? 22.094 -0.519 -0.487 1 90.19 336 GLN A CA 1
ATOM 2590 C C . GLN A 1 336 ? 21.938 0.966 -0.8 1 90.19 336 GLN A C 1
ATOM 2592 O O . GLN A 1 336 ? 22.875 1.615 -1.256 1 90.19 336 GLN A O 1
ATOM 2597 N N . VAL A 1 337 ? 20.734 1.374 -0.583 1 90.12 337 VAL A N 1
ATOM 2598 C CA . VAL A 1 337 ? 20.453 2.791 -0.786 1 90.12 337 VAL A CA 1
ATOM 2599 C C . VAL A 1 337 ? 20.047 3.432 0.54 1 90.12 337 VAL A C 1
ATOM 2601 O O . VAL A 1 337 ? 19.297 2.842 1.318 1 90.12 337 VAL A O 1
ATOM 2604 N N . ASP A 1 338 ? 20.562 4.637 0.759 1 88.25 338 ASP A N 1
ATOM 2605 C CA . ASP A 1 338 ? 20.219 5.367 1.978 1 88.25 338 ASP A CA 1
ATOM 2606 C C . ASP A 1 338 ? 18.781 5.848 1.947 1 88.25 338 ASP A C 1
ATOM 2608 O O . ASP A 1 338 ? 18.359 6.5 0.99 1 88.25 338 ASP A O 1
ATOM 2612 N N . PHE A 1 339 ? 17.984 5.504 2.953 1 92.19 339 PHE A N 1
ATOM 2613 C CA . PHE A 1 339 ? 16.578 5.883 3.066 1 92.19 339 PHE A CA 1
ATOM 2614 C C . PHE A 1 339 ? 16.234 6.277 4.496 1 92.19 339 PHE A C 1
ATOM 2616 O O . PHE A 1 339 ? 15.086 6.156 4.926 1 92.19 339 PHE A O 1
ATOM 2623 N N . ASP A 1 340 ? 17.172 6.797 5.234 1 84.62 340 ASP A N 1
ATOM 2624 C CA . ASP A 1 340 ? 17.062 7.121 6.652 1 84.62 340 ASP A CA 1
ATOM 2625 C C . ASP A 1 340 ? 15.977 8.172 6.891 1 84.62 340 ASP A C 1
ATOM 2627 O O . ASP A 1 340 ? 15.633 8.938 5.988 1 84.62 340 ASP A O 1
ATOM 2631 N N . MET B 1 1 ? 13.078 5.82 -11.484 1 92 1 MET B N 1
ATOM 2632 C CA . MET B 1 1 ? 12.328 6.391 -10.367 1 92 1 MET B CA 1
ATOM 2633 C C . MET B 1 1 ? 13.258 7.145 -9.414 1 92 1 MET B C 1
ATOM 2635 O O . MET B 1 1 ? 14.477 7.129 -9.594 1 92 1 MET B O 1
ATOM 2639 N N . LYS B 1 2 ? 12.68 7.902 -8.484 1 94.69 2 LYS B N 1
ATOM 2640 C CA . LYS B 1 2 ? 13.453 8.672 -7.516 1 94.69 2 LYS B CA 1
ATOM 2641 C C . LYS B 1 2 ? 13.18 8.188 -6.094 1 94.69 2 LYS B C 1
ATOM 2643 O O . LYS B 1 2 ? 12.062 7.781 -5.773 1 94.69 2 LYS B O 1
ATOM 2648 N N . LEU B 1 3 ? 14.227 8.18 -5.277 1 96.06 3 LEU B N 1
ATOM 2649 C CA . LEU B 1 3 ? 14.125 7.891 -3.852 1 96.06 3 LEU B CA 1
ATOM 2650 C C . LEU B 1 3 ? 14.57 9.086 -3.02 1 96.06 3 LEU B C 1
ATOM 2652 O O . LEU B 1 3 ? 15.602 9.695 -3.303 1 96.06 3 LEU B O 1
ATOM 2656 N N . LEU B 1 4 ? 13.773 9.406 -2.096 1 97.38 4 LEU B N 1
ATOM 2657 C CA . LEU B 1 4 ? 14.156 10.508 -1.222 1 97.38 4 LEU B CA 1
ATOM 2658 C C . LEU B 1 4 ? 14.227 10.047 0.232 1 97.38 4 LEU B C 1
ATOM 2660 O O . LEU B 1 4 ? 13.227 9.609 0.796 1 97.38 4 LEU B O 1
ATOM 2664 N N . SER B 1 5 ? 15.391 10.18 0.814 1 96.56 5 SER B N 1
ATOM 2665 C CA . SER B 1 5 ? 15.602 9.836 2.217 1 96.56 5 SER B CA 1
ATOM 2666 C C . SER B 1 5 ? 15.016 10.898 3.141 1 96.56 5 SER B C 1
ATOM 2668 O O . SER B 1 5 ? 14.703 12.008 2.699 1 96.56 5 SER B O 1
ATOM 2670 N N . ASP B 1 6 ? 14.867 10.523 4.395 1 96.75 6 ASP B N 1
ATOM 2671 C CA . ASP B 1 6 ? 14.352 11.477 5.367 1 96.75 6 ASP B CA 1
ATOM 2672 C C . ASP B 1 6 ? 15.266 12.695 5.484 1 96.75 6 ASP B C 1
ATOM 2674 O O . ASP B 1 6 ? 14.789 13.828 5.59 1 96.75 6 ASP B O 1
ATOM 2678 N N . THR B 1 7 ? 16.562 12.469 5.465 1 96.31 7 THR B N 1
ATOM 2679 C CA . THR B 1 7 ? 17.547 13.531 5.59 1 96.31 7 THR B CA 1
ATOM 2680 C C . THR B 1 7 ? 17.422 14.523 4.434 1 96.31 7 THR B C 1
ATOM 2682 O O . THR B 1 7 ? 17.484 15.734 4.645 1 96.31 7 THR B O 1
ATOM 2685 N N . GLN B 1 8 ? 17.281 14 3.199 1 96.44 8 GLN B N 1
ATOM 2686 C CA . GLN B 1 8 ? 17.141 14.852 2.021 1 96.44 8 GLN B CA 1
ATOM 2687 C C . GLN B 1 8 ? 15.875 15.695 2.1 1 96.44 8 GLN B C 1
ATOM 2689 O O . GLN B 1 8 ? 15.891 16.891 1.774 1 96.44 8 GLN B O 1
ATOM 2694 N N . ILE B 1 9 ? 14.773 15.078 2.576 1 97.44 9 ILE B N 1
ATOM 2695 C CA . ILE B 1 9 ? 13.492 15.766 2.684 1 97.44 9 ILE B CA 1
ATOM 2696 C C . ILE B 1 9 ? 13.578 16.875 3.732 1 97.44 9 ILE B C 1
ATOM 2698 O O . ILE B 1 9 ? 13.164 18 3.484 1 97.44 9 ILE B O 1
ATOM 2702 N N . LYS B 1 10 ? 14.125 16.5 4.855 1 97.31 10 LYS B N 1
ATOM 2703 C CA . LYS B 1 10 ? 14.227 17.453 5.965 1 97.31 10 LYS B CA 1
ATOM 2704 C C . LYS B 1 10 ? 15.078 18.656 5.57 1 97.31 10 LYS B C 1
ATOM 2706 O O . LYS B 1 10 ? 14.695 19.797 5.836 1 97.31 10 LYS B O 1
ATOM 2711 N N . LYS B 1 11 ? 16.234 18.422 4.945 1 97.12 11 LYS B N 1
ATOM 2712 C CA . LYS B 1 11 ? 17.109 19.516 4.5 1 97.12 11 LYS B CA 1
ATOM 2713 C C . LYS B 1 11 ? 16.375 20.453 3.551 1 97.12 11 LYS B C 1
ATOM 2715 O O . LYS B 1 11 ? 16.484 21.672 3.686 1 97.12 11 LYS B O 1
ATOM 2720 N N . HIS B 1 12 ? 15.672 19.891 2.645 1 97.88 12 HIS B N 1
ATOM 2721 C CA . HIS B 1 12 ? 14.922 20.688 1.68 1 97.88 12 HIS B CA 1
ATOM 2722 C C . HIS B 1 12 ? 13.844 21.516 2.369 1 97.88 12 HIS B C 1
ATOM 2724 O O . HIS B 1 12 ? 13.727 22.719 2.123 1 97.88 12 HIS B O 1
ATOM 2730 N N . LEU B 1 13 ? 13.102 20.891 3.256 1 98.12 13 LEU B N 1
ATOM 2731 C CA . LEU B 1 13 ? 11.953 21.531 3.865 1 98.12 13 LEU B CA 1
ATOM 2732 C C . LEU B 1 13 ? 12.398 22.625 4.844 1 98.12 13 LEU B C 1
ATOM 2734 O O . LEU B 1 13 ? 11.727 23.641 4.984 1 98.12 13 LEU B O 1
ATOM 2738 N N . LEU B 1 14 ? 13.523 22.453 5.492 1 98.12 14 LEU B N 1
ATOM 2739 C CA . LEU B 1 14 ? 14.031 23.453 6.422 1 98.12 14 LEU B CA 1
ATOM 2740 C C . LEU B 1 14 ? 14.461 24.719 5.684 1 98.12 14 LEU B C 1
ATOM 2742 O O . LEU B 1 14 ? 14.609 25.781 6.297 1 98.12 14 LEU B O 1
ATOM 2746 N N . SER B 1 15 ? 14.641 24.609 4.379 1 97.5 15 SER B N 1
ATOM 2747 C CA . SER B 1 15 ? 15.133 25.75 3.604 1 97.5 15 SER B CA 1
ATOM 2748 C C . SER B 1 15 ? 13.984 26.484 2.926 1 97.5 15 SER B C 1
ATOM 2750 O O . SER B 1 15 ? 14.203 27.516 2.273 1 97.5 15 SER B O 1
ATOM 2752 N N . ILE B 1 16 ? 12.773 26.031 3.059 1 97.19 16 ILE B N 1
ATOM 2753 C CA . ILE B 1 16 ? 11.664 26.625 2.324 1 97.19 16 ILE B CA 1
ATOM 2754 C C . ILE B 1 16 ? 11.43 28.062 2.814 1 97.19 16 ILE B C 1
ATOM 2756 O O . ILE B 1 16 ? 11.578 28.344 4.004 1 97.19 16 ILE B O 1
ATOM 2760 N N . THR B 1 17 ? 11.039 28.938 1.878 1 97.19 17 THR B N 1
ATOM 2761 C CA . THR B 1 17 ? 10.766 30.344 2.174 1 97.19 17 THR B CA 1
ATOM 2762 C C . THR B 1 17 ? 9.266 30.594 2.291 1 97.19 17 THR B C 1
ATOM 2764 O O . THR B 1 17 ? 8.461 29.75 1.913 1 97.19 17 THR B O 1
ATOM 2767 N N . LYS B 1 18 ? 8.945 31.766 2.809 1 96.69 18 LYS B N 1
ATOM 2768 C CA . LYS B 1 18 ? 7.543 32.188 2.869 1 96.69 18 LYS B CA 1
ATOM 2769 C C . LYS B 1 18 ? 6.91 32.188 1.481 1 96.69 18 LYS B C 1
ATOM 2771 O O . LYS B 1 18 ? 5.766 31.75 1.314 1 96.69 18 LYS B O 1
ATOM 2776 N N . ASP B 1 19 ? 7.668 32.656 0.491 1 97.38 19 ASP B N 1
ATOM 2777 C CA . ASP B 1 19 ? 7.18 32.688 -0.883 1 97.38 19 ASP B CA 1
ATOM 2778 C C . ASP B 1 19 ? 6.883 31.297 -1.413 1 97.38 19 ASP B C 1
ATOM 2780 O O . ASP B 1 19 ? 5.867 31.078 -2.082 1 97.38 19 ASP B O 1
ATOM 2784 N N . GLN B 1 20 ? 7.711 30.344 -1.118 1 97.5 20 GLN B N 1
ATOM 2785 C CA . GLN B 1 20 ? 7.508 28.969 -1.566 1 97.5 20 GLN B CA 1
ATOM 2786 C C . GLN B 1 20 ? 6.305 28.344 -0.876 1 97.5 20 GLN B C 1
ATOM 2788 O O . GLN B 1 20 ? 5.566 27.562 -1.49 1 97.5 20 GLN B O 1
ATOM 2793 N N . LEU B 1 21 ? 6.152 28.672 0.406 1 97.44 21 LEU B N 1
ATOM 2794 C CA . LEU B 1 21 ? 4.957 28.203 1.106 1 97.44 21 LEU B CA 1
ATOM 2795 C C . LEU B 1 21 ? 3.693 28.703 0.414 1 97.44 21 LEU B C 1
ATOM 2797 O O . LEU B 1 21 ? 2.787 27.906 0.131 1 97.44 21 LEU B O 1
ATOM 2801 N N . GLU B 1 22 ? 3.701 29.984 0.085 1 96.88 22 GLU B N 1
ATOM 2802 C CA . GLU B 1 22 ? 2.51 30.641 -0.438 1 96.88 22 GLU B CA 1
ATOM 2803 C C . GLU B 1 22 ? 2.262 30.266 -1.895 1 96.88 22 GLU B C 1
ATOM 2805 O O . GLU B 1 22 ? 1.112 30.109 -2.314 1 96.88 22 GLU B O 1
ATOM 2810 N N . GLN B 1 23 ? 3.303 30.031 -2.637 1 97.81 23 GLN B N 1
ATOM 2811 C CA . GLN B 1 23 ? 3.148 29.953 -4.086 1 97.81 23 GLN B CA 1
ATOM 2812 C C . GLN B 1 23 ? 3.293 28.516 -4.578 1 97.81 23 GLN B C 1
ATOM 2814 O O . GLN B 1 23 ? 2.934 28.219 -5.715 1 97.81 23 GLN B O 1
ATOM 2819 N N . THR B 1 24 ? 3.789 27.641 -3.734 1 98.19 24 THR B N 1
ATOM 2820 C CA . THR B 1 24 ? 4.059 26.297 -4.203 1 98.19 24 THR B CA 1
ATOM 2821 C C . THR B 1 24 ? 3.381 25.266 -3.299 1 98.19 24 THR B C 1
ATOM 2823 O O . THR B 1 24 ? 2.51 24.516 -3.744 1 98.19 24 THR B O 1
ATOM 2826 N N . TYR B 1 25 ? 3.654 25.281 -2.016 1 98.3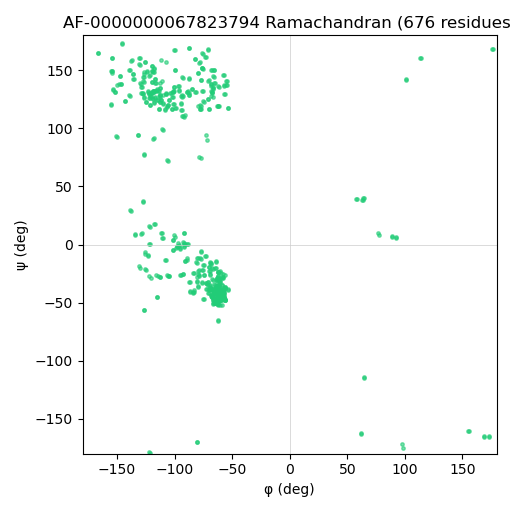8 25 TYR B N 1
ATOM 2827 C CA . TYR B 1 25 ? 3.211 24.219 -1.121 1 98.38 25 TYR B CA 1
ATOM 2828 C C . TYR B 1 25 ? 1.722 24.344 -0.825 1 98.38 25 TYR B C 1
ATOM 2830 O O . TYR B 1 25 ? 0.979 23.359 -0.924 1 98.38 25 TYR B O 1
ATOM 2838 N N . LEU B 1 26 ? 1.26 25.578 -0.484 1 98.31 26 LEU B N 1
ATOM 2839 C CA . LEU B 1 26 ? -0.148 25.766 -0.153 1 98.31 26 LEU B CA 1
ATOM 2840 C C . LEU B 1 26 ? -1.031 25.516 -1.369 1 98.31 26 LEU B C 1
ATOM 2842 O O . LEU B 1 26 ? -2.039 24.812 -1.27 1 98.31 26 LEU B O 1
ATOM 2846 N N . PRO B 1 27 ? -0.619 25.984 -2.566 1 98.19 27 PRO B N 1
ATOM 2847 C CA . PRO B 1 27 ? -1.448 25.703 -3.738 1 98.19 27 PRO B CA 1
ATOM 2848 C C . PRO B 1 27 ? -1.529 24.203 -4.051 1 98.19 27 PRO B C 1
ATOM 2850 O O . PRO B 1 27 ? -2.598 23.703 -4.406 1 98.19 27 PRO B O 1
ATOM 2853 N N . ARG B 1 28 ? -0.423 23.5 -3.949 1 98.19 28 ARG B N 1
ATOM 2854 C CA . ARG B 1 28 ? -0.44 22.047 -4.172 1 98.19 28 ARG B CA 1
ATOM 2855 C C . ARG B 1 28 ? -1.324 21.344 -3.148 1 98.19 28 ARG B C 1
ATOM 2857 O O . ARG B 1 28 ? -2.061 20.422 -3.488 1 98.19 28 ARG B O 1
ATOM 2864 N N . PHE B 1 29 ? -1.188 21.781 -1.96 1 98.06 29 PHE B N 1
ATOM 2865 C CA . PHE B 1 29 ? -2.002 21.25 -0.875 1 98.06 29 PHE B CA 1
ATOM 2866 C C . PHE B 1 29 ? -3.482 21.484 -1.139 1 98.06 29 PHE B C 1
ATOM 2868 O O . PHE B 1 29 ? -4.301 20.578 -0.988 1 98.06 29 PHE B O 1
ATOM 2875 N N . GLU B 1 30 ? -3.828 22.672 -1.51 1 97.44 30 GLU B N 1
ATOM 2876 C CA . GLU B 1 30 ? -5.211 23.031 -1.807 1 97.44 30 GLU B CA 1
ATOM 2877 C C . GLU B 1 30 ? -5.762 22.203 -2.967 1 97.44 30 GLU B C 1
ATOM 2879 O O . GLU B 1 30 ? -6.93 21.812 -2.963 1 97.44 30 GLU B O 1
ATOM 2884 N N . GLN B 1 31 ? -4.949 21.953 -3.93 1 97.88 31 GLN B N 1
ATOM 2885 C CA . GLN B 1 31 ? -5.363 21.109 -5.051 1 97.88 31 GLN B CA 1
ATOM 2886 C C . GLN B 1 31 ? -5.734 19.719 -4.586 1 97.88 31 GLN B C 1
ATOM 2888 O O . GLN B 1 31 ? -6.723 19.141 -5.055 1 97.88 31 GLN B O 1
ATOM 2893 N N . ALA B 1 32 ? -4.961 19.141 -3.699 1 98 32 ALA B N 1
ATOM 2894 C CA . ALA B 1 32 ? -5.258 17.828 -3.135 1 98 32 ALA B CA 1
ATOM 2895 C C . ALA B 1 32 ? -6.633 17.812 -2.471 1 98 32 ALA B C 1
ATOM 2897 O O . ALA B 1 32 ? -7.43 16.906 -2.693 1 98 32 ALA B O 1
ATOM 2898 N N . LEU B 1 33 ? -6.887 18.844 -1.698 1 97.06 33 LEU B N 1
ATOM 2899 C CA . LEU B 1 33 ? -8.156 18.922 -0.975 1 97.06 33 LEU B CA 1
ATOM 2900 C C . LEU B 1 33 ? -9.32 19.109 -1.939 1 97.06 33 LEU B C 1
ATOM 2902 O O . LEU B 1 33 ? -10.398 18.547 -1.731 1 97.06 33 LEU B O 1
ATOM 2906 N N . GLN B 1 34 ? -9.102 19.906 -2.967 1 96.81 34 GLN B N 1
ATOM 2907 C CA . GLN B 1 34 ? -10.141 20.094 -3.975 1 96.81 34 GLN B CA 1
ATOM 2908 C C . GLN B 1 34 ? -10.461 18.797 -4.691 1 96.81 34 GLN B C 1
ATOM 2910 O O . GLN B 1 34 ? -11.633 18.484 -4.938 1 96.81 34 GLN B O 1
ATOM 2915 N N . ASP B 1 35 ? -9.461 18.047 -5.031 1 97.25 35 ASP B N 1
ATOM 2916 C CA . ASP B 1 35 ? -9.664 16.75 -5.691 1 97.25 35 ASP B CA 1
ATOM 2917 C C . ASP B 1 35 ? -10.414 15.781 -4.781 1 97.25 35 ASP B C 1
ATOM 2919 O O . ASP B 1 35 ? -11.273 15.031 -5.242 1 97.25 35 ASP B O 1
ATOM 2923 N N . TYR B 1 36 ? -10.109 15.805 -3.561 1 96.62 36 TYR B N 1
ATOM 2924 C CA . TYR B 1 36 ? -10.82 14.961 -2.605 1 96.62 36 TYR B CA 1
ATOM 2925 C C . TYR B 1 36 ? -12.289 15.367 -2.508 1 96.62 36 TYR B C 1
ATOM 2927 O O . TYR B 1 36 ? -13.172 14.508 -2.514 1 96.62 36 TYR B O 1
ATOM 2935 N N . GLU B 1 37 ? -12.492 16.641 -2.32 1 94.31 37 GLU B N 1
ATOM 2936 C CA . GLU B 1 37 ? -13.867 17.125 -2.199 1 94.31 37 GLU B CA 1
ATOM 2937 C C . GLU B 1 37 ? -14.688 16.766 -3.438 1 94.31 37 GLU B C 1
ATOM 2939 O O . GLU B 1 37 ? -15.875 16.453 -3.334 1 94.31 37 GLU B O 1
ATOM 2944 N N . ALA B 1 38 ? -14.078 16.875 -4.578 1 94.94 38 ALA B N 1
ATOM 2945 C CA . ALA B 1 38 ? -14.758 16.562 -5.828 1 94.94 38 ALA B CA 1
ATOM 2946 C C . ALA B 1 38 ? -15.156 15.086 -5.883 1 94.94 38 ALA B C 1
ATOM 2948 O O . ALA B 1 38 ? -16.188 14.742 -6.461 1 94.94 38 ALA B O 1
ATOM 2949 N N . ASN B 1 39 ? -14.344 14.18 -5.336 1 96.06 39 ASN B N 1
ATOM 2950 C CA . ASN B 1 39 ? -14.609 12.75 -5.273 1 96.06 39 ASN B CA 1
ATOM 2951 C C . ASN B 1 39 ? -13.953 12.109 -4.055 1 96.06 39 ASN B C 1
ATOM 2953 O O . ASN B 1 39 ? -12.844 11.578 -4.152 1 96.06 39 ASN B O 1
ATOM 2957 N N . PRO B 1 40 ? -14.664 12.008 -2.99 1 94.12 40 PRO B N 1
ATOM 2958 C CA . PRO B 1 40 ? -14.078 11.484 -1.757 1 94.12 40 PRO B CA 1
ATOM 2959 C C . PRO B 1 40 ? -13.648 10.023 -1.881 1 94.12 40 PRO B C 1
ATOM 2961 O O . PRO B 1 40 ? -12.867 9.531 -1.062 1 94.12 40 PRO B O 1
ATOM 2964 N N . ASN B 1 41 ? -14.102 9.336 -2.918 1 94.25 41 ASN B N 1
ATOM 2965 C CA . ASN B 1 41 ? -13.789 7.918 -3.092 1 94.25 41 ASN B CA 1
ATOM 2966 C C . ASN B 1 41 ? -12.344 7.711 -3.521 1 94.25 41 ASN B C 1
ATOM 2968 O O . ASN B 1 41 ? -11.836 6.586 -3.492 1 94.25 41 ASN B O 1
ATOM 2972 N N . VAL B 1 42 ? -11.625 8.75 -3.871 1 97.31 42 VAL B N 1
ATOM 2973 C CA . VAL B 1 42 ? -10.219 8.648 -4.254 1 97.31 42 VAL B CA 1
ATOM 2974 C C . VAL B 1 42 ? -9.383 8.25 -3.039 1 97.31 42 VAL B C 1
ATOM 2976 O O . VAL B 1 42 ? -8.242 7.797 -3.184 1 97.31 42 VAL B O 1
ATOM 2979 N N . VAL B 1 43 ? -9.969 8.492 -1.861 1 97 43 VAL B N 1
ATOM 2980 C CA . VAL B 1 43 ? -9.305 8.133 -0.612 1 97 43 VAL B CA 1
ATOM 2981 C C . VAL B 1 43 ? -10.148 7.109 0.144 1 97 43 VAL B C 1
ATOM 2983 O O . VAL B 1 43 ? -10.953 7.473 1.001 1 97 43 VAL B O 1
ATOM 2986 N N . PRO B 1 44 ? -9.891 5.859 -0.085 1 95.12 44 PRO B N 1
ATOM 2987 C CA . PRO B 1 44 ? -10.633 4.852 0.679 1 95.12 44 PRO B CA 1
ATOM 2988 C C . PRO B 1 44 ? -10.211 4.793 2.145 1 95.12 44 PRO B C 1
ATOM 2990 O O . PRO B 1 44 ? -9.242 5.453 2.539 1 95.12 44 PRO B O 1
ATOM 2993 N N . GLU B 1 45 ? -11 4.086 2.939 1 90.19 45 GLU B N 1
ATOM 2994 C CA . GLU B 1 45 ? -10.617 3.85 4.328 1 90.19 45 GLU B CA 1
ATOM 2995 C C . GLU B 1 45 ? -9.234 3.209 4.418 1 90.19 45 GLU B C 1
ATOM 2997 O O . GLU B 1 45 ? -8.891 2.348 3.604 1 90.19 45 GLU B O 1
ATOM 3002 N N . ARG B 1 46 ? -8.492 3.615 5.348 1 92.5 46 ARG B N 1
ATOM 3003 C CA . ARG B 1 46 ? -7.172 3.027 5.57 1 92.5 46 ARG B CA 1
ATOM 3004 C C . ARG B 1 46 ? -7.293 1.589 6.062 1 92.5 46 ARG B C 1
ATOM 3006 O O . ARG B 1 46 ? -8.297 1.217 6.672 1 92.5 46 ARG B O 1
ATOM 3013 N N . THR B 1 47 ? -6.363 0.761 5.766 1 94.94 47 THR B N 1
ATOM 3014 C CA . THR B 1 47 ? -6.234 -0.577 6.336 1 94.94 47 THR B CA 1
ATOM 3015 C C . THR B 1 47 ? -5.289 -0.57 7.531 1 94.94 47 THR B C 1
ATOM 3017 O O . THR B 1 47 ? -4.141 -0.133 7.422 1 94.94 47 THR B O 1
ATOM 3020 N N . VAL B 1 48 ? -5.789 -0.981 8.664 1 93.19 48 VAL B N 1
ATOM 3021 C CA . VAL B 1 48 ? -5.008 -1.042 9.898 1 93.19 48 VAL B CA 1
ATOM 3022 C C . VAL B 1 48 ? -4.688 -2.496 10.234 1 93.19 48 VAL B C 1
ATOM 3024 O O . VAL B 1 48 ? -5.594 -3.309 10.43 1 93.19 48 VAL B O 1
ATOM 3027 N N . LEU B 1 49 ? -3.465 -2.826 10.273 1 96.19 49 LEU B N 1
ATOM 3028 C CA . LEU B 1 49 ? -3.043 -4.172 10.656 1 96.19 49 LEU B CA 1
ATOM 3029 C C . LEU B 1 49 ? -2.117 -4.129 11.867 1 96.19 49 LEU B C 1
ATOM 3031 O O . LEU B 1 49 ? -1.112 -3.414 11.859 1 96.19 49 LEU B O 1
ATOM 3035 N N . THR B 1 50 ? -2.439 -4.859 12.883 1 94.06 50 THR B N 1
ATOM 3036 C CA . THR B 1 50 ? -1.546 -5.031 14.023 1 94.06 50 THR B CA 1
ATOM 3037 C C . THR B 1 50 ? -0.469 -6.07 13.711 1 94.06 50 THR B C 1
ATOM 3039 O O . THR B 1 50 ? -0.732 -7.062 13.031 1 94.06 50 THR B O 1
ATOM 3042 N N . SER B 1 51 ? 0.666 -5.84 14.289 1 94.81 51 SER B N 1
ATOM 3043 C CA . SER B 1 51 ? 1.796 -6.723 14.023 1 94.81 51 SER B CA 1
ATOM 3044 C C . SER B 1 51 ? 1.5 -8.148 14.469 1 94.81 51 SER B C 1
ATOM 3046 O O . SER B 1 51 ? 0.938 -8.367 15.547 1 94.81 51 SER B O 1
ATOM 3048 N N . ASN B 1 52 ? 1.829 -9.133 13.664 1 94.81 52 ASN B N 1
ATOM 3049 C CA . ASN B 1 52 ? 1.778 -10.555 14 1 94.81 52 ASN B CA 1
ATOM 3050 C C . ASN B 1 52 ? 3.164 -11.102 14.336 1 94.81 52 ASN B C 1
ATOM 3052 O O . ASN B 1 52 ? 3.338 -12.305 14.492 1 94.81 52 ASN B O 1
ATOM 3056 N N . TYR B 1 53 ? 4.117 -10.195 14.336 1 94.5 53 TYR B N 1
ATOM 3057 C CA . TYR B 1 53 ? 5.441 -10.547 14.844 1 94.5 53 TYR B CA 1
ATOM 3058 C C . TYR B 1 53 ? 5.402 -10.797 16.344 1 94.5 53 TYR B C 1
ATOM 3060 O O . TYR B 1 53 ? 4.871 -9.984 17.109 1 94.5 53 TYR B O 1
ATOM 3068 N N . PRO B 1 54 ? 5.984 -11.938 16.797 1 93.31 54 PRO B N 1
ATOM 3069 C CA . PRO B 1 54 ? 5.875 -12.281 18.219 1 93.31 54 PRO B CA 1
ATOM 3070 C C . PRO B 1 54 ? 6.406 -11.18 19.141 1 93.31 54 PRO B C 1
ATOM 3072 O O . PRO B 1 54 ? 7.539 -10.727 18.953 1 93.31 54 PRO B O 1
ATOM 3075 N N . GLY B 1 55 ? 5.668 -10.781 20.094 1 92.31 55 GLY B N 1
ATOM 3076 C CA . GLY B 1 55 ? 6.059 -9.836 21.125 1 92.31 55 GLY B CA 1
ATOM 3077 C C . GLY B 1 55 ? 6.043 -8.398 20.656 1 92.31 55 GLY B C 1
ATOM 3078 O O . GLY B 1 55 ? 6.57 -7.508 21.328 1 92.31 55 GLY B O 1
ATOM 3079 N N . CYS B 1 56 ? 5.535 -8.211 19.5 1 93.31 56 CYS B N 1
ATOM 3080 C CA . CYS B 1 56 ? 5.5 -6.871 18.922 1 93.31 56 CYS B CA 1
ATOM 3081 C C . CYS B 1 56 ? 4.07 -6.355 18.844 1 93.31 56 CYS B C 1
ATOM 3083 O O . CYS B 1 56 ? 3.15 -7.117 18.531 1 93.31 56 CYS B O 1
ATOM 3085 N N . ASP B 1 57 ? 3.826 -5.023 19.125 1 92.88 57 ASP B N 1
ATOM 3086 C CA . ASP B 1 57 ? 2.488 -4.441 19.062 1 92.88 57 ASP B CA 1
ATOM 3087 C C . ASP B 1 57 ? 2.416 -3.344 18 1 92.88 57 ASP B C 1
ATOM 3089 O O . ASP B 1 57 ? 1.536 -2.482 18.047 1 92.88 57 ASP B O 1
ATOM 3093 N N . THR B 1 58 ? 3.34 -3.354 17.156 1 95 58 THR B N 1
ATOM 3094 C CA . THR B 1 58 ? 3.391 -2.346 16.094 1 95 58 THR B CA 1
ATOM 3095 C C . THR B 1 58 ? 2.109 -2.365 15.266 1 95 58 THR B C 1
ATOM 3097 O O . THR B 1 58 ? 1.578 -3.436 14.961 1 95 58 THR B O 1
ATOM 3100 N N . THR B 1 59 ? 1.608 -1.227 14.977 1 95 59 THR B N 1
ATOM 3101 C CA . THR B 1 59 ? 0.489 -1.083 14.047 1 95 59 THR B CA 1
ATOM 3102 C C . THR B 1 59 ? 0.968 -0.574 12.695 1 95 59 THR B C 1
ATOM 3104 O O . THR B 1 59 ? 1.739 0.385 12.625 1 95 59 THR B O 1
ATOM 3107 N N . HIS B 1 60 ? 0.556 -1.244 11.664 1 97 60 HIS B N 1
ATOM 3108 C CA . HIS B 1 60 ? 0.861 -0.864 10.289 1 97 60 HIS B CA 1
ATOM 3109 C C . HIS B 1 60 ? -0.36 -0.267 9.594 1 97 60 HIS B C 1
ATOM 3111 O O . HIS B 1 60 ? -1.396 -0.924 9.484 1 97 60 HIS B O 1
ATOM 3117 N N . LEU B 1 61 ? -0.248 0.953 9.164 1 96.5 61 LEU B N 1
ATOM 3118 C CA . LEU B 1 61 ? -1.334 1.616 8.445 1 96.5 61 LEU B CA 1
ATOM 3119 C C . LEU B 1 61 ? -1.031 1.699 6.957 1 96.5 61 LEU B C 1
ATOM 3121 O O . LEU B 1 61 ? 0.029 2.189 6.559 1 96.5 61 LEU B O 1
ATOM 3125 N N . PHE B 1 62 ? -1.926 1.176 6.145 1 98.06 62 PHE B N 1
ATOM 3126 C CA . PHE B 1 62 ? -1.841 1.236 4.688 1 98.06 62 PHE B CA 1
ATOM 3127 C C . PHE B 1 62 ? -2.91 2.164 4.121 1 98.06 62 PHE B C 1
ATOM 3129 O O . PHE B 1 62 ? -4.105 1.929 4.309 1 98.06 62 PHE B O 1
ATOM 3136 N N . MET B 1 63 ? -2.457 3.16 3.422 1 97.88 63 MET B N 1
ATOM 3137 C CA . MET B 1 63 ? -3.355 4.246 3.035 1 97.88 63 MET B CA 1
ATOM 3138 C C . MET B 1 63 ? -3.215 4.562 1.552 1 97.88 63 MET B C 1
ATOM 3140 O O . MET B 1 63 ? -2.422 5.426 1.169 1 97.88 63 MET B O 1
ATOM 3144 N N . PRO B 1 64 ? -4.051 3.965 0.719 1 98.44 64 PRO B N 1
ATOM 3145 C CA . PRO B 1 64 ? -3.988 4.199 -0.725 1 98.44 64 PRO B CA 1
ATOM 3146 C C . PRO B 1 64 ? -4.715 5.477 -1.146 1 98.44 64 PRO B C 1
ATOM 3148 O O . PRO B 1 64 ? -5.527 6.008 -0.386 1 98.44 64 PRO B O 1
ATOM 3151 N N . CYS B 1 65 ? -4.371 5.965 -2.289 1 98.62 65 CYS B N 1
ATOM 3152 C CA . CYS B 1 65 ? -5.031 7.098 -2.924 1 98.62 65 CYS B CA 1
ATOM 3153 C C . CYS B 1 65 ? -4.918 7.012 -4.441 1 98.62 65 CYS B C 1
ATOM 3155 O O . CYS B 1 65 ? -3.854 6.691 -4.973 1 98.62 65 CYS B O 1
ATOM 3157 N N . ALA B 1 66 ? -6.012 7.18 -5.184 1 98.5 66 ALA B N 1
ATOM 3158 C CA . ALA B 1 66 ? -6 7.309 -6.641 1 98.5 66 ALA B CA 1
ATOM 3159 C C . ALA B 1 66 ? -6.738 8.562 -7.086 1 98.5 66 ALA B C 1
ATOM 3161 O O . ALA B 1 66 ? -7.883 8.492 -7.539 1 98.5 66 ALA B O 1
ATOM 3162 N N . ALA B 1 67 ? -6.086 9.68 -6.945 1 98.12 67 ALA B N 1
ATOM 3163 C CA . ALA B 1 67 ? -6.617 10.969 -7.375 1 98.12 67 ALA B CA 1
ATOM 3164 C C . ALA B 1 67 ? -6.285 11.242 -8.844 1 98.12 67 ALA B C 1
ATOM 3166 O O . ALA B 1 67 ? -5.539 10.477 -9.461 1 98.12 67 ALA B O 1
ATOM 3167 N N . PRO B 1 68 ? -6.871 12.281 -9.477 1 96.12 68 PRO B N 1
ATOM 3168 C CA . PRO B 1 68 ? -6.664 12.539 -10.898 1 96.12 68 PRO B CA 1
ATOM 3169 C C . PRO B 1 68 ? -5.199 12.805 -11.242 1 96.12 68 PRO B C 1
ATOM 3171 O O . PRO B 1 68 ? -4.723 12.375 -12.297 1 96.12 68 PRO B O 1
ATOM 3174 N N . HIS B 1 69 ? -4.453 13.398 -10.312 1 89.94 69 HIS B N 1
ATOM 3175 C CA . HIS B 1 69 ? -3.119 13.828 -10.703 1 89.94 69 HIS B CA 1
ATOM 3176 C C . HIS B 1 69 ? -2.049 13.172 -9.844 1 89.94 69 HIS B C 1
ATOM 3178 O O . HIS B 1 69 ? -0.853 13.359 -10.078 1 89.94 69 HIS B O 1
ATOM 3184 N N . SER B 1 70 ? -2.473 12.391 -8.977 1 95.38 70 SER B N 1
ATOM 3185 C CA . SER B 1 70 ? -1.511 11.742 -8.094 1 95.38 70 SER B CA 1
ATOM 3186 C C . SER B 1 70 ? -2.064 10.43 -7.543 1 95.38 70 SER B C 1
ATOM 3188 O O . SER B 1 70 ? -3.15 10.406 -6.957 1 95.38 70 SER B O 1
ATOM 3190 N N . VAL B 1 71 ? -1.439 9.367 -7.781 1 98.38 71 VAL B N 1
ATOM 3191 C CA . VAL B 1 71 ? -1.792 8.039 -7.305 1 98.38 71 VAL B CA 1
ATOM 3192 C C . VAL B 1 71 ? -0.655 7.473 -6.457 1 98.38 71 VAL B C 1
ATOM 3194 O O . VAL B 1 71 ? 0.52 7.715 -6.738 1 98.38 71 VAL B O 1
ATOM 3197 N N . GLY B 1 72 ? -1.006 6.816 -5.391 1 98.69 72 GLY B N 1
ATOM 3198 C CA . GLY B 1 72 ? 0.035 6.199 -4.586 1 98.69 72 GLY B CA 1
ATOM 3199 C C . GLY B 1 72 ? -0.485 5.609 -3.285 1 98.69 72 GLY B C 1
ATOM 3200 O O . GLY B 1 72 ? -1.675 5.312 -3.166 1 98.69 72 GLY B O 1
ATOM 3201 N N . THR B 1 73 ? 0.407 5.312 -2.402 1 98.88 73 THR B N 1
ATOM 3202 C CA . THR B 1 73 ? 0.062 4.797 -1.082 1 98.88 73 THR B CA 1
ATOM 3203 C C . THR B 1 73 ? 1.056 5.289 -0.033 1 98.88 73 THR B C 1
ATOM 3205 O O . THR B 1 73 ? 2.254 5.391 -0.305 1 98.88 73 THR B O 1
ATOM 3208 N N . LYS B 1 74 ? 0.537 5.648 1.06 1 98.62 74 LYS B N 1
ATOM 3209 C CA . LYS B 1 74 ? 1.351 5.863 2.252 1 98.62 74 LYS B CA 1
ATOM 3210 C C . LYS B 1 74 ? 1.262 4.672 3.201 1 98.62 74 LYS B C 1
ATOM 3212 O O . LYS B 1 74 ? 0.173 4.148 3.451 1 98.62 74 LYS B O 1
ATOM 3217 N N . VAL B 1 75 ? 2.377 4.227 3.637 1 98.5 75 VAL B N 1
ATOM 3218 C CA . VAL B 1 75 ? 2.465 3.221 4.691 1 98.5 75 VAL B CA 1
ATOM 3219 C C . VAL B 1 75 ? 3.215 3.795 5.891 1 98.5 75 VAL B C 1
ATOM 3221 O O . VAL B 1 75 ? 4.332 4.297 5.75 1 98.5 75 VAL B O 1
ATOM 3224 N N . ILE B 1 76 ? 2.609 3.742 7.031 1 97 76 ILE B N 1
ATOM 3225 C CA . ILE B 1 76 ? 3.238 4.234 8.25 1 97 76 ILE B CA 1
ATOM 3226 C C . ILE B 1 76 ? 3.023 3.232 9.383 1 97 76 ILE B C 1
ATOM 3228 O O . ILE B 1 76 ? 1.978 2.584 9.453 1 97 76 ILE B O 1
ATOM 3232 N N . SER B 1 77 ? 4.047 3.098 10.18 1 96.75 77 SER B N 1
ATOM 3233 C CA . SER B 1 77 ? 4.027 2.125 11.266 1 96.75 77 SER B CA 1
ATOM 3234 C C . SER B 1 77 ? 4.578 2.725 12.555 1 96.75 77 SER B C 1
ATOM 3236 O O . SER B 1 77 ? 5.473 3.574 12.523 1 96.75 77 SER B O 1
ATOM 3238 N N . GLY B 1 78 ? 4.02 2.264 13.664 1 93.69 78 GLY B N 1
ATOM 3239 C CA . GLY B 1 78 ? 4.508 2.68 14.969 1 93.69 78 GLY B CA 1
ATOM 3240 C C . GLY B 1 78 ? 3.979 1.822 16.109 1 93.69 78 GLY B C 1
ATOM 3241 O O . GLY B 1 78 ? 3.035 1.05 15.922 1 93.69 78 GLY B O 1
ATOM 3242 N N . GLY B 1 79 ? 4.59 1.944 17.219 1 90.88 79 GLY B N 1
ATOM 3243 C CA . GLY B 1 79 ? 4.266 1.202 18.438 1 90.88 79 GLY B CA 1
ATOM 3244 C C . GLY B 1 79 ? 5.32 1.339 19.516 1 90.88 79 GLY B C 1
ATOM 3245 O O . GLY B 1 79 ? 6.156 2.242 19.469 1 90.88 79 GLY B O 1
ATOM 3246 N N . SER B 1 80 ? 5.23 0.473 20.484 1 92.31 80 SER B N 1
ATOM 3247 C CA . SER B 1 80 ? 6.125 0.524 21.625 1 92.31 80 SER B CA 1
ATOM 3248 C C . SER B 1 80 ? 7.578 0.303 21.219 1 92.31 80 SER B C 1
ATOM 3250 O O . SER B 1 80 ? 8.484 0.919 21.766 1 92.31 80 SER B O 1
ATOM 3252 N N . TYR B 1 81 ? 7.746 -0.604 20.234 1 93.88 81 TYR B N 1
ATOM 3253 C CA . TYR B 1 81 ? 9.094 -0.854 19.75 1 93.88 81 TYR B CA 1
ATOM 3254 C C . TYR B 1 81 ? 9.75 0.435 19.266 1 93.88 81 TYR B C 1
ATOM 3256 O O . TYR B 1 81 ? 10.898 0.728 19.609 1 93.88 81 TYR B O 1
ATOM 3264 N N . ASN B 1 82 ? 9.055 1.134 18.516 1 93.88 82 ASN B N 1
ATOM 3265 C CA . ASN B 1 82 ? 9.562 2.393 17.984 1 93.88 82 ASN B CA 1
ATOM 3266 C C . ASN B 1 82 ? 9.82 3.406 19.094 1 93.88 82 ASN B C 1
ATOM 3268 O O . ASN B 1 82 ? 10.852 4.086 19.078 1 93.88 82 ASN B O 1
ATOM 3272 N N . SER B 1 83 ? 8.891 3.574 20.016 1 88.25 83 SER B N 1
ATOM 3273 C CA . SER B 1 83 ? 9.031 4.516 21.125 1 88.25 83 SER B CA 1
ATOM 3274 C C . SER B 1 83 ? 10.266 4.195 21.969 1 88.25 83 SER B C 1
ATOM 3276 O O . SER B 1 83 ? 11.008 5.094 22.359 1 88.25 83 SER B O 1
ATOM 3278 N N . GLN B 1 84 ? 10.461 2.947 22.203 1 92 84 GLN B N 1
ATOM 3279 C CA . GLN B 1 84 ? 11.562 2.494 23.047 1 92 84 GLN B CA 1
ATOM 3280 C C . GLN B 1 84 ? 12.914 2.711 22.359 1 92 84 GLN B C 1
ATOM 3282 O O . GLN B 1 84 ? 13.945 2.805 23.031 1 92 84 GLN B O 1
ATOM 3287 N N . ASN B 1 85 ? 12.867 2.795 21.078 1 93.44 85 ASN B N 1
ATOM 3288 C CA . ASN B 1 85 ? 14.109 2.93 20.328 1 93.44 85 ASN B CA 1
ATOM 3289 C C . ASN B 1 85 ? 14.242 4.309 19.688 1 93.44 85 ASN B C 1
ATOM 3291 O O . ASN B 1 85 ? 15.047 4.504 18.766 1 93.44 85 ASN B O 1
ATOM 3295 N N . ASP B 1 86 ? 13.375 5.234 20.031 1 89.31 86 ASP B N 1
ATOM 3296 C CA . ASP B 1 86 ? 13.383 6.629 19.594 1 89.31 86 ASP B CA 1
ATOM 3297 C C . ASP B 1 86 ? 13.305 6.723 18.078 1 89.31 86 ASP B C 1
ATOM 3299 O O . ASP B 1 86 ? 14.047 7.496 17.453 1 89.31 86 ASP B O 1
ATOM 3303 N N . LEU B 1 87 ? 12.523 5.891 17.453 1 91 87 LEU B N 1
ATOM 3304 C CA . LEU B 1 87 ? 12.406 5.855 16 1 91 87 LEU B CA 1
ATOM 3305 C C . LEU B 1 87 ? 11.219 6.688 15.531 1 91 87 LEU B C 1
ATOM 3307 O O . LEU B 1 87 ? 11.234 7.215 14.414 1 91 87 LEU B O 1
ATOM 3311 N N . GLY B 1 88 ? 10.133 6.867 16.438 1 89.81 88 GLY B N 1
ATOM 3312 C CA . GLY B 1 88 ? 8.891 7.453 15.969 1 89.81 88 GLY B CA 1
ATOM 3313 C C . GLY B 1 88 ? 8.203 6.633 14.891 1 89.81 88 GLY B C 1
ATOM 3314 O O . GLY B 1 88 ? 8.508 5.453 14.719 1 89.81 88 GLY B O 1
ATOM 3315 N N . PHE B 1 89 ? 7.32 7.188 14.172 1 93.06 89 PHE B N 1
ATOM 3316 C CA . PHE B 1 89 ? 6.664 6.504 13.062 1 93.06 89 PHE B CA 1
ATOM 3317 C C . PHE B 1 89 ? 7.641 6.262 11.922 1 93.06 89 PHE B C 1
ATOM 3319 O O . PHE B 1 89 ? 8.484 7.113 11.625 1 93.06 89 PHE B O 1
ATOM 3326 N N . GLN B 1 90 ? 7.539 5.082 11.359 1 96.81 90 GLN B N 1
ATOM 3327 C CA . GLN B 1 90 ? 8.352 4.707 10.203 1 96.81 90 GLN B CA 1
ATOM 3328 C C . GLN B 1 90 ? 7.473 4.363 9.008 1 96.81 90 GLN B C 1
ATOM 3330 O O . GLN B 1 90 ? 6.316 3.963 9.164 1 96.81 90 GLN B O 1
ATOM 3335 N N . GLY B 1 91 ? 8.039 4.535 7.836 1 97.81 91 GLY B N 1
ATOM 3336 C CA . GLY B 1 91 ? 7.309 4.156 6.637 1 97.81 91 GLY B CA 1
ATOM 3337 C C . GLY B 1 91 ? 7.758 4.91 5.402 1 97.81 91 GLY B C 1
ATOM 3338 O O . GLY B 1 91 ? 8.891 5.391 5.336 1 97.81 91 GLY B O 1
ATOM 3339 N N . PHE B 1 92 ? 6.844 4.895 4.41 1 98.62 92 PHE B N 1
ATOM 3340 C CA . PHE B 1 92 ? 7.141 5.531 3.131 1 98.62 92 PHE B CA 1
ATOM 3341 C C . PHE B 1 92 ? 5.859 5.949 2.424 1 98.62 92 PHE B C 1
ATOM 3343 O O . PHE B 1 92 ? 4.766 5.52 2.801 1 98.62 92 PHE B O 1
ATOM 3350 N N . THR B 1 93 ? 5.988 6.828 1.519 1 98.75 93 THR B N 1
ATOM 3351 C CA . THR B 1 93 ? 4.953 7.164 0.547 1 98.75 93 THR B CA 1
ATOM 3352 C C . THR B 1 93 ? 5.43 6.875 -0.873 1 98.75 93 THR B C 1
ATOM 3354 O O . THR B 1 93 ? 6.453 7.402 -1.31 1 98.75 93 THR B O 1
ATOM 3357 N N . ALA B 1 94 ? 4.703 6.055 -1.547 1 98.75 94 ALA B N 1
ATOM 3358 C CA . ALA B 1 94 ? 5.004 5.742 -2.941 1 98.75 94 ALA B CA 1
ATOM 3359 C C . ALA B 1 94 ? 4.09 6.52 -3.885 1 98.75 94 ALA B C 1
ATOM 3361 O O . ALA B 1 94 ? 2.893 6.66 -3.625 1 98.75 94 ALA B O 1
ATOM 3362 N N . VAL B 1 95 ? 4.703 7.047 -4.902 1 98.69 95 VAL B N 1
ATOM 3363 C CA . VAL B 1 95 ? 3.961 7.773 -5.93 1 98.69 95 VAL B CA 1
ATOM 3364 C C . VAL B 1 95 ? 4.016 7.004 -7.246 1 98.69 95 VAL B C 1
ATOM 3366 O O . VAL B 1 95 ? 5.09 6.594 -7.688 1 98.69 95 VAL B O 1
ATOM 3369 N N . LEU B 1 96 ? 2.838 6.895 -7.895 1 98.38 96 LEU B N 1
ATOM 3370 C CA . LEU B 1 96 ? 2.713 6.129 -9.133 1 98.38 96 LEU B CA 1
ATOM 3371 C C . LEU B 1 96 ? 2.285 7.023 -10.289 1 98.38 96 LEU B C 1
ATOM 3373 O O . LEU B 1 96 ? 1.646 8.055 -10.07 1 98.38 96 LEU B O 1
ATOM 3377 N N . ASP B 1 97 ? 2.684 6.648 -11.492 1 97.25 97 ASP B N 1
ATOM 3378 C CA . ASP B 1 97 ? 2.078 7.238 -12.68 1 97.25 97 ASP B CA 1
ATOM 3379 C C . ASP B 1 97 ? 0.587 6.918 -12.758 1 97.25 97 ASP B C 1
ATOM 3381 O O . ASP B 1 97 ? 0.202 5.746 -12.797 1 97.25 97 ASP B O 1
ATOM 3385 N N . PRO B 1 98 ? -0.271 7.957 -12.742 1 96.75 98 PRO B N 1
ATOM 3386 C CA . PRO B 1 98 ? -1.711 7.688 -12.719 1 96.75 98 PRO B CA 1
ATOM 3387 C C . PRO B 1 98 ? -2.188 6.922 -13.953 1 96.75 98 PRO B C 1
ATOM 3389 O O . PRO B 1 98 ? -3.244 6.285 -13.922 1 96.75 98 PRO B O 1
ATOM 3392 N N . ARG B 1 99 ? -1.476 6.988 -15.078 1 96.44 99 ARG B N 1
ATOM 3393 C CA . ARG B 1 99 ? -1.889 6.367 -16.328 1 96.44 99 ARG B CA 1
ATOM 3394 C C . ARG B 1 99 ? -1.487 4.898 -16.375 1 96.44 99 ARG B C 1
ATOM 3396 O O . ARG B 1 99 ? -2.291 4.043 -16.75 1 96.44 99 ARG B O 1
ATOM 3403 N N . SER B 1 100 ? -0.236 4.531 -15.883 1 96.12 100 SER B N 1
ATOM 3404 C CA . SER B 1 100 ? 0.304 3.189 -16.094 1 96.12 100 SER B CA 1
ATOM 3405 C C . SER B 1 100 ? 0.4 2.424 -14.773 1 96.12 100 SER B C 1
ATOM 3407 O O . SER B 1 100 ? 0.444 1.192 -14.766 1 96.12 100 SER B O 1
ATOM 3409 N N . GLY B 1 101 ? 0.561 3.15 -13.688 1 97.19 101 GLY B N 1
ATOM 3410 C CA . GLY B 1 101 ? 0.815 2.527 -12.398 1 97.19 101 GLY B CA 1
ATOM 3411 C C . GLY B 1 101 ? 2.291 2.301 -12.133 1 97.19 101 GLY B C 1
ATOM 3412 O O . GLY B 1 101 ? 2.656 1.7 -11.117 1 97.19 101 GLY B O 1
ATOM 3413 N N . GLN B 1 102 ? 3.129 2.828 -13.031 1 96.94 102 GLN B N 1
ATOM 3414 C CA . GLN B 1 102 ? 4.566 2.723 -12.82 1 96.94 102 GLN B CA 1
ATOM 3415 C C . GLN B 1 102 ? 5 3.514 -11.586 1 96.94 102 GLN B C 1
ATOM 3417 O O . GLN B 1 102 ? 4.508 4.617 -11.352 1 96.94 102 GLN B O 1
ATOM 3422 N N . LEU B 1 103 ? 5.902 2.918 -10.82 1 97.81 103 LEU B N 1
ATOM 3423 C CA . LEU B 1 103 ? 6.426 3.605 -9.641 1 97.81 103 LEU B CA 1
ATOM 3424 C C . LEU B 1 103 ? 7.316 4.773 -10.047 1 97.81 103 LEU B C 1
ATOM 3426 O O . LEU B 1 103 ? 8.383 4.574 -10.625 1 97.81 103 LEU B O 1
ATOM 3430 N N . LEU B 1 104 ? 6.93 5.973 -9.711 1 97.38 104 LEU B N 1
ATOM 3431 C CA . LEU B 1 104 ? 7.695 7.164 -10.039 1 97.38 104 LEU B CA 1
ATOM 3432 C C . LEU B 1 104 ? 8.75 7.453 -8.977 1 97.38 104 LEU B C 1
ATOM 3434 O O . LEU B 1 104 ? 9.797 8.023 -9.273 1 97.38 104 LEU B O 1
ATOM 3438 N N . GLY B 1 105 ? 8.367 7.078 -7.746 1 97.62 105 GLY B N 1
ATOM 3439 C CA . GLY B 1 105 ? 9.32 7.285 -6.664 1 97.62 105 GLY B CA 1
ATOM 3440 C C . GLY B 1 105 ? 8.766 6.91 -5.305 1 97.62 105 GLY B C 1
ATOM 3441 O O . GLY B 1 105 ? 7.578 6.59 -5.18 1 97.62 105 GLY B O 1
ATOM 3442 N N . ALA B 1 106 ? 9.641 6.844 -4.336 1 97.5 106 ALA B N 1
ATOM 3443 C CA . ALA B 1 106 ? 9.305 6.617 -2.932 1 97.5 106 ALA B CA 1
ATOM 3444 C C . ALA B 1 106 ? 9.961 7.672 -2.037 1 97.5 106 ALA B C 1
ATOM 3446 O O . ALA B 1 106 ? 11.117 8.039 -2.244 1 97.5 106 ALA B O 1
ATOM 3447 N N . VAL B 1 107 ? 9.172 8.148 -1.147 1 98.19 107 VAL B N 1
ATOM 3448 C CA . VAL B 1 107 ? 9.586 9.195 -0.229 1 98.19 107 VAL B CA 1
ATOM 3449 C C . VAL B 1 107 ? 9.461 8.711 1.212 1 98.19 107 VAL B C 1
ATOM 3451 O O . VAL B 1 107 ? 8.414 8.18 1.601 1 98.19 107 VAL B O 1
ATOM 3454 N N . ASN B 1 108 ? 10.594 8.859 1.987 1 98.12 108 ASN B N 1
ATOM 3455 C CA . ASN B 1 108 ? 10.469 8.539 3.404 1 98.12 108 ASN B CA 1
ATOM 3456 C C . ASN B 1 108 ? 9.336 9.32 4.059 1 98.12 108 ASN B C 1
ATOM 3458 O O . ASN B 1 108 ? 9.195 10.523 3.838 1 98.12 108 ASN B O 1
ATOM 3462 N N . ALA B 1 109 ? 8.555 8.648 4.895 1 97.88 109 ALA B N 1
ATOM 3463 C CA . ALA B 1 109 ? 7.289 9.219 5.34 1 97.88 109 ALA B CA 1
ATOM 3464 C C . ALA B 1 109 ? 7.473 10.016 6.633 1 97.88 109 ALA B C 1
ATOM 3466 O O . ALA B 1 109 ? 6.598 10.789 7.02 1 97.88 109 ALA B O 1
ATOM 3467 N N . LYS B 1 110 ? 8.586 9.891 7.34 1 96.06 110 LYS B N 1
ATOM 3468 C CA . LYS B 1 110 ? 8.727 10.445 8.68 1 96.06 110 LYS B CA 1
ATOM 3469 C C . LYS B 1 110 ? 8.586 11.969 8.672 1 96.06 110 LYS B C 1
ATOM 3471 O O . LYS B 1 110 ? 7.57 12.508 9.117 1 96.06 110 LYS B O 1
ATOM 3476 N N . THR B 1 111 ? 9.5 12.648 8.031 1 97.44 111 THR B N 1
ATOM 3477 C CA . THR B 1 111 ? 9.461 14.102 7.957 1 97.44 111 THR B CA 1
ATOM 3478 C C . THR B 1 111 ? 8.305 14.57 7.078 1 97.44 111 THR B C 1
ATOM 3480 O O . THR B 1 111 ? 7.613 15.531 7.406 1 97.44 111 THR B O 1
ATOM 3483 N N . LEU B 1 112 ? 8.047 13.867 6.02 1 98.25 112 LEU B N 1
ATOM 3484 C CA . LEU B 1 112 ? 6.984 14.234 5.09 1 98.25 112 LEU B CA 1
ATOM 3485 C C . LEU B 1 112 ? 5.633 14.281 5.793 1 98.25 112 LEU B C 1
ATOM 3487 O O . LEU B 1 112 ? 4.867 15.234 5.605 1 98.25 112 LEU B O 1
ATOM 3491 N N . THR B 1 113 ? 5.348 13.25 6.594 1 97.31 113 THR B N 1
ATOM 3492 C CA . THR B 1 113 ? 4.062 13.164 7.273 1 97.31 113 THR B CA 1
ATOM 3493 C C . THR B 1 113 ? 3.902 14.312 8.273 1 97.31 113 THR B C 1
ATOM 3495 O O . THR B 1 113 ? 2.846 14.938 8.336 1 97.31 113 THR B O 1
ATOM 3498 N N . ALA B 1 114 ? 4.938 14.57 9.031 1 97.06 114 ALA B N 1
ATOM 3499 C CA . ALA B 1 114 ? 4.887 15.648 10.016 1 97.06 114 ALA B CA 1
ATOM 3500 C C . ALA B 1 114 ? 4.688 17 9.336 1 97.06 114 ALA B C 1
ATOM 3502 O O . ALA B 1 114 ? 3.846 17.797 9.758 1 97.06 114 ALA B O 1
ATOM 3503 N N . PHE B 1 115 ? 5.426 17.25 8.281 1 98.5 115 PHE B N 1
ATOM 3504 C CA . PHE B 1 115 ? 5.371 18.531 7.578 1 98.5 115 PHE B CA 1
ATOM 3505 C C . PHE B 1 115 ? 4.004 18.734 6.938 1 98.5 115 PHE B C 1
ATOM 3507 O O . PHE B 1 115 ? 3.383 19.781 7.113 1 98.5 115 PHE B O 1
ATOM 3514 N N . ARG B 1 116 ? 3.557 17.703 6.195 1 98.06 116 ARG B N 1
ATOM 3515 C CA . ARG B 1 116 ? 2.287 17.891 5.5 1 98.06 116 ARG B CA 1
ATOM 3516 C C . ARG B 1 116 ? 1.139 18.031 6.492 1 98.06 116 ARG B C 1
ATOM 3518 O O . ARG B 1 116 ? 0.179 18.766 6.234 1 98.06 116 ARG B O 1
ATOM 3525 N N . THR B 1 117 ? 1.172 17.344 7.641 1 97.56 117 THR B N 1
ATOM 3526 C CA . THR B 1 117 ? 0.17 17.516 8.688 1 97.56 117 THR B CA 1
ATOM 3527 C C . THR B 1 117 ? 0.176 18.953 9.203 1 97.56 117 THR B C 1
ATOM 3529 O O . THR B 1 117 ? -0.881 19.578 9.344 1 97.56 117 THR B O 1
ATOM 3532 N N . ALA B 1 118 ? 1.361 19.453 9.43 1 98.5 118 ALA B N 1
ATOM 3533 C CA . ALA B 1 118 ? 1.504 20.844 9.867 1 98.5 118 ALA B CA 1
ATOM 3534 C C . ALA B 1 118 ? 0.989 21.812 8.797 1 98.5 118 ALA B C 1
ATOM 3536 O O . ALA B 1 118 ? 0.399 22.844 9.117 1 98.5 118 ALA B O 1
ATOM 3537 N N . LEU B 1 119 ? 1.231 21.453 7.551 1 98.62 119 LEU B N 1
ATOM 3538 C CA . LEU B 1 119 ? 0.782 22.281 6.434 1 98.62 119 LEU B CA 1
ATOM 3539 C C . LEU B 1 119 ? -0.74 22.391 6.41 1 98.62 119 LEU B C 1
ATOM 3541 O O . LEU B 1 119 ? -1.293 23.422 6.059 1 98.62 119 LEU B O 1
ATOM 3545 N N . ALA B 1 120 ? -1.394 21.328 6.777 1 98.31 120 ALA B N 1
ATOM 3546 C CA . ALA B 1 120 ? -2.854 21.344 6.82 1 98.31 120 ALA B CA 1
ATOM 3547 C C . ALA B 1 120 ? -3.365 22.344 7.84 1 98.31 120 ALA B C 1
ATOM 3549 O O . ALA B 1 120 ? -4.207 23.188 7.52 1 98.31 120 ALA B O 1
ATOM 3550 N N . SER B 1 121 ? -2.891 22.297 9.039 1 98 121 SER B N 1
ATOM 3551 C CA . SER B 1 121 ? -3.281 23.266 10.055 1 98 121 SER B CA 1
ATOM 3552 C C . SER B 1 121 ? -2.838 24.672 9.68 1 98 121 SER B C 1
ATOM 3554 O O . SER B 1 121 ? -3.574 25.641 9.891 1 98 121 SER B O 1
ATOM 3556 N N . PHE B 1 122 ? -1.686 24.797 9.102 1 98.38 122 PHE B N 1
ATOM 3557 C CA . PHE B 1 122 ? -1.129 26.078 8.703 1 98.38 122 PHE B CA 1
ATOM 3558 C C . PHE B 1 122 ? -2.004 26.734 7.645 1 98.38 122 PHE B C 1
ATOM 3560 O O . PHE B 1 122 ? -2.168 27.969 7.641 1 98.38 122 PHE B O 1
ATOM 3567 N N . SER B 1 123 ? -2.533 25.906 6.719 1 98.5 123 SER B N 1
ATOM 3568 C CA . SER B 1 123 ? -3.359 26.469 5.656 1 98.5 123 SER B CA 1
ATOM 3569 C C . SER B 1 123 ? -4.547 27.234 6.227 1 98.5 123 SER B C 1
ATOM 3571 O O . SER B 1 123 ? -4.91 28.297 5.715 1 98.5 123 SER B O 1
ATOM 3573 N N . ALA B 1 124 ? -5.164 26.75 7.27 1 98.25 124 ALA B N 1
ATOM 3574 C CA . ALA B 1 124 ? -6.258 27.453 7.941 1 98.25 124 ALA B CA 1
ATOM 3575 C C . ALA B 1 124 ? -5.758 28.719 8.625 1 98.25 124 ALA B C 1
ATOM 3577 O O . ALA B 1 124 ? -6.367 29.781 8.492 1 98.25 124 ALA B O 1
ATOM 3578 N N . ILE B 1 125 ? -4.648 28.609 9.32 1 97.88 125 ILE B N 1
ATOM 3579 C CA . ILE B 1 125 ? -4.062 29.734 10.031 1 97.88 125 ILE B CA 1
ATOM 3580 C C . ILE B 1 125 ? -3.68 30.828 9.047 1 97.88 125 ILE B C 1
ATOM 3582 O O . ILE B 1 125 ? -3.943 32 9.281 1 97.88 125 ILE B O 1
ATOM 3586 N N . TRP B 1 126 ? -3.086 30.406 7.926 1 97.19 126 TRP B N 1
ATOM 3587 C CA . TRP B 1 126 ? -2.707 31.328 6.863 1 97.19 126 TRP B CA 1
ATOM 3588 C C . TRP B 1 126 ? -3.922 32.094 6.344 1 97.19 126 TRP B C 1
ATOM 3590 O O . TRP B 1 126 ? -3.887 33.312 6.211 1 97.19 126 TRP B O 1
ATOM 3600 N N . LYS B 1 127 ? -4.969 31.406 6.094 1 96.56 127 LYS B N 1
ATOM 3601 C CA . LYS B 1 127 ? -6.199 32 5.594 1 96.56 127 LYS B CA 1
ATOM 3602 C C . LYS B 1 127 ? -6.766 33 6.59 1 96.56 127 LYS B C 1
ATOM 3604 O O . LYS B 1 127 ? -7.266 34.062 6.195 1 96.56 127 LYS B O 1
ATOM 3609 N N . LEU B 1 128 ? -6.652 32.719 7.855 1 95.69 128 LEU B N 1
ATOM 3610 C CA . LEU B 1 128 ? -7.266 33.5 8.906 1 95.69 128 LEU B CA 1
ATOM 3611 C C . LEU B 1 128 ? -6.418 34.75 9.211 1 95.69 128 LEU B C 1
ATOM 3613 O O . LEU B 1 128 ? -6.949 35.781 9.609 1 95.69 128 LEU B O 1
ATOM 3617 N N . LEU B 1 129 ? -5.086 34.656 8.961 1 94.62 129 LEU B N 1
ATOM 3618 C CA . LEU B 1 129 ? -4.242 35.656 9.57 1 94.62 129 LEU B CA 1
ATOM 3619 C C . LEU B 1 129 ? -3.383 36.344 8.516 1 94.62 129 LEU B C 1
ATOM 3621 O O . LEU B 1 129 ? -2.723 37.344 8.812 1 94.62 129 LEU B O 1
ATOM 3625 N N . LYS B 1 130 ? -3.35 35.906 7.277 1 90.12 130 LYS B N 1
ATOM 3626 C CA . LYS B 1 130 ? -2.355 36.375 6.309 1 90.12 130 LYS B CA 1
ATOM 3627 C C . LYS B 1 130 ? -2.469 37.875 6.07 1 90.12 130 LYS B C 1
ATOM 3629 O O . LYS B 1 130 ? -1.483 38.531 5.723 1 90.12 130 LYS B O 1
ATOM 3634 N N . ASP B 1 131 ? -3.668 38.406 6.223 1 89.81 131 ASP B N 1
ATOM 3635 C CA . ASP B 1 131 ? -3.881 39.812 5.918 1 89.81 131 ASP B CA 1
ATOM 3636 C C . ASP B 1 131 ? -3.629 40.688 7.145 1 89.81 131 ASP B C 1
ATOM 3638 O O . ASP B 1 131 ? -3.764 41.906 7.082 1 89.81 131 ASP B O 1
ATOM 3642 N N . SER B 1 132 ? -3.262 39.969 8.195 1 85.5 132 SER B N 1
ATOM 3643 C CA . SER B 1 132 ? -2.945 40.719 9.406 1 85.5 132 SER B CA 1
ATOM 3644 C C . SER B 1 132 ? -1.481 41.156 9.43 1 85.5 132 SER B C 1
ATOM 3646 O O . SER B 1 132 ? -0.6 40.375 9.031 1 85.5 132 SER B O 1
ATOM 3648 N N . ASP B 1 133 ? -1.207 42.344 9.648 1 82.38 133 ASP B N 1
ATOM 3649 C CA . ASP B 1 133 ? 0.158 42.875 9.695 1 82.38 133 ASP B CA 1
ATOM 3650 C C . ASP B 1 133 ? 0.711 42.844 11.117 1 82.38 133 ASP B C 1
ATOM 3652 O O . ASP B 1 133 ? 1.874 43.188 11.352 1 82.38 133 ASP B O 1
ATOM 3656 N N . THR B 1 134 ? 0.028 42.406 12.008 1 85.88 134 THR B N 1
ATOM 3657 C CA . THR B 1 134 ? 0.451 42.438 13.398 1 85.88 134 THR B CA 1
ATOM 3658 C C . THR B 1 134 ? 1.279 41.188 13.734 1 85.88 134 THR B C 1
ATOM 3660 O O . THR B 1 134 ? 0.995 40.094 13.242 1 85.88 134 THR B O 1
ATOM 3663 N N . ALA B 1 135 ? 2.287 41.438 14.555 1 92 135 ALA B N 1
ATOM 3664 C CA . ALA B 1 135 ? 3.117 40.344 15.039 1 92 135 ALA B CA 1
ATOM 3665 C C . ALA B 1 135 ? 2.346 39.469 16.016 1 92 135 ALA B C 1
ATOM 3667 O O . ALA B 1 135 ? 1.558 39.969 16.828 1 92 135 ALA B O 1
ATOM 3668 N N . ILE B 1 136 ? 2.582 38.219 15.914 1 96.44 136 ILE B N 1
ATOM 3669 C CA . ILE B 1 136 ? 2.008 37.281 16.875 1 96.44 136 ILE B CA 1
ATOM 3670 C C . ILE B 1 136 ? 2.814 37.281 18.172 1 96.44 136 ILE B C 1
ATOM 3672 O O . ILE B 1 136 ? 4.008 37 18.172 1 96.44 136 ILE B O 1
ATOM 3676 N N . GLU B 1 137 ? 2.197 37.625 19.234 1 96.69 137 GLU B N 1
ATOM 3677 C CA . GLU B 1 137 ? 2.902 37.844 20.5 1 96.69 137 GLU B CA 1
ATOM 3678 C C . GLU B 1 137 ? 3.408 36.531 21.062 1 96.69 137 GLU B C 1
ATOM 3680 O O . GLU B 1 137 ? 4.512 36.469 21.609 1 96.69 137 GLU B O 1
ATOM 3685 N N . GLN B 1 138 ? 2.559 35.531 20.953 1 98.38 138 GLN B N 1
ATOM 3686 C CA . GLN B 1 138 ? 2.945 34.25 21.547 1 98.38 138 GLN B CA 1
ATOM 3687 C C . GLN B 1 138 ? 2.268 33.094 20.844 1 98.38 138 GLN B C 1
ATOM 3689 O O . GLN B 1 138 ? 1.083 33.156 20.516 1 98.38 138 GLN B O 1
ATOM 3694 N N . VAL B 1 139 ? 3.064 32.094 20.562 1 98.75 139 VAL B N 1
ATOM 3695 C CA . VAL B 1 139 ? 2.6 30.797 20.109 1 98.75 139 VAL B CA 1
ATOM 3696 C C . VAL B 1 139 ? 2.928 29.75 21.172 1 98.75 139 VAL B C 1
ATOM 3698 O O . VAL B 1 139 ? 4.047 29.703 21.688 1 98.75 139 VAL B O 1
ATOM 3701 N N . THR B 1 140 ? 1.97 28.922 21.531 1 98.88 140 THR B N 1
ATOM 3702 C CA . THR B 1 140 ? 2.205 27.812 22.453 1 98.88 140 THR B CA 1
ATOM 3703 C C . THR B 1 140 ? 2.004 26.469 21.75 1 98.88 140 THR B C 1
ATOM 3705 O O . THR B 1 140 ? 1.039 26.297 21 1 98.88 140 THR B O 1
ATOM 3708 N N . VAL B 1 141 ? 2.926 25.562 21.953 1 98.81 141 VAL B N 1
ATOM 3709 C CA . VAL B 1 141 ? 2.785 24.203 21.422 1 98.81 141 VAL B CA 1
ATOM 3710 C C . VAL B 1 141 ? 2.854 23.203 22.562 1 98.81 141 VAL B C 1
ATOM 3712 O O . VAL B 1 141 ? 3.717 23.297 23.438 1 98.81 141 VAL B O 1
ATOM 3715 N N . ILE B 1 142 ? 1.87 22.312 22.578 1 98.31 142 ILE B N 1
ATOM 3716 C CA . ILE B 1 142 ? 1.824 21.234 23.547 1 98.31 142 ILE B CA 1
ATOM 3717 C C . ILE B 1 142 ? 2.275 19.922 22.891 1 98.31 142 ILE B C 1
ATOM 3719 O O . ILE B 1 142 ? 1.566 19.375 22.062 1 98.31 142 ILE B O 1
ATOM 3723 N N . GLY B 1 143 ? 3.363 19.375 23.359 1 96.75 143 GLY B N 1
ATOM 3724 C CA . GLY B 1 143 ? 4.051 18.266 22.734 1 96.75 143 GLY B CA 1
ATOM 3725 C C . GLY B 1 143 ? 5.422 18.625 22.188 1 96.75 143 GLY B C 1
ATOM 3726 O O . GLY B 1 143 ? 5.719 19.812 22 1 96.75 143 GLY B O 1
ATOM 3727 N N . THR B 1 144 ? 6.27 17.609 21.969 1 96.06 144 THR B N 1
ATOM 3728 C CA . THR B 1 144 ? 7.645 17.906 21.594 1 96.06 144 THR B CA 1
ATOM 3729 C C . THR B 1 144 ? 8.094 17.031 20.422 1 96.06 144 THR B C 1
ATOM 3731 O O . THR B 1 144 ? 9.266 17.031 20.062 1 96.06 144 THR B O 1
ATOM 3734 N N . GLY B 1 145 ? 7.207 16.297 19.812 1 93.94 145 GLY B N 1
ATOM 3735 C CA . GLY B 1 145 ? 7.551 15.43 18.688 1 93.94 145 GLY B CA 1
ATOM 3736 C C . GLY B 1 145 ? 7.652 16.188 17.375 1 93.94 145 GLY B C 1
ATOM 3737 O O . GLY B 1 145 ? 7.602 17.406 17.344 1 93.94 145 GLY B O 1
ATOM 3738 N N . PRO B 1 146 ? 7.758 15.406 16.312 1 95.31 146 PRO B N 1
ATOM 3739 C CA . PRO B 1 146 ? 7.898 16.016 14.992 1 95.31 146 PRO B CA 1
ATOM 3740 C C . PRO B 1 146 ? 6.727 16.922 14.633 1 95.31 146 PRO B C 1
ATOM 3742 O O . PRO B 1 146 ? 6.922 17.969 13.992 1 95.31 146 PRO B O 1
ATOM 3745 N N . GLN B 1 147 ? 5.543 16.562 15.055 1 96.62 147 GLN B N 1
ATOM 3746 C CA . GLN B 1 147 ? 4.395 17.422 14.781 1 96.62 147 GLN B CA 1
ATOM 3747 C C . GLN B 1 147 ? 4.57 18.797 15.422 1 96.62 147 GLN B C 1
ATOM 3749 O O . GLN B 1 147 ? 4.344 19.812 14.773 1 96.62 147 GLN B O 1
ATOM 3754 N N . ALA B 1 148 ? 4.996 18.812 16.625 1 98.12 148 ALA B N 1
ATOM 3755 C CA . ALA B 1 148 ? 5.203 20.078 17.328 1 98.12 148 ALA B CA 1
ATOM 3756 C C . ALA B 1 148 ? 6.215 20.953 16.609 1 98.12 148 ALA B C 1
ATOM 3758 O O . ALA B 1 148 ? 5.961 22.125 16.344 1 98.12 148 ALA B O 1
ATOM 3759 N N . PHE B 1 149 ? 7.281 20.391 16.234 1 98.5 149 PHE B N 1
ATOM 3760 C CA . PHE B 1 149 ? 8.352 21.125 15.578 1 98.5 149 PHE B CA 1
ATOM 3761 C C . PHE B 1 149 ? 7.855 21.75 14.281 1 98.5 149 PHE B C 1
ATOM 3763 O O . PHE B 1 149 ? 7.988 22.953 14.078 1 98.5 149 PHE B O 1
ATOM 3770 N N . TRP B 1 150 ? 7.258 21.016 13.422 1 98.69 150 TRP B N 1
ATOM 3771 C CA . TRP B 1 150 ? 6.926 21.484 12.078 1 98.69 150 TRP B CA 1
ATOM 3772 C C . TRP B 1 150 ? 5.77 22.484 12.117 1 98.69 150 TRP B C 1
ATOM 3774 O O . TRP B 1 150 ? 5.703 23.406 11.305 1 98.69 150 TRP B O 1
ATOM 3784 N N . HIS B 1 151 ? 4.84 22.297 13.07 1 98.75 151 HIS B N 1
ATOM 3785 C CA . HIS B 1 151 ? 3.766 23.266 13.227 1 98.75 151 HIS B CA 1
ATOM 3786 C C . HIS B 1 151 ? 4.316 24.641 13.617 1 98.75 151 HIS B C 1
ATOM 3788 O O . HIS B 1 151 ? 3.939 25.656 13.031 1 98.75 151 HIS B O 1
ATOM 3794 N N . VAL B 1 152 ? 5.234 24.641 14.555 1 98.81 152 VAL B N 1
ATOM 3795 C CA . VAL B 1 152 ? 5.859 25.891 14.977 1 98.81 152 VAL B CA 1
ATOM 3796 C C . VAL B 1 152 ? 6.707 26.453 13.844 1 98.81 152 VAL B C 1
ATOM 3798 O O . VAL B 1 152 ? 6.637 27.641 13.539 1 98.81 152 VAL B O 1
ATOM 3801 N N . PHE B 1 153 ? 7.445 25.625 13.172 1 98.75 153 PHE B N 1
ATOM 3802 C CA . PHE B 1 153 ? 8.344 26.016 12.094 1 98.75 153 PHE B CA 1
ATOM 3803 C C . PHE B 1 153 ? 7.59 26.766 11.008 1 98.75 153 PHE B C 1
ATOM 3805 O O . PHE B 1 153 ? 8.031 27.828 10.562 1 98.75 153 PHE B O 1
ATOM 3812 N N . LEU B 1 154 ? 6.469 26.234 10.594 1 98.69 154 LEU B N 1
ATOM 3813 C CA . LEU B 1 154 ? 5.73 26.844 9.492 1 98.69 154 LEU B CA 1
ATOM 3814 C C . LEU B 1 154 ? 5.203 28.219 9.883 1 98.69 154 LEU B C 1
ATOM 3816 O O . LEU B 1 154 ? 5.23 29.156 9.078 1 98.69 154 LEU B O 1
ATOM 3820 N N . VAL B 1 155 ? 4.734 28.391 11.094 1 98.31 155 VAL B N 1
ATOM 3821 C CA . VAL B 1 155 ? 4.242 29.672 11.57 1 98.31 155 VAL B CA 1
ATOM 3822 C C . VAL B 1 155 ? 5.391 30.672 11.633 1 98.31 155 VAL B C 1
ATOM 3824 O O . VAL B 1 155 ? 5.23 31.844 11.242 1 98.31 155 VAL B O 1
ATOM 3827 N N . LEU B 1 156 ? 6.566 30.234 12.078 1 98 156 LEU B N 1
ATOM 3828 C CA . LEU B 1 156 ? 7.73 31.094 12.18 1 98 156 LEU B CA 1
ATOM 3829 C C . LEU B 1 156 ? 8.219 31.531 10.805 1 98 156 LEU B C 1
ATOM 3831 O O . LEU B 1 156 ? 8.766 32.625 10.641 1 98 156 LEU B O 1
ATOM 3835 N N . ARG B 1 157 ? 8 30.656 9.805 1 96.75 157 ARG B N 1
ATOM 3836 C CA . ARG B 1 157 ? 8.43 30.969 8.445 1 96.75 157 ARG B CA 1
ATOM 3837 C C . ARG B 1 157 ? 7.52 32 7.801 1 96.75 157 ARG B C 1
ATOM 3839 O O . ARG B 1 157 ? 7.953 32.75 6.934 1 96.75 157 ARG B O 1
ATOM 3846 N N . ALA B 1 158 ? 6.324 32.062 8.234 1 96.31 158 ALA B N 1
ATOM 3847 C CA . ALA B 1 158 ? 5.316 32.844 7.52 1 96.31 158 ALA B CA 1
ATOM 3848 C C . ALA B 1 158 ? 4.992 34.156 8.258 1 96.31 158 ALA B C 1
ATOM 3850 O O . ALA B 1 158 ? 4.551 35.125 7.648 1 96.31 158 ALA B O 1
ATOM 3851 N N . PHE B 1 159 ? 5.176 34.156 9.625 1 96.62 159 PHE B N 1
ATOM 3852 C CA . PHE B 1 159 ? 4.754 35.281 10.438 1 96.62 159 PHE B CA 1
ATOM 3853 C C . PHE B 1 159 ? 5.875 35.75 11.367 1 96.62 159 PHE B C 1
ATOM 3855 O O . PHE B 1 159 ? 6.773 34.969 11.68 1 96.62 159 PHE B O 1
ATOM 3862 N N . LYS B 1 160 ? 5.816 37.031 11.758 1 95.88 160 LYS B N 1
ATOM 3863 C CA . LYS B 1 160 ? 6.656 37.469 12.859 1 95.88 160 LYS B CA 1
ATOM 3864 C C . LYS B 1 160 ? 6.086 37.031 14.211 1 95.88 160 LYS B C 1
ATOM 3866 O O . LYS B 1 160 ? 4.953 37.375 14.547 1 95.88 160 LYS B O 1
ATOM 3871 N N . VAL B 1 161 ? 6.809 36.25 14.945 1 97.88 161 VAL B N 1
ATOM 3872 C CA . VAL B 1 161 ? 6.402 35.719 16.25 1 97.88 161 VAL B CA 1
ATOM 3873 C C . VAL B 1 161 ? 7.391 36.188 17.312 1 97.88 161 VAL B C 1
ATOM 3875 O O . VAL B 1 161 ? 8.602 36.094 17.141 1 97.88 161 VAL B O 1
ATOM 3878 N N . LYS B 1 162 ? 6.879 36.688 18.375 1 98.12 162 LYS B N 1
ATOM 3879 C CA . LYS B 1 162 ? 7.75 37.219 19.422 1 98.12 162 LYS B CA 1
ATOM 3880 C C . LYS B 1 162 ? 8.25 36.094 20.328 1 98.12 162 LYS B C 1
ATOM 3882 O O . LYS B 1 162 ? 9.406 36.125 20.75 1 98.12 162 LYS B O 1
ATOM 3887 N N . LYS B 1 163 ? 7.328 35.156 20.641 1 98.5 163 LYS B N 1
ATOM 3888 C CA . LYS B 1 163 ? 7.688 34.125 21.609 1 98.5 163 LYS B CA 1
ATOM 3889 C C . LYS B 1 163 ? 6.98 32.812 21.312 1 98.5 163 LYS B C 1
ATOM 3891 O O . LYS B 1 163 ? 5.793 32.781 20.969 1 98.5 163 LYS B O 1
ATOM 3896 N N . VAL B 1 164 ? 7.77 31.75 21.453 1 98.88 164 VAL B N 1
ATOM 3897 C CA . VAL B 1 164 ? 7.211 30.406 21.391 1 98.88 164 VAL B CA 1
ATOM 3898 C C . VAL B 1 164 ? 7.328 29.734 22.766 1 98.88 164 VAL B C 1
ATOM 3900 O O . VAL B 1 164 ? 8.414 29.688 23.344 1 98.88 164 VAL B O 1
ATOM 3903 N N . VAL B 1 165 ? 6.242 29.234 23.25 1 98.88 165 VAL B N 1
ATOM 3904 C CA . VAL B 1 165 ? 6.215 28.469 24.5 1 98.88 165 VAL B CA 1
ATOM 3905 C C . VAL B 1 165 ? 5.992 27 24.203 1 98.88 165 VAL B C 1
ATOM 3907 O O . VAL B 1 165 ? 5.078 26.641 23.453 1 98.88 165 VAL B O 1
ATOM 3910 N N . VAL B 1 166 ? 6.852 26.141 24.797 1 98.81 166 VAL B N 1
ATOM 3911 C CA . VAL B 1 166 ? 6.73 24.703 24.625 1 98.81 166 VAL B CA 1
ATOM 3912 C C . VAL B 1 166 ? 6.309 24.062 25.938 1 98.81 166 VAL B C 1
ATOM 3914 O O . VAL B 1 166 ? 6.961 24.25 26.969 1 98.81 166 VAL B O 1
ATOM 3917 N N . LEU B 1 167 ? 5.227 23.344 25.891 1 98.5 167 LEU B N 1
ATOM 3918 C CA . LEU B 1 167 ? 4.734 22.578 27.031 1 98.5 167 LEU B CA 1
ATOM 3919 C C . LEU B 1 167 ? 4.84 21.078 26.766 1 98.5 167 LEU B C 1
ATOM 3921 O O . LEU B 1 167 ? 4.461 20.609 25.688 1 98.5 167 LEU B O 1
ATOM 3925 N N . SER B 1 168 ? 5.391 20.391 27.594 1 96.69 168 SER B N 1
ATOM 3926 C CA . SER B 1 168 ? 5.496 18.938 27.484 1 96.69 168 SER B CA 1
ATOM 3927 C C . SER B 1 168 ? 5.426 18.266 28.844 1 96.69 168 SER B C 1
ATOM 3929 O O . SER B 1 168 ? 5.379 18.953 29.875 1 96.69 168 SER B O 1
ATOM 3931 N N . ARG B 1 169 ? 5.367 16.891 28.984 1 91.25 169 ARG B N 1
ATOM 3932 C CA . ARG B 1 169 ? 5.312 16.141 30.219 1 91.25 169 ARG B CA 1
ATOM 3933 C C . ARG B 1 169 ? 6.512 16.453 31.109 1 91.25 169 ARG B C 1
ATOM 3935 O O . ARG B 1 169 ? 6.367 16.641 32.312 1 91.25 169 ARG B O 1
ATOM 3942 N N . SER B 1 170 ? 7.66 16.578 30.406 1 94.56 170 SER B N 1
ATOM 3943 C CA . SER B 1 170 ? 8.859 16.969 31.156 1 94.56 170 SER B CA 1
ATOM 3944 C C . SER B 1 170 ? 9.461 18.25 30.609 1 94.56 170 SER B C 1
ATOM 3946 O O . SER B 1 170 ? 9.445 18.484 29.391 1 94.56 170 SER B O 1
ATOM 3948 N N . GLU B 1 171 ? 10 19 31.484 1 96.81 171 GLU B N 1
ATOM 3949 C CA . GLU B 1 171 ? 10.656 20.234 31.062 1 96.81 171 GLU B CA 1
ATOM 3950 C C . GLU B 1 171 ? 11.859 19.953 30.172 1 96.81 171 GLU B C 1
ATOM 3952 O O . GLU B 1 171 ? 12.148 20.719 29.25 1 96.81 171 GLU B O 1
ATOM 3957 N N . GLU B 1 172 ? 12.484 18.859 30.391 1 97.19 172 GLU B N 1
ATOM 3958 C CA . GLU B 1 172 ? 13.648 18.469 29.609 1 97.19 172 GLU B CA 1
ATOM 3959 C C . GLU B 1 172 ? 13.289 18.281 28.141 1 97.19 172 GLU B C 1
ATOM 3961 O O . GLU B 1 172 ? 14 18.766 27.25 1 97.19 172 GLU B O 1
ATOM 3966 N N . SER B 1 173 ? 12.188 17.562 27.969 1 96.12 173 SER B N 1
ATOM 3967 C CA . SER B 1 173 ? 11.742 17.359 26.594 1 96.12 173 SER B CA 1
ATOM 3968 C C . SER B 1 173 ? 11.359 18.672 25.938 1 96.12 173 SER B C 1
ATOM 3970 O O . SER B 1 173 ? 11.625 18.891 24.75 1 96.12 173 SER B O 1
ATOM 3972 N N . ALA B 1 174 ? 10.75 19.531 26.703 1 98.19 174 ALA B N 1
ATOM 3973 C CA . ALA B 1 174 ? 10.398 20.844 26.188 1 98.19 174 ALA B CA 1
ATOM 3974 C C . ALA B 1 174 ? 11.641 21.641 25.797 1 98.19 174 ALA B C 1
ATOM 3976 O O . ALA B 1 174 ? 11.664 22.312 24.766 1 98.19 174 ALA B O 1
ATOM 3977 N N . GLN B 1 175 ? 12.641 21.547 26.609 1 98.5 175 GLN B N 1
ATOM 3978 C CA . GLN B 1 175 ? 13.906 22.234 26.344 1 98.5 175 GLN B CA 1
ATOM 3979 C C . GLN B 1 175 ? 14.547 21.719 25.062 1 98.5 175 GLN B C 1
ATOM 3981 O O . GLN B 1 175 ? 15.148 22.484 24.297 1 98.5 175 GLN B O 1
ATOM 3986 N N . LYS B 1 176 ? 14.438 20.469 24.875 1 97.81 176 LYS B N 1
ATOM 3987 C CA . LYS B 1 176 ? 15 19.875 23.656 1 97.81 176 LYS B CA 1
ATOM 3988 C C . LYS B 1 176 ? 14.352 20.469 22.406 1 97.81 176 LYS B C 1
ATOM 3990 O O . LYS B 1 176 ? 15.039 20.781 21.438 1 97.81 176 LYS B O 1
ATOM 3995 N N . LEU B 1 177 ? 13.023 20.547 22.438 1 98.12 177 LEU B N 1
ATOM 3996 C CA . LEU B 1 177 ? 12.352 21.141 21.281 1 98.12 177 LEU B CA 1
ATOM 3997 C C . LEU B 1 177 ? 12.711 22.609 21.125 1 98.12 177 LEU B C 1
ATOM 3999 O O . LEU B 1 177 ? 12.883 23.094 20.016 1 98.12 177 LEU B O 1
ATOM 4003 N N . CYS B 1 178 ? 12.828 23.328 22.234 1 98.75 178 CYS B N 1
ATOM 4004 C CA . CYS B 1 178 ? 13.258 24.719 22.172 1 98.75 178 CYS B CA 1
ATOM 4005 C C . CYS B 1 178 ? 14.617 24.844 21.484 1 98.75 178 CYS B C 1
ATOM 4007 O O . CYS B 1 178 ? 14.82 25.734 20.672 1 98.75 178 CYS B O 1
ATOM 4009 N N . LYS B 1 179 ? 15.484 23.969 21.828 1 98.5 179 LYS B N 1
ATOM 4010 C CA . LYS B 1 179 ? 16.812 23.969 21.219 1 98.5 179 LYS B CA 1
ATOM 4011 C C . LYS B 1 179 ? 16.703 23.719 19.703 1 98.5 179 LYS B C 1
ATOM 4013 O O . LYS B 1 179 ? 17.375 24.391 18.922 1 98.5 179 LYS B O 1
ATOM 4018 N N . GLU B 1 180 ? 15.883 22.781 19.359 1 98.12 180 GLU B N 1
ATOM 4019 C CA . GLU B 1 180 ? 15.688 22.484 17.938 1 98.12 180 GLU B CA 1
ATOM 4020 C C . GLU B 1 180 ? 15.141 23.688 17.188 1 98.12 180 GLU B C 1
ATOM 4022 O O . GLU B 1 180 ? 15.57 23.984 16.078 1 98.12 180 GLU B O 1
ATOM 4027 N N . ILE B 1 181 ? 14.18 24.328 17.781 1 98.56 181 ILE B N 1
ATOM 4028 C CA . ILE B 1 181 ? 13.609 25.531 17.188 1 98.56 181 ILE B CA 1
ATOM 4029 C C . ILE B 1 181 ? 14.688 26.594 17.047 1 98.56 181 ILE B C 1
ATOM 4031 O O . ILE B 1 181 ? 14.773 27.266 16.016 1 98.56 181 ILE B O 1
ATOM 4035 N N . GLY B 1 182 ? 15.5 26.734 18.078 1 98.06 182 GLY B N 1
ATOM 4036 C CA . GLY B 1 182 ? 16.562 27.719 18.078 1 98.06 182 GLY B CA 1
ATOM 4037 C C . GLY B 1 182 ? 17.578 27.516 16.969 1 98.06 182 GLY B C 1
ATOM 4038 O O . GLY B 1 182 ? 18.266 28.453 16.547 1 98.06 182 GLY B O 1
ATOM 4039 N N . GLU B 1 183 ? 17.672 26.328 16.484 1 97.69 183 GLU B N 1
ATOM 4040 C CA . GLU B 1 183 ? 18.609 26 15.406 1 97.69 183 GLU B CA 1
ATOM 4041 C C . GLU B 1 183 ? 18.125 26.531 14.062 1 97.69 183 GLU B C 1
ATOM 4043 O O . GLU B 1 183 ? 18.922 26.703 13.141 1 97.69 183 GLU B O 1
ATOM 4048 N N . VAL B 1 184 ? 16.844 26.844 14 1 96.94 184 VAL B N 1
ATOM 4049 C CA . VAL B 1 184 ? 16.328 27.188 12.68 1 96.94 184 VAL B CA 1
ATOM 4050 C C . VAL B 1 184 ? 15.703 28.578 12.719 1 96.94 184 VAL B C 1
ATOM 4052 O O . VAL B 1 184 ? 15.367 29.141 11.672 1 96.94 184 VAL B O 1
ATOM 4055 N N . ASP B 1 185 ? 15.531 29.156 13.898 1 97.06 185 ASP B N 1
ATOM 4056 C CA . ASP B 1 185 ? 14.93 30.484 14.055 1 97.06 185 ASP B CA 1
ATOM 4057 C C . ASP B 1 185 ? 15.414 31.156 15.344 1 97.06 185 ASP B C 1
ATOM 4059 O O . ASP B 1 185 ? 15.625 30.484 16.359 1 97.06 185 ASP B O 1
ATOM 4063 N N . SER B 1 186 ? 15.523 32.438 15.398 1 97.44 186 SER B N 1
ATOM 4064 C CA . SER B 1 186 ? 16.047 33.188 16.547 1 97.44 186 SER B CA 1
ATOM 4065 C C . SER B 1 186 ? 14.938 33.594 17.5 1 97.44 186 SER B C 1
ATOM 4067 O O . SER B 1 186 ? 15.164 34.344 18.453 1 97.44 186 SER B O 1
ATOM 4069 N N . VAL B 1 187 ? 13.805 33.094 17.297 1 98.19 187 VAL B N 1
ATOM 4070 C CA . VAL B 1 187 ? 12.656 33.438 18.125 1 98.19 187 VAL B CA 1
ATOM 4071 C C . VAL B 1 187 ? 12.969 33.094 19.594 1 98.19 187 VAL B C 1
ATOM 4073 O O . VAL B 1 187 ? 13.695 32.156 19.875 1 98.19 187 VAL B O 1
ATOM 4076 N N . GLU B 1 188 ? 12.414 33.938 20.531 1 98.62 188 GLU B N 1
ATOM 4077 C CA . GLU B 1 188 ? 12.484 33.594 21.953 1 98.62 188 GLU B CA 1
ATOM 4078 C C . GLU B 1 188 ? 11.656 32.375 22.266 1 98.62 188 GLU B C 1
ATOM 4080 O O . GLU B 1 188 ? 10.539 32.219 21.766 1 98.62 188 GLU B O 1
ATOM 4085 N N . THR B 1 189 ? 12.242 31.438 23.047 1 98.81 189 THR B N 1
ATOM 4086 C CA . THR B 1 189 ? 11.516 30.234 23.422 1 98.81 189 THR B CA 1
ATOM 4087 C C . THR B 1 189 ? 11.516 30.047 24.938 1 98.81 189 THR B C 1
ATOM 4089 O O . THR B 1 189 ? 12.445 30.484 25.609 1 98.81 189 THR B O 1
ATOM 4092 N N . GLU B 1 190 ? 10.477 29.5 25.469 1 98.75 190 GLU B N 1
ATOM 4093 C CA . GLU B 1 190 ? 10.359 29.078 26.859 1 98.75 190 GLU B CA 1
ATOM 4094 C C . GLU B 1 190 ? 9.867 27.641 26.953 1 98.75 190 GLU B C 1
ATOM 4096 O O . GLU B 1 190 ? 9.016 27.203 26.172 1 98.75 190 GLU B O 1
ATOM 4101 N N . ALA B 1 191 ? 10.461 26.906 27.844 1 98.62 191 ALA B N 1
ATOM 4102 C CA . ALA B 1 191 ? 10.109 25.5 28.062 1 98.62 191 ALA B CA 1
ATOM 4103 C C . ALA B 1 191 ? 9.539 25.281 29.453 1 98.62 191 ALA B C 1
ATOM 4105 O O . ALA B 1 191 ? 10.086 25.781 30.438 1 98.62 191 ALA B O 1
ATOM 4106 N N . PHE B 1 192 ? 8.398 24.562 29.5 1 98.12 192 PHE B N 1
ATOM 4107 C CA . PHE B 1 192 ? 7.809 24.266 30.797 1 98.12 192 PHE B CA 1
ATOM 4108 C C . PHE B 1 192 ? 7.277 22.828 30.828 1 98.12 192 PHE B C 1
ATOM 4110 O O . PHE B 1 192 ? 6.859 22.297 29.797 1 98.12 192 PHE B O 1
ATOM 4117 N N . ALA B 1 193 ? 7.297 22.25 32 1 96.69 193 ALA B N 1
ATOM 4118 C CA . ALA B 1 193 ? 6.453 21.078 32.219 1 96.69 193 ALA B CA 1
ATOM 4119 C C . ALA B 1 193 ? 4.973 21.469 32.219 1 96.69 193 ALA B C 1
ATOM 4121 O O . ALA B 1 193 ? 4.582 22.484 32.781 1 96.69 193 ALA B O 1
ATOM 4122 N N . ASN B 1 194 ? 4.238 20.641 31.547 1 92.81 194 ASN B N 1
ATOM 4123 C CA . ASN B 1 194 ? 2.82 20.938 31.375 1 92.81 194 ASN B CA 1
ATOM 4124 C C . ASN B 1 194 ? 2.043 20.734 32.656 1 92.81 194 ASN B C 1
ATOM 4126 O O . ASN B 1 194 ? 1.715 19.609 33.031 1 92.81 194 ASN B O 1
ATOM 4130 N N . SER B 1 195 ? 1.862 21.781 33.406 1 92.69 195 SER B N 1
ATOM 4131 C CA . SER B 1 195 ? 0.981 21.812 34.594 1 92.69 195 SER B CA 1
ATOM 4132 C C . SER B 1 195 ? -0.227 22.719 34.312 1 92.69 195 SER B C 1
ATOM 4134 O O . SER B 1 195 ? -0.184 23.594 33.469 1 92.69 195 SER B O 1
ATOM 4136 N N . SER B 1 196 ? -1.238 22.469 35.094 1 91.88 196 SER B N 1
ATOM 4137 C CA . SER B 1 196 ? -2.475 23.203 34.875 1 91.88 196 SER B CA 1
ATOM 4138 C C . SER B 1 196 ? -2.242 24.719 35 1 91.88 196 SER B C 1
ATOM 4140 O O . SER B 1 196 ? -2.709 25.484 34.156 1 91.88 196 SER B O 1
ATOM 4142 N N . CYS B 1 197 ? -1.562 25.094 35.938 1 93.12 197 CYS B N 1
ATOM 4143 C CA . CYS B 1 197 ? -1.331 26.516 36.188 1 93.12 197 CYS B CA 1
ATOM 4144 C C . CYS B 1 197 ? -0.521 27.141 35.062 1 93.12 197 CYS B C 1
ATOM 4146 O O . CYS B 1 197 ? -0.904 28.172 34.5 1 93.12 197 CYS B O 1
ATOM 4148 N N . VAL B 1 198 ? 0.521 26.484 34.688 1 96.31 198 VAL B N 1
ATOM 4149 C CA . VAL B 1 198 ? 1.399 27 33.656 1 96.31 198 VAL B CA 1
ATOM 4150 C C . VAL B 1 198 ? 0.67 27 32.312 1 96.31 198 VAL B C 1
ATOM 4152 O O . VAL B 1 198 ? 0.69 27.984 31.594 1 96.31 198 VAL B O 1
ATOM 4155 N N . ALA B 1 199 ? 0.01 25.891 32.062 1 97.06 199 ALA B N 1
ATOM 4156 C CA . ALA B 1 199 ? -0.713 25.75 30.797 1 97.06 199 ALA B CA 1
ATOM 4157 C C . ALA B 1 199 ? -1.793 26.828 30.656 1 97.06 199 ALA B C 1
ATOM 4159 O O . ALA B 1 199 ? -1.931 27.453 29.609 1 97.06 199 ALA B O 1
ATOM 4160 N N . GLY B 1 200 ? -2.555 26.984 31.688 1 97.56 200 GLY B N 1
ATOM 4161 C CA . GLY B 1 200 ? -3.611 27.984 31.656 1 97.56 200 GLY B CA 1
ATOM 4162 C C . GLY B 1 200 ? -3.104 29.375 31.375 1 97.56 200 GLY B C 1
ATOM 4163 O O . GLY B 1 200 ? -3.67 30.094 30.531 1 97.56 200 GLY B O 1
ATOM 4164 N N . GLU B 1 201 ? -2.066 29.766 32.031 1 97.81 201 GLU B N 1
ATOM 4165 C CA . GLU B 1 201 ? -1.486 31.094 31.844 1 97.81 201 GLU B CA 1
ATOM 4166 C C . GLU B 1 201 ? -0.947 31.281 30.422 1 97.81 201 GLU B C 1
ATOM 4168 O O . GLU B 1 201 ? -1.235 32.281 29.781 1 97.81 201 GLU B O 1
ATOM 4173 N N . LYS B 1 202 ? -0.183 30.328 29.984 1 98.38 202 LYS B N 1
ATOM 4174 C CA . LYS B 1 202 ? 0.497 30.469 28.703 1 98.38 202 LYS B CA 1
ATOM 4175 C C . LYS B 1 202 ? -0.491 30.359 27.547 1 98.38 202 LYS B C 1
ATOM 4177 O O . LYS B 1 202 ? -0.386 31.094 26.562 1 98.38 202 LYS B O 1
ATOM 4182 N N . ILE B 1 203 ? -1.458 29.484 27.656 1 98.31 203 ILE B N 1
ATOM 4183 C CA . ILE B 1 203 ? -2.453 29.297 26.609 1 98.31 203 ILE B CA 1
ATOM 4184 C C . ILE B 1 203 ? -3.309 30.547 26.469 1 98.31 203 ILE B C 1
ATOM 4186 O O . ILE B 1 203 ? -3.562 31.016 25.359 1 98.31 203 ILE B O 1
ATOM 4190 N N . ARG B 1 204 ? -3.674 31.125 27.547 1 97.38 204 ARG B N 1
ATOM 4191 C CA . ARG B 1 204 ? -4.527 32.312 27.531 1 97.38 204 ARG B CA 1
ATOM 4192 C C . ARG B 1 204 ? -3.844 33.469 26.812 1 97.38 204 ARG B C 1
ATOM 4194 O O . ARG B 1 204 ? -4.508 34.312 26.203 1 97.38 204 ARG B O 1
ATOM 4201 N N . LYS B 1 205 ? -2.57 33.469 26.828 1 97.25 205 LYS B N 1
ATOM 4202 C CA . LYS B 1 205 ? -1.811 34.594 26.266 1 97.25 205 LYS B CA 1
ATOM 4203 C C . LYS B 1 205 ? -1.373 34.281 24.828 1 97.25 205 LYS B C 1
ATOM 4205 O O . LYS B 1 205 ? -0.705 35.125 24.203 1 97.25 205 LYS B O 1
ATOM 4210 N N . SER B 1 206 ? -1.706 33.188 24.312 1 98.44 206 SER B N 1
ATOM 4211 C CA . SER B 1 206 ? -1.188 32.75 23.016 1 98.44 206 SER B CA 1
ATOM 4212 C C . SER B 1 206 ? -2.209 32.969 21.906 1 98.44 206 SER B C 1
ATOM 4214 O O . SER B 1 206 ? -3.383 32.625 22.047 1 98.44 206 SER B O 1
ATOM 4216 N N . ALA B 1 207 ? -1.751 33.594 20.797 1 97.56 207 ALA B N 1
ATOM 4217 C CA . ALA B 1 207 ? -2.6 33.781 19.625 1 97.56 207 ALA B CA 1
ATOM 4218 C C . ALA B 1 207 ? -2.846 32.469 18.906 1 97.56 207 ALA B C 1
ATOM 4220 O O . ALA B 1 207 ? -3.906 32.281 18.297 1 97.56 207 ALA B O 1
ATOM 4221 N N . ILE B 1 208 ? -1.854 31.594 18.906 1 98.56 208 ILE B N 1
ATOM 4222 C CA . ILE B 1 208 ? -1.934 30.266 18.297 1 98.56 208 ILE B CA 1
ATOM 4223 C C . ILE B 1 208 ? -1.501 29.203 19.312 1 98.56 208 ILE B C 1
ATOM 4225 O O . ILE B 1 208 ? -0.469 29.359 19.969 1 98.56 208 ILE B O 1
ATOM 4229 N N . VAL B 1 209 ? -2.314 28.188 19.438 1 98.81 209 VAL B N 1
ATOM 4230 C CA . VAL B 1 209 ? -2.006 27.062 20.312 1 98.81 209 VAL B CA 1
ATOM 4231 C C . VAL B 1 209 ? -2.064 25.766 19.516 1 98.81 209 VAL B C 1
ATOM 4233 O O . VAL B 1 209 ? -3.096 25.438 18.906 1 98.81 209 VAL B O 1
ATOM 4236 N N . PHE B 1 210 ? -0.954 25.016 19.516 1 98.75 210 PHE B N 1
ATOM 4237 C CA . PHE B 1 210 ? -0.889 23.734 18.844 1 98.75 210 PHE B CA 1
ATOM 4238 C C . PHE B 1 210 ? -1.032 22.578 19.844 1 98.75 210 PHE B C 1
ATOM 4240 O O . PHE B 1 210 ? -0.266 22.5 20.797 1 98.75 210 PHE B O 1
ATOM 4247 N N . GLY B 1 211 ? -2.051 21.766 19.609 1 98.06 211 GLY B N 1
ATOM 4248 C CA . GLY B 1 211 ? -2.129 20.5 20.312 1 98.06 211 GLY B CA 1
ATOM 4249 C C . GLY B 1 211 ? -1.509 19.344 19.547 1 98.06 211 GLY B C 1
ATOM 4250 O O . GLY B 1 211 ? -2.057 18.906 18.531 1 98.06 211 GLY B O 1
ATOM 4251 N N . CYS B 1 212 ? -0.426 18.844 20 1 96.69 212 CYS B N 1
ATOM 4252 C CA . CYS B 1 212 ? 0.325 17.797 19.328 1 96.69 212 CYS B CA 1
ATOM 4253 C C . CYS B 1 212 ? 0.608 16.625 20.25 1 96.69 212 CYS B C 1
ATOM 4255 O O . CYS B 1 212 ? 1.684 16.031 20.203 1 96.69 212 CYS B O 1
ATOM 4257 N N . SER B 1 213 ? -0.312 16.297 21.094 1 91.75 213 SER B N 1
ATOM 4258 C CA . SER B 1 213 ? -0.157 15.219 22.062 1 91.75 213 SER B CA 1
ATOM 4259 C C . SER B 1 213 ? -1.32 14.234 21.984 1 91.75 213 SER B C 1
ATOM 4261 O O . SER B 1 213 ? -2.484 14.641 22 1 91.75 213 SER B O 1
ATOM 4263 N N . PRO B 1 214 ? -0.956 12.938 21.906 1 88.56 214 PRO B N 1
ATOM 4264 C CA . PRO B 1 214 ? -2.025 11.938 21.906 1 88.56 214 PRO B CA 1
ATOM 4265 C C . PRO B 1 214 ? -2.584 11.68 23.312 1 88.56 214 PRO B C 1
ATOM 4267 O O . PRO B 1 214 ? -2.42 10.586 23.859 1 88.56 214 PRO B O 1
ATOM 4270 N N . SER B 1 215 ? -3.367 12.594 23.812 1 91.56 215 SER B N 1
ATOM 4271 C CA . SER B 1 215 ? -3.867 12.523 25.188 1 91.56 215 SER B CA 1
ATOM 4272 C C . SER B 1 215 ? -5.297 11.992 25.234 1 91.56 215 SER B C 1
ATOM 4274 O O . SER B 1 215 ? -6.039 12.125 24.25 1 91.56 215 SER B O 1
ATOM 4276 N N . THR B 1 216 ? -5.613 11.336 26.312 1 93.75 216 THR B N 1
ATOM 4277 C CA . THR B 1 216 ? -6.984 10.891 26.531 1 93.75 216 THR B CA 1
ATOM 4278 C C . THR B 1 216 ? -7.699 11.812 27.516 1 93.75 216 THR B C 1
ATOM 4280 O O . THR B 1 216 ? -8.891 11.641 27.781 1 93.75 216 THR B O 1
ATOM 4283 N N . GLU B 1 217 ? -6.969 12.727 28.031 1 94.69 217 GLU B N 1
ATOM 4284 C CA . GLU B 1 217 ? -7.512 13.805 28.844 1 94.69 217 GLU B CA 1
ATOM 4285 C C . GLU B 1 217 ? -7.215 15.172 28.234 1 94.69 217 GLU B C 1
ATOM 4287 O O . GLU B 1 217 ? -6.16 15.367 27.625 1 94.69 217 GLU B O 1
ATOM 4292 N N . PRO B 1 218 ? -8.125 16.109 28.469 1 96 218 PRO B N 1
ATOM 4293 C CA . PRO B 1 218 ? -7.914 17.422 27.859 1 96 218 PRO B CA 1
ATOM 4294 C C . PRO B 1 218 ? -6.633 18.109 28.328 1 96 218 PRO B C 1
ATOM 4296 O O . PRO B 1 218 ? -6.488 18.391 29.531 1 96 218 PRO B O 1
ATOM 4299 N N . THR B 1 219 ? -5.766 18.375 27.453 1 95.88 219 THR B N 1
ATOM 4300 C CA . THR B 1 219 ? -4.574 19.156 27.766 1 95.88 219 THR B CA 1
ATOM 4301 C C . THR B 1 219 ? -4.879 20.656 27.703 1 95.88 219 THR B C 1
ATOM 4303 O O . THR B 1 219 ? -4.148 21.469 28.281 1 95.88 219 THR B O 1
ATOM 4306 N N . ILE B 1 220 ? -5.887 21.016 26.953 1 97.88 220 ILE B N 1
ATOM 4307 C CA . ILE B 1 220 ? -6.426 22.375 26.891 1 97.88 220 ILE B CA 1
ATOM 4308 C C . ILE B 1 220 ? -7.812 22.406 27.531 1 97.88 220 ILE B C 1
ATOM 4310 O O . ILE B 1 220 ? -8.82 22.172 26.859 1 97.88 220 ILE B O 1
ATOM 4314 N N . LYS B 1 221 ? -7.836 22.844 28.734 1 97.81 221 LYS B N 1
ATOM 4315 C CA . LYS B 1 221 ? -9.094 22.891 29.484 1 97.81 221 LYS B CA 1
ATOM 4316 C C . LYS B 1 221 ? -9.938 24.094 29.062 1 97.81 221 LYS B C 1
ATOM 4318 O O . LYS B 1 221 ? -9.406 25.078 28.562 1 97.81 221 LYS B O 1
ATOM 4323 N N . LYS B 1 222 ? -11.219 23.984 29.281 1 97.44 222 LYS B N 1
ATOM 4324 C CA . LYS B 1 222 ? -12.164 25.031 28.906 1 97.44 222 LYS B CA 1
ATOM 4325 C C . LYS B 1 222 ? -11.781 26.359 29.531 1 97.44 222 LYS B C 1
ATOM 4327 O O . LYS B 1 222 ? -11.875 27.406 28.875 1 97.44 222 LYS B O 1
ATOM 4332 N N . GLU B 1 223 ? -11.281 26.281 30.734 1 96.62 223 GLU B N 1
ATOM 4333 C CA . GLU B 1 223 ? -10.992 27.5 31.484 1 96.62 223 GLU B CA 1
ATOM 4334 C C . GLU B 1 223 ? -9.695 28.156 31.016 1 96.62 223 GLU B C 1
ATOM 4336 O O . GLU B 1 223 ? -9.398 29.297 31.375 1 96.62 223 GLU B O 1
ATOM 4341 N N . PHE B 1 224 ? -8.93 27.406 30.188 1 97.94 224 PHE B N 1
ATOM 4342 C CA . PHE B 1 224 ? -7.66 27.938 29.703 1 97.94 224 PHE B CA 1
ATOM 4343 C C . PHE B 1 224 ? -7.883 28.891 28.531 1 97.94 224 PHE B C 1
ATOM 4345 O O . PHE B 1 224 ? -6.98 29.641 28.156 1 97.94 224 PHE B O 1
ATOM 4352 N N . VAL B 1 225 ? -9.07 28.875 27.891 1 97.5 225 VAL B N 1
ATOM 4353 C CA . VAL B 1 225 ? -9.352 29.578 26.656 1 97.5 225 VAL B CA 1
ATOM 4354 C C . VAL B 1 225 ? -9.539 31.078 26.938 1 97.5 225 VAL B C 1
ATOM 4356 O O . VAL B 1 225 ? -10.211 31.438 27.906 1 97.5 225 VAL B O 1
ATOM 4359 N N . ASN B 1 226 ? -8.867 31.828 26.125 1 95.5 226 ASN B N 1
ATOM 4360 C CA . ASN B 1 226 ? -9.031 33.281 26.234 1 95.5 226 ASN B CA 1
ATOM 4361 C C . ASN B 1 226 ? -10.438 33.719 25.828 1 95.5 226 ASN B C 1
ATOM 4363 O O . ASN B 1 226 ? -10.914 33.375 24.75 1 95.5 226 ASN B O 1
ATOM 4367 N N . ARG B 1 227 ? -11.117 34.531 26.594 1 92.5 227 ARG B N 1
ATOM 4368 C CA . ARG B 1 227 ? -12.5 34.938 26.344 1 92.5 227 ARG B CA 1
ATOM 4369 C C . ARG B 1 227 ? -12.594 36.406 25.938 1 92.5 227 ARG B C 1
ATOM 4371 O O . ARG B 1 227 ? -13.695 36.938 25.797 1 92.5 227 ARG B O 1
ATOM 4378 N N . ASP B 1 228 ? -11.453 37 25.766 1 94.81 228 ASP B N 1
ATOM 4379 C CA . ASP B 1 228 ? -11.43 38.406 25.312 1 94.81 228 ASP B CA 1
ATOM 4380 C C . ASP B 1 228 ? -11.695 38.469 23.812 1 94.81 228 ASP B C 1
ATOM 4382 O O . ASP B 1 228 ? -10.867 38.031 23 1 94.81 228 ASP B O 1
ATOM 4386 N N . PRO B 1 229 ? -12.797 39.094 23.406 1 93.38 229 PRO B N 1
ATOM 4387 C CA . PRO B 1 229 ? -13.156 39.156 21.984 1 93.38 229 PRO B CA 1
ATOM 4388 C C . PRO B 1 229 ? -12.148 39.938 21.156 1 93.38 229 PRO B C 1
ATOM 4390 O O . PRO B 1 229 ? -12.133 39.844 19.922 1 93.38 229 PRO B O 1
ATOM 4393 N N . ALA B 1 230 ? -11.391 40.75 21.828 1 92.75 230 ALA B N 1
ATOM 4394 C CA . ALA B 1 230 ? -10.414 41.562 21.109 1 92.75 230 ALA B CA 1
ATOM 4395 C C . ALA B 1 230 ? -9.156 40.781 20.781 1 92.75 230 ALA B C 1
ATOM 4397 O O . ALA B 1 230 ? -8.328 41.188 19.969 1 92.75 230 ALA B O 1
ATOM 4398 N N . PHE B 1 231 ? -9.109 39.688 21.391 1 93.62 231 PHE B N 1
ATOM 4399 C CA . PHE B 1 231 ? -7.945 38.812 21.203 1 93.62 231 PHE B CA 1
ATOM 4400 C C . PHE B 1 231 ? -8.258 37.688 20.266 1 93.62 231 PHE B C 1
ATOM 4402 O O . PHE B 1 231 ? -9.266 37 20.422 1 93.62 231 PHE B O 1
ATOM 4409 N N . PHE B 1 232 ? -7.469 37.531 19.266 1 94.38 232 PHE B N 1
ATOM 4410 C CA . PHE B 1 232 ? -7.633 36.406 18.359 1 94.38 232 PHE B CA 1
ATOM 4411 C C . PHE B 1 232 ? -6.859 35.188 18.844 1 94.38 232 PHE B C 1
ATOM 4413 O O . PHE B 1 232 ? -5.695 35.281 19.219 1 94.38 232 PHE B O 1
ATOM 4420 N N . GLN B 1 233 ? -7.516 34.062 18.844 1 97.75 233 GLN B N 1
ATOM 4421 C CA . GLN B 1 233 ? -6.871 32.812 19.297 1 97.75 233 GLN B CA 1
ATOM 4422 C C . GLN B 1 233 ? -7.273 31.641 18.406 1 97.75 233 GLN B C 1
ATOM 4424 O O . GLN B 1 233 ? -8.461 31.438 18.156 1 97.75 233 GLN B O 1
ATOM 4429 N N . VAL B 1 234 ? -6.305 30.922 17.922 1 98.44 234 VAL B N 1
ATOM 4430 C CA . VAL B 1 234 ? -6.559 29.734 17.109 1 98.44 234 VAL B CA 1
ATOM 4431 C C . VAL B 1 234 ? -6.02 28.5 17.812 1 98.44 234 VAL B C 1
ATOM 4433 O O . VAL B 1 234 ? -4.852 28.453 18.203 1 98.44 234 VAL B O 1
ATOM 4436 N N . PHE B 1 235 ? -6.863 27.516 17.969 1 98.69 235 PHE B N 1
ATOM 4437 C CA . PHE B 1 235 ? -6.438 26.188 18.406 1 98.69 235 PHE B CA 1
ATOM 4438 C C . PHE B 1 235 ? -6.32 25.25 17.219 1 98.69 235 PHE B C 1
ATOM 4440 O O . PHE B 1 235 ? -7.297 25.016 16.5 1 98.69 235 PHE B O 1
ATOM 4447 N N . ALA B 1 236 ? -5.148 24.781 16.969 1 98.62 236 ALA B N 1
ATOM 4448 C CA . ALA B 1 236 ? -4.922 23.75 15.969 1 98.62 236 ALA B CA 1
ATOM 4449 C C . ALA B 1 236 ? -4.582 22.406 16.609 1 98.62 236 ALA B C 1
ATOM 4451 O O . ALA B 1 236 ? -3.545 22.266 17.266 1 98.62 236 ALA B O 1
ATOM 4452 N N . LEU B 1 237 ? -5.457 21.438 16.406 1 98.19 237 LEU B N 1
ATOM 4453 C CA . LEU B 1 237 ? -5.414 20.188 17.156 1 98.19 237 LEU B CA 1
ATOM 4454 C C . LEU B 1 237 ? -5.09 19 16.234 1 98.19 237 LEU B C 1
ATOM 4456 O O . LEU B 1 237 ? -5.836 18.734 15.289 1 98.19 237 LEU B O 1
ATOM 4460 N N . ILE B 1 238 ? -4.035 18.281 16.594 1 95.62 238 ILE B N 1
ATOM 4461 C CA . ILE B 1 238 ? -3.568 17.219 15.711 1 95.62 238 ILE B CA 1
ATOM 4462 C C . ILE B 1 238 ? -3.391 15.93 16.516 1 95.62 238 ILE B C 1
ATOM 4464 O O . ILE B 1 238 ? -3.371 14.836 15.945 1 95.62 238 ILE B O 1
ATOM 4468 N N . GLY B 1 239 ? -3.264 15.953 17.734 1 93.06 239 GLY B N 1
ATOM 4469 C CA . GLY B 1 239 ? -2.803 14.828 18.547 1 93.06 239 GLY B CA 1
ATOM 4470 C C . GLY B 1 239 ? -3.885 13.805 18.812 1 93.06 239 GLY B C 1
ATOM 4471 O O . GLY B 1 239 ? -3.588 12.656 19.141 1 93.06 239 GLY B O 1
ATOM 4472 N N . SER B 1 240 ? -5.125 14.219 18.781 1 91 240 SER B N 1
ATOM 4473 C CA . SER B 1 240 ? -6.242 13.305 18.984 1 91 240 SER B CA 1
ATOM 4474 C C . SER B 1 240 ? -6.762 12.75 17.672 1 91 240 SER B C 1
ATOM 4476 O O . SER B 1 240 ? -7.387 13.469 16.891 1 91 240 SER B O 1
ATOM 4478 N N . TYR B 1 241 ? -6.516 11.438 17.469 1 85.19 241 TYR B N 1
ATOM 4479 C CA . TYR B 1 241 ? -6.887 10.859 16.188 1 85.19 241 TYR B CA 1
ATOM 4480 C C . TYR B 1 241 ? -7.73 9.602 16.375 1 85.19 241 TYR B C 1
ATOM 4482 O O . TYR B 1 241 ? -7.867 8.797 15.461 1 85.19 241 TYR B O 1
ATOM 4490 N N . LYS B 1 242 ? -8.156 9.336 17.562 1 86.12 242 LYS B N 1
ATOM 4491 C CA . LYS B 1 242 ? -9.133 8.312 17.922 1 86.12 242 LYS B CA 1
ATOM 4492 C C . LYS B 1 242 ? -10.289 8.906 18.719 1 86.12 242 LYS B C 1
ATOM 4494 O O . LYS B 1 242 ? -10.109 9.906 19.422 1 86.12 242 LYS B O 1
ATOM 4499 N N . PRO B 1 243 ? -11.391 8.25 18.703 1 91.38 243 PRO B N 1
ATOM 4500 C CA . PRO B 1 243 ? -12.586 8.82 19.328 1 91.38 243 PRO B CA 1
ATOM 4501 C C . PRO B 1 243 ? -12.422 9.031 20.828 1 91.38 243 PRO B C 1
ATOM 4503 O O . PRO B 1 243 ? -13.086 9.898 21.406 1 91.38 243 PRO B O 1
ATOM 4506 N N . HIS B 1 244 ? -11.5 8.266 21.422 1 93.25 244 HIS B N 1
ATOM 4507 C CA . HIS B 1 244 ? -11.344 8.375 22.875 1 93.25 244 HIS B CA 1
ATOM 4508 C C . HIS B 1 244 ? -10.227 9.336 23.234 1 93.25 244 HIS B C 1
ATOM 4510 O O . HIS B 1 244 ? -9.992 9.602 24.422 1 93.25 244 HIS B O 1
ATOM 4516 N N . MET B 1 245 ? -9.57 9.852 22.281 1 92.62 245 MET B N 1
ATOM 4517 C CA . MET B 1 245 ? -8.508 10.828 22.5 1 92.62 245 MET B CA 1
ATOM 4518 C C . MET B 1 245 ? -9.055 12.25 22.406 1 92.62 245 MET B C 1
ATOM 4520 O O . MET B 1 245 ? -9.938 12.531 21.609 1 92.62 245 MET B O 1
ATOM 4524 N N . VAL B 1 246 ? -8.484 13.156 23.281 1 96.44 246 VAL B N 1
ATOM 4525 C CA . VAL B 1 246 ? -8.914 14.547 23.266 1 96.44 246 VAL B CA 1
ATOM 4526 C C . VAL B 1 246 ? -7.738 15.453 23.625 1 96.44 246 VAL B C 1
ATOM 4528 O O . VAL B 1 246 ? -6.902 15.094 24.453 1 96.44 246 VAL B O 1
ATOM 4531 N N . GLU B 1 247 ? -7.684 16.594 23.031 1 97.56 247 GLU B N 1
ATOM 4532 C CA . GLU B 1 247 ? -6.727 17.641 23.391 1 97.56 247 GLU B CA 1
ATOM 4533 C C . GLU B 1 247 ? -7.434 18.875 23.938 1 97.56 247 GLU B C 1
ATOM 4535 O O . GLU B 1 247 ? -7.059 19.391 24.984 1 97.56 247 GLU B O 1
ATOM 4540 N N . LEU B 1 248 ? -8.477 19.328 23.328 1 98.19 248 LEU B N 1
ATOM 4541 C CA . LEU B 1 248 ? -9.336 20.422 23.766 1 98.19 248 LEU B CA 1
ATOM 4542 C C . LEU B 1 248 ? -10.562 19.891 24.484 1 98.19 248 LEU B C 1
ATOM 4544 O O . LEU B 1 248 ? -11.211 18.938 24.016 1 98.19 248 LEU B O 1
ATOM 4548 N N . ASP B 1 249 ? -10.906 20.484 25.562 1 98.12 249 ASP B N 1
ATOM 4549 C CA . ASP B 1 249 ? -12.047 20.062 26.375 1 98.12 249 ASP B CA 1
ATOM 4550 C C . ASP B 1 249 ? -13.312 19.969 25.531 1 98.12 249 ASP B C 1
ATOM 4552 O O . ASP B 1 249 ? -13.805 20.984 25.016 1 98.12 249 ASP B O 1
ATOM 4556 N N . PRO B 1 250 ? -13.836 18.734 25.469 1 98.06 250 PRO B N 1
ATOM 4557 C CA . PRO B 1 250 ? -15.039 18.562 24.656 1 98.06 250 PRO B CA 1
ATOM 4558 C C . PRO B 1 250 ? -16.203 19.438 25.125 1 98.06 250 PRO B C 1
ATOM 4560 O O . PRO B 1 250 ? -17.047 19.844 24.328 1 98.06 250 PRO B 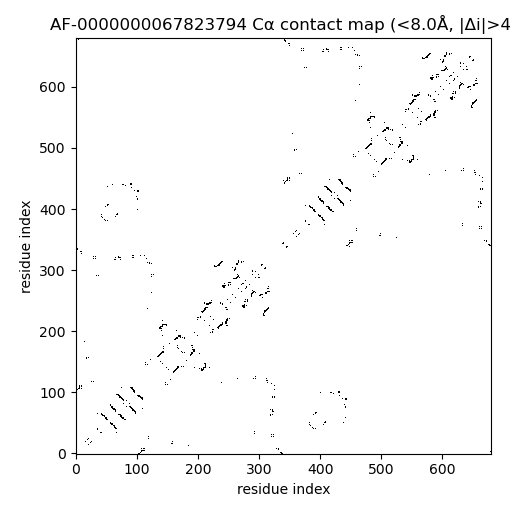O 1
ATOM 4563 N N . GLN B 1 251 ? -16.281 19.781 26.344 1 97.81 251 GLN B N 1
ATOM 4564 C CA . GLN B 1 251 ? -17.344 20.641 26.859 1 97.81 251 GLN B CA 1
ATOM 4565 C C . GLN B 1 251 ? -17.234 22.047 26.25 1 97.81 251 GLN B C 1
ATOM 4567 O O . GLN B 1 251 ? -18.25 22.703 26.016 1 97.81 251 GLN B O 1
ATOM 4572 N N . PHE B 1 252 ? -16.031 22.547 26.078 1 98.25 252 PHE B N 1
ATOM 4573 C CA . PHE B 1 252 ? -15.852 23.828 25.391 1 98.25 252 PHE B CA 1
ATOM 4574 C C . PHE B 1 252 ? -16.422 23.781 23.984 1 98.25 252 PHE B C 1
ATOM 4576 O O . PHE B 1 252 ? -17.109 24.703 23.562 1 98.25 252 PHE B O 1
ATOM 4583 N N . VAL B 1 253 ? -16.141 22.719 23.266 1 98.56 253 VAL B N 1
ATOM 4584 C CA . VAL B 1 253 ? -16.641 22.547 21.891 1 98.56 253 VAL B CA 1
ATOM 4585 C C . VAL B 1 253 ? -18.156 22.5 21.891 1 98.56 253 VAL B C 1
ATOM 4587 O O . VAL B 1 253 ? -18.812 23.203 21.109 1 98.56 253 VAL B O 1
ATOM 4590 N N . LYS B 1 254 ? -18.688 21.703 22.781 1 97.75 254 LYS B N 1
ATOM 4591 C CA . LYS B 1 254 ? -20.125 21.531 22.891 1 97.75 254 LYS B CA 1
ATOM 4592 C C . LYS B 1 254 ? -20.812 22.875 23.172 1 97.75 254 LYS B C 1
ATOM 4594 O O . LYS B 1 254 ? -21.844 23.188 22.578 1 97.75 254 LYS B O 1
ATOM 4599 N N . ASP B 1 255 ? -20.203 23.672 23.953 1 97.56 255 ASP B N 1
ATOM 4600 C CA . ASP B 1 255 ? -20.797 24.922 24.438 1 97.56 255 ASP B CA 1
ATOM 4601 C C . ASP B 1 255 ? -20.688 26.016 23.375 1 97.56 255 ASP B C 1
ATOM 4603 O O . ASP B 1 255 ? -21.438 27 23.406 1 97.56 255 ASP B O 1
ATOM 4607 N N . ASN B 1 256 ? -19.781 25.891 22.484 1 97.62 256 ASN B N 1
ATOM 4608 C CA . ASN B 1 256 ? -19.453 27.078 21.703 1 97.62 256 ASN B CA 1
ATOM 4609 C C . ASN B 1 256 ? -19.672 26.859 20.219 1 97.62 256 ASN B C 1
ATOM 4611 O O . ASN B 1 256 ? -19.922 27.797 19.469 1 97.62 256 ASN B O 1
ATOM 4615 N N . PHE B 1 257 ? -19.547 25.719 19.75 1 97.88 257 PHE B N 1
ATOM 4616 C CA . PHE B 1 257 ? -19.625 25.469 18.312 1 97.88 257 PHE B CA 1
ATOM 4617 C C . PHE B 1 257 ? -20.938 24.812 17.938 1 97.88 257 PHE B C 1
ATOM 4619 O O . PHE B 1 257 ? -20.969 23.656 17.516 1 97.88 257 PHE B O 1
ATOM 4626 N N . PHE B 1 258 ? -21.953 25.547 18 1 95.81 258 PHE B N 1
ATOM 4627 C CA . PHE B 1 258 ? -23.312 25.203 17.609 1 95.81 258 PHE B CA 1
ATOM 4628 C C . PHE B 1 258 ? -23.906 26.281 16.719 1 95.81 258 PHE B C 1
ATOM 4630 O O . PHE B 1 258 ? -23.375 27.391 16.609 1 95.81 258 PHE B O 1
ATOM 4637 N N . GLY B 1 259 ? -24.984 25.938 15.945 1 95.19 259 GLY B N 1
ATOM 4638 C CA . GLY B 1 259 ? -25.609 26.906 15.055 1 95.19 259 GLY B CA 1
ATOM 4639 C C . GLY B 1 259 ? -24.703 27.375 13.938 1 95.19 259 GLY B C 1
ATOM 4640 O O . GLY B 1 259 ? -24.188 26.562 13.164 1 95.19 259 GLY B O 1
ATOM 4641 N N . GLU B 1 260 ? -24.391 28.688 14.023 1 97.25 260 GLU B N 1
ATOM 4642 C CA . GLU B 1 260 ? -23.656 29.25 12.898 1 97.25 260 GLU B CA 1
ATOM 4643 C C . GLU B 1 260 ? -22.141 29.109 13.109 1 97.25 260 GLU B C 1
ATOM 4645 O O . GLU B 1 260 ? -21.359 29.359 12.188 1 97.25 260 GLU B O 1
ATOM 4650 N N . TYR B 1 261 ? -21.719 28.75 14.281 1 98.06 261 TYR B N 1
ATOM 4651 C CA . TYR B 1 261 ? -20.297 28.656 14.578 1 98.06 261 TYR B CA 1
ATOM 4652 C C . TYR B 1 261 ? -19.766 27.266 14.25 1 98.06 261 TYR B C 1
ATOM 4654 O O . TYR B 1 261 ? -20.359 26.25 14.648 1 98.06 261 TYR B O 1
ATOM 4662 N N . LYS B 1 262 ? -18.656 27.219 13.531 1 98.56 262 LYS B N 1
ATOM 4663 C CA . LYS B 1 262 ? -18.203 25.969 12.938 1 98.56 262 LYS B CA 1
ATOM 4664 C C . LYS B 1 262 ? -16.75 25.688 13.312 1 98.56 262 LYS B C 1
ATOM 4666 O O . LYS B 1 262 ? -15.945 26.609 13.43 1 98.56 262 LYS B O 1
ATOM 4671 N N . VAL B 1 263 ? -16.422 24.438 13.508 1 98.62 263 VAL B N 1
ATOM 4672 C CA . VAL B 1 263 ? -15.047 23.953 13.625 1 98.62 263 VAL B CA 1
ATOM 4673 C C . VAL B 1 263 ? -14.469 23.688 12.234 1 98.62 263 VAL B C 1
ATOM 4675 O O . VAL B 1 263 ? -15.148 23.141 11.367 1 98.62 263 VAL B O 1
ATOM 4678 N N . ILE B 1 264 ? -13.258 24.141 12 1 98.56 264 ILE B N 1
ATOM 4679 C CA . ILE B 1 264 ? -12.586 23.891 10.727 1 98.56 264 ILE B CA 1
ATOM 4680 C C . ILE B 1 264 ? -11.953 22.5 10.75 1 98.56 264 ILE B C 1
ATOM 4682 O O . ILE B 1 264 ? -11.227 22.156 11.68 1 98.56 264 ILE B O 1
ATOM 4686 N N . VAL B 1 265 ? -12.211 21.703 9.672 1 98 265 VAL B N 1
ATOM 4687 C CA . VAL B 1 265 ? -11.703 20.344 9.633 1 98 265 VAL B CA 1
ATOM 4688 C C . VAL B 1 265 ? -11.148 20.031 8.25 1 98 265 VAL B C 1
ATOM 4690 O O . VAL B 1 265 ? -11.477 20.703 7.273 1 98 265 VAL B O 1
ATOM 4693 N N . ASP B 1 266 ? -10.273 19.031 8.18 1 96.38 266 ASP B N 1
ATOM 4694 C CA . ASP B 1 266 ? -9.773 18.609 6.879 1 96.38 266 ASP B CA 1
ATOM 4695 C C . ASP B 1 266 ? -10.781 17.703 6.164 1 96.38 266 ASP B C 1
ATOM 4697 O O . ASP B 1 266 ? -10.867 17.719 4.938 1 96.38 266 ASP B O 1
ATOM 4701 N N . SER B 1 267 ? -11.438 16.906 6.906 1 94.44 267 SER B N 1
ATOM 4702 C CA . SER B 1 267 ? -12.508 16.047 6.395 1 94.44 267 SER B CA 1
ATOM 4703 C C . SER B 1 267 ? -13.648 15.93 7.402 1 94.44 267 SER B C 1
ATOM 4705 O O . SER B 1 267 ? -13.438 15.484 8.531 1 94.44 267 SER B O 1
ATOM 4707 N N . LYS B 1 268 ? -14.828 16.281 6.977 1 95.38 268 LYS B N 1
ATOM 4708 C CA . LYS B 1 268 ? -15.977 16.172 7.871 1 95.38 268 LYS B CA 1
ATOM 4709 C C . LYS B 1 268 ? -16.219 14.727 8.289 1 95.38 268 LYS B C 1
ATOM 4711 O O . LYS B 1 268 ? -16.328 14.438 9.484 1 95.38 268 LYS B O 1
ATOM 4716 N N . GLU B 1 269 ? -16.125 13.883 7.332 1 92.75 269 GLU B N 1
ATOM 4717 C CA . GLU B 1 269 ? -16.391 12.477 7.582 1 92.75 269 GLU B CA 1
ATOM 4718 C C . GLU B 1 269 ? -15.344 11.867 8.516 1 92.75 269 GLU B C 1
ATOM 4720 O O . GLU B 1 269 ? -15.688 11.25 9.523 1 92.75 269 GLU B O 1
ATOM 4725 N N . HIS B 1 270 ? -14.125 12.055 8.203 1 92 270 HIS B N 1
ATOM 4726 C CA . HIS B 1 270 ? -13.055 11.406 8.945 1 92 270 HIS B CA 1
ATOM 4727 C C . HIS B 1 270 ? -12.93 11.984 10.352 1 92 270 HIS B C 1
ATOM 4729 O O . HIS B 1 270 ? -12.664 11.258 11.312 1 92 270 HIS B O 1
ATOM 4735 N N . THR B 1 271 ? -13.094 13.266 10.516 1 95 271 THR B N 1
ATOM 4736 C CA . THR B 1 271 ? -12.953 13.867 11.828 1 95 271 THR B CA 1
ATOM 4737 C C . THR B 1 271 ? -14.094 13.445 12.75 1 95 271 THR B C 1
ATOM 4739 O O . THR B 1 271 ? -13.898 13.258 13.953 1 95 271 THR B O 1
ATOM 4742 N N . LEU B 1 272 ? -15.273 13.281 12.219 1 95.5 272 LEU B N 1
ATOM 4743 C CA . LEU B 1 272 ? -16.406 12.859 13.023 1 95.5 272 LEU B CA 1
ATOM 4744 C C . LEU B 1 272 ? -16.266 11.406 13.461 1 95.5 272 LEU B C 1
ATOM 4746 O O . LEU B 1 272 ? -16.875 10.977 14.438 1 95.5 272 LEU B O 1
ATOM 4750 N N . ALA B 1 273 ? -15.422 10.727 12.734 1 90.88 273 ALA B N 1
ATOM 4751 C CA . ALA B 1 273 ? -15.195 9.32 13.062 1 90.88 273 ALA B CA 1
ATOM 4752 C C . ALA B 1 273 ? -14.016 9.156 14.008 1 90.88 273 ALA B C 1
ATOM 4754 O O . ALA B 1 273 ? -13.969 8.219 14.805 1 90.88 273 ALA B O 1
ATOM 4755 N N . GLU B 1 274 ? -13.086 10.117 13.992 1 90.12 274 GLU B N 1
ATOM 4756 C CA . GLU B 1 274 ? -11.781 9.812 14.562 1 90.12 274 GLU B CA 1
ATOM 4757 C C . GLU B 1 274 ? -11.398 10.82 15.641 1 90.12 274 GLU B C 1
ATOM 4759 O O . GLU B 1 274 ? -10.531 10.555 16.469 1 90.12 274 GLU B O 1
ATOM 4764 N N . ALA B 1 275 ? -11.961 11.992 15.641 1 93.56 275 ALA B N 1
ATOM 4765 C CA . ALA B 1 275 ? -11.539 13.055 16.547 1 93.56 275 ALA B CA 1
ATOM 4766 C C . ALA B 1 275 ? -12.375 13.062 17.828 1 93.56 275 ALA B C 1
ATOM 4768 O O . ALA B 1 275 ? -13.562 13.422 17.797 1 93.56 275 ALA B O 1
ATOM 4769 N N . GLY B 1 276 ? -11.781 12.82 18.875 1 95.56 276 GLY B N 1
ATOM 4770 C CA . GLY B 1 276 ? -12.5 12.727 2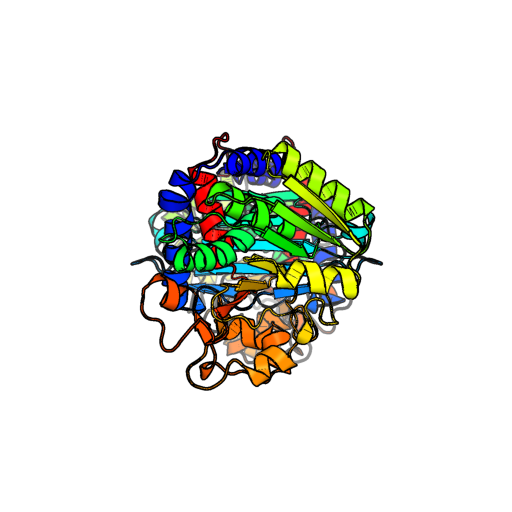0.141 1 95.56 276 GLY B CA 1
ATOM 4771 C C . GLY B 1 276 ? -13.195 14.016 20.531 1 95.56 276 GLY B C 1
ATOM 4772 O O . GLY B 1 276 ? -14.266 13.992 21.141 1 95.56 276 GLY B O 1
ATOM 4773 N N . GLU B 1 277 ? -12.633 15.219 20.234 1 96.75 277 GLU B N 1
ATOM 4774 C CA . GLU B 1 277 ? -13.242 16.5 20.547 1 96.75 277 GLU B CA 1
ATOM 4775 C C . GLU B 1 277 ? -14.633 16.625 19.938 1 96.75 277 GLU B C 1
ATOM 4777 O O . GLU B 1 277 ? -15.547 17.172 20.547 1 96.75 277 GLU B O 1
ATOM 4782 N N . LEU B 1 278 ? -14.742 16.062 18.719 1 97.44 278 LEU B N 1
ATOM 4783 C CA . LEU B 1 278 ? -15.984 16.188 17.984 1 97.44 278 LEU B CA 1
ATOM 4784 C C . LEU B 1 278 ? -16.969 15.086 18.359 1 97.44 278 LEU B C 1
ATOM 4786 O O . LEU B 1 278 ? -18.172 15.336 18.5 1 97.44 278 LEU B O 1
ATOM 4790 N N . VAL B 1 279 ? -16.438 13.875 18.531 1 96.69 279 VAL B N 1
ATOM 4791 C CA . VAL B 1 279 ? -17.266 12.734 18.891 1 96.69 279 VAL B CA 1
ATOM 4792 C C . VAL B 1 279 ? -17.891 12.953 20.266 1 96.69 279 VAL B C 1
ATOM 4794 O O . VAL B 1 279 ? -19.094 12.828 20.438 1 96.69 279 VAL B O 1
ATOM 4797 N N . GLN B 1 280 ? -17.094 13.328 21.188 1 97.12 280 GLN B N 1
ATOM 4798 C CA . GLN B 1 280 ? -17.531 13.422 22.578 1 97.12 280 GLN B CA 1
ATOM 4799 C C . GLN B 1 280 ? -18.391 14.664 22.797 1 97.12 280 GLN B C 1
ATOM 4801 O O . GLN B 1 280 ? -19.125 14.75 23.781 1 97.12 280 GLN B O 1
ATOM 4806 N N . SER B 1 281 ? -18.281 15.656 21.969 1 97.5 281 SER B N 1
ATOM 4807 C CA . SER B 1 281 ? -19.141 16.844 22.047 1 97.5 281 SER B CA 1
ATOM 4808 C C . SER B 1 281 ? -20.375 16.688 21.188 1 97.5 281 SER B C 1
ATOM 4810 O O . SER B 1 281 ? -21.188 17.609 21.062 1 97.5 281 SER B O 1
ATOM 4812 N N . GLU B 1 282 ? -20.516 15.547 20.469 1 96.88 282 GLU B N 1
ATOM 4813 C CA . GLU B 1 282 ? -21.688 15.188 19.656 1 96.88 282 GLU B CA 1
ATOM 4814 C C . GLU B 1 282 ? -21.891 16.172 18.516 1 96.88 282 GLU B C 1
ATOM 4816 O O . GLU B 1 282 ? -23.016 16.656 18.297 1 96.88 282 GLU B O 1
ATOM 4821 N N . ARG B 1 283 ? -20.828 16.578 17.969 1 96.56 283 ARG B N 1
ATOM 4822 C CA . ARG B 1 283 ? -20.922 17.438 16.797 1 96.56 283 ARG B CA 1
ATOM 4823 C C . ARG B 1 283 ? -21.281 16.625 15.555 1 96.56 283 ARG B C 1
ATOM 4825 O O . ARG B 1 283 ? -21.047 15.414 15.508 1 96.56 283 ARG B O 1
ATOM 4832 N N . THR B 1 284 ? -21.938 17.266 14.602 1 97.31 284 THR B N 1
ATOM 4833 C CA . THR B 1 284 ? -22.312 16.688 13.312 1 97.31 284 THR B CA 1
ATOM 4834 C C . THR B 1 284 ? -21.734 17.516 12.164 1 97.31 284 THR B C 1
ATOM 4836 O O . THR B 1 284 ? -21.031 18.5 12.398 1 97.31 284 THR B O 1
ATOM 4839 N N . GLU B 1 285 ? -22.031 17.109 11.008 1 96.75 285 GLU B N 1
ATOM 4840 C CA . GLU B 1 285 ? -21.531 17.812 9.828 1 96.75 285 GLU B CA 1
ATOM 4841 C C . GLU B 1 285 ? -21.953 19.281 9.82 1 96.75 285 GLU B C 1
ATOM 4843 O O . GLU B 1 285 ? -21.234 20.141 9.312 1 96.75 285 GLU B O 1
ATOM 4848 N N . LYS B 1 286 ? -23.062 19.547 10.43 1 96.75 286 LYS B N 1
ATOM 4849 C CA . LYS B 1 286 ? -23.625 20.906 10.43 1 96.75 286 LYS B CA 1
ATOM 4850 C C . LYS B 1 286 ? -22.781 21.859 11.266 1 96.75 286 LYS B C 1
ATOM 4852 O O . LYS B 1 286 ? -22.906 23.078 11.156 1 96.75 286 LYS B O 1
ATOM 4857 N N . ASN B 1 287 ? -21.906 21.312 12.078 1 98.25 287 ASN B N 1
ATOM 4858 C CA . ASN B 1 287 ? -21.078 22.125 12.961 1 98.25 287 ASN B CA 1
ATOM 4859 C C . ASN B 1 287 ? -19.672 22.297 12.398 1 98.25 287 ASN B C 1
ATOM 4861 O O . ASN B 1 287 ? -18.781 22.844 13.07 1 98.25 287 ASN B O 1
ATOM 4865 N N . LEU B 1 288 ? -19.5 21.844 11.188 1 98.25 288 LEU B N 1
ATOM 4866 C CA . LEU B 1 288 ? -18.141 21.781 10.648 1 98.25 288 LEU B CA 1
ATOM 4867 C C . LEU B 1 288 ? -18.047 22.562 9.344 1 98.25 288 LEU B C 1
ATOM 4869 O O . LEU B 1 288 ? -19.031 22.703 8.625 1 98.25 288 LEU B O 1
ATOM 4873 N N . VAL B 1 289 ? -16.906 23.109 9.086 1 97.88 289 VAL B N 1
ATOM 4874 C CA . VAL B 1 289 ? -16.5 23.641 7.785 1 97.88 289 VAL B CA 1
ATOM 4875 C C . VAL B 1 289 ? -15.219 22.953 7.32 1 97.88 289 VAL B C 1
ATOM 4877 O O . VAL B 1 289 ? -14.281 22.797 8.102 1 97.88 289 VAL B O 1
ATOM 4880 N N . SER B 1 290 ? -15.211 22.5 6.098 1 97.5 290 SER B N 1
ATOM 4881 C CA . SER B 1 290 ? -14.016 21.859 5.57 1 97.5 290 SER B CA 1
ATOM 4882 C C . SER B 1 290 ? -12.945 22.891 5.211 1 97.5 290 SER B C 1
ATOM 4884 O O . SER B 1 290 ? -13.266 24.031 4.883 1 97.5 290 SER B O 1
ATOM 4886 N N . LEU B 1 291 ? -11.703 22.469 5.277 1 97.94 291 LEU B N 1
ATOM 4887 C CA . LEU B 1 291 ? -10.594 23.297 4.812 1 97.94 291 LEU B CA 1
ATOM 4888 C C . LEU B 1 291 ? -10.82 23.75 3.375 1 97.94 291 LEU B C 1
ATOM 4890 O O . LEU B 1 291 ? -10.5 24.875 3.018 1 97.94 291 LEU B O 1
ATOM 4894 N N . THR B 1 292 ? -11.367 22.875 2.545 1 96.94 292 THR B N 1
ATOM 4895 C CA . THR B 1 292 ? -11.625 23.203 1.149 1 96.94 292 THR B CA 1
ATOM 4896 C C . THR B 1 292 ? -12.586 24.391 1.052 1 96.94 292 THR B C 1
ATOM 4898 O O . THR B 1 292 ? -12.352 25.328 0.289 1 96.94 292 THR B O 1
ATOM 4901 N N . ASP B 1 293 ? -13.664 24.312 1.835 1 97.06 293 ASP B N 1
ATOM 4902 C CA . ASP B 1 293 ? -14.648 25.391 1.825 1 97.06 293 ASP B CA 1
ATOM 4903 C C . ASP B 1 293 ? -14.047 26.672 2.369 1 97.06 293 ASP B C 1
ATOM 4905 O O . ASP B 1 293 ? -14.305 27.766 1.836 1 97.06 293 ASP B O 1
ATOM 4909 N N . LEU B 1 294 ? -13.281 26.578 3.396 1 97.94 294 LEU B N 1
ATOM 4910 C CA . LEU B 1 294 ? -12.656 27.75 3.992 1 97.94 294 LEU B CA 1
ATOM 4911 C C . LEU B 1 294 ? -11.711 28.422 3.004 1 97.94 294 LEU B C 1
ATOM 4913 O O . LEU B 1 294 ? -11.797 29.625 2.777 1 97.94 294 LEU B O 1
ATOM 4917 N N . LEU B 1 295 ? -10.828 27.641 2.432 1 97.06 295 LEU B N 1
ATOM 4918 C CA . LEU B 1 295 ? -9.781 28.156 1.562 1 97.06 295 LEU B CA 1
ATOM 4919 C C . LEU B 1 295 ? -10.367 28.688 0.256 1 97.06 295 LEU B C 1
ATOM 4921 O O . LEU B 1 295 ? -9.812 29.609 -0.348 1 97.06 295 LEU B O 1
ATOM 4925 N N . GLY B 1 296 ? -11.484 28.172 -0.132 1 95.12 296 GLY B N 1
ATOM 4926 C CA . GLY B 1 296 ? -12.156 28.594 -1.352 1 95.12 296 GLY B CA 1
ATOM 4927 C C . GLY B 1 296 ? -13.164 29.703 -1.125 1 95.12 296 GLY B C 1
ATOM 4928 O O . GLY B 1 296 ? -13.898 30.078 -2.041 1 95.12 296 GLY B O 1
ATOM 4929 N N . ASP B 1 297 ? -13.328 30.188 0.02 1 94.94 297 ASP B N 1
ATOM 4930 C CA . ASP B 1 297 ? -14.258 31.25 0.399 1 94.94 297 ASP B CA 1
ATOM 4931 C C . ASP B 1 297 ? -15.703 30.797 0.2 1 94.94 297 ASP B C 1
ATOM 4933 O O . ASP B 1 297 ? -16.531 31.547 -0.31 1 94.94 297 ASP B O 1
ATOM 4937 N N . LYS B 1 298 ? -15.945 29.578 0.531 1 93.19 298 LYS B N 1
ATOM 4938 C CA . LYS B 1 298 ? -17.281 29.016 0.404 1 93.19 298 LYS B CA 1
ATOM 4939 C C . LYS B 1 298 ? -17.797 28.5 1.748 1 93.19 298 LYS B C 1
ATOM 4941 O O . LYS B 1 298 ? -18.75 27.719 1.801 1 93.19 298 LYS B O 1
ATOM 4946 N N . ALA B 1 299 ? -17.141 28.938 2.74 1 93.62 299 ALA B N 1
ATOM 4947 C CA . ALA B 1 299 ? -17.531 28.469 4.07 1 93.62 299 ALA B CA 1
ATOM 4948 C C . ALA B 1 299 ? -18.906 29.016 4.465 1 93.62 299 ALA B C 1
ATOM 4950 O O . ALA B 1 299 ? -19.156 30.219 4.355 1 93.62 299 ALA B O 1
ATOM 4951 N N . GLN B 1 300 ? -19.719 28.094 4.848 1 93.69 300 GLN B N 1
ATOM 4952 C CA . GLN B 1 300 ? -21 28.484 5.422 1 93.69 300 GLN B CA 1
ATOM 4953 C C . GLN B 1 300 ? -20.922 28.547 6.945 1 93.69 300 GLN B C 1
ATOM 4955 O O . GLN B 1 300 ? -20.406 27.625 7.582 1 93.69 300 GLN B O 1
ATOM 4960 N N . GLY B 1 301 ? -21.328 29.641 7.441 1 96.38 301 GLY B N 1
ATOM 4961 C CA . GLY B 1 301 ? -21.219 29.844 8.875 1 96.38 301 GLY B CA 1
ATOM 4962 C C . GLY B 1 301 ? -20 30.656 9.281 1 96.38 301 GLY B C 1
ATOM 4963 O O . GLY B 1 301 ? -19.359 31.266 8.438 1 96.38 301 GLY B O 1
ATOM 4964 N N . ARG B 1 302 ? -19.812 30.766 10.641 1 97.56 302 ARG B N 1
ATOM 4965 C CA . ARG B 1 302 ? -18.703 31.531 11.188 1 97.56 302 ARG B CA 1
ATOM 4966 C C . ARG B 1 302 ? -17.625 30.609 11.773 1 97.56 302 ARG B C 1
ATOM 4968 O O . ARG B 1 302 ? -17.938 29.734 12.586 1 97.56 302 ARG B O 1
ATOM 4975 N N . VAL B 1 303 ? -16.438 30.828 11.391 1 97.88 303 VAL B N 1
ATOM 4976 C CA . VAL B 1 303 ? -15.367 29.953 11.859 1 97.88 303 VAL B CA 1
ATOM 4977 C C . VAL B 1 303 ? -14.664 30.609 13.047 1 97.88 303 VAL B C 1
ATOM 4979 O O . VAL B 1 303 ? -13.695 30.062 13.586 1 97.88 303 VAL B O 1
ATOM 4982 N N . LYS B 1 304 ? -15.055 31.75 13.414 1 97.12 304 LYS B N 1
ATOM 4983 C CA . LYS B 1 304 ? -14.57 32.469 14.586 1 97.12 304 LYS B CA 1
ATOM 4984 C C . LYS B 1 304 ? -15.711 32.75 15.562 1 97.12 304 LYS B C 1
ATOM 4986 O O . LYS B 1 304 ? -16.75 33.281 15.18 1 97.12 304 LYS B O 1
ATOM 4991 N N . LEU B 1 305 ? -15.469 32.406 16.812 1 97.69 305 LEU B N 1
ATOM 4992 C CA . LEU B 1 305 ? -16.438 32.688 17.859 1 97.69 305 LEU B CA 1
ATOM 4993 C C . LEU B 1 305 ? -16.453 34.156 18.203 1 97.69 305 LEU B C 1
ATOM 4995 O O . LEU B 1 305 ? -15.516 34.906 17.875 1 97.69 305 LEU B O 1
ATOM 4999 N N . PRO B 1 306 ? -17.562 34.594 18.859 1 96 306 PRO B N 1
ATOM 5000 C CA . PRO B 1 306 ? -17.562 35.969 19.344 1 96 306 PRO B CA 1
ATOM 5001 C C . PRO B 1 306 ? -16.391 36.281 20.266 1 96 306 PRO B C 1
ATOM 5003 O O . PRO B 1 306 ? -15.922 37.406 20.312 1 96 306 PRO B O 1
ATOM 5006 N N . SER B 1 307 ? -15.93 35.25 20.875 1 95.5 307 SER B N 1
ATOM 5007 C CA . SER B 1 307 ? -14.805 35.406 21.797 1 95.5 307 SER B CA 1
ATOM 5008 C C . SER B 1 307 ? -13.484 35.562 21.031 1 95.5 307 SER B C 1
ATOM 5010 O O . SER B 1 307 ? -12.438 35.781 21.625 1 95.5 307 SER B O 1
ATOM 5012 N N . GLY B 1 308 ? -13.555 35.406 19.703 1 96 308 GLY B N 1
ATOM 5013 C CA . GLY B 1 308 ? -12.359 35.531 18.891 1 96 308 GLY B CA 1
ATOM 5014 C C . GLY B 1 308 ? -11.656 34.219 18.656 1 96 308 GLY B C 1
ATOM 5015 O O . GLY B 1 308 ? -10.648 34.156 17.953 1 96 308 GLY B O 1
ATOM 5016 N N . VAL B 1 309 ? -12.25 33.125 19.078 1 97.94 309 VAL B N 1
ATOM 5017 C CA . VAL B 1 309 ? -11.586 31.812 19.078 1 97.94 309 VAL B CA 1
ATOM 5018 C C . VAL B 1 309 ? -11.969 31.047 17.812 1 97.94 309 VAL B C 1
ATOM 5020 O O . VAL B 1 309 ? -13.133 31.047 17.422 1 97.94 309 VAL B O 1
ATOM 5023 N N . SER B 1 310 ? -11.016 30.5 17.156 1 98.38 310 SER B N 1
ATOM 5024 C CA . SER B 1 310 ? -11.203 29.516 16.078 1 98.38 310 SER B CA 1
ATOM 5025 C C . SER B 1 310 ? -10.562 28.188 16.438 1 98.38 310 SER B C 1
ATOM 5027 O O . SER B 1 310 ? -9.555 28.141 17.141 1 98.38 310 SER B O 1
ATOM 5029 N N . VAL B 1 311 ? -11.172 27.109 15.945 1 98.69 311 VAL B N 1
ATOM 5030 C CA . VAL B 1 311 ? -10.641 25.766 16.188 1 98.69 311 VAL B CA 1
ATOM 5031 C C . VAL B 1 311 ? -10.461 25.031 14.859 1 98.69 311 VAL B C 1
ATOM 5033 O O . VAL B 1 311 ? -11.375 25 14.031 1 98.69 311 VAL B O 1
ATOM 5036 N N . VAL B 1 312 ? -9.25 24.547 14.688 1 98.56 312 VAL B N 1
ATOM 5037 C CA . VAL B 1 312 ? -8.883 23.734 13.539 1 98.56 312 VAL B CA 1
ATOM 5038 C C . VAL B 1 312 ? -8.555 22.312 13.992 1 98.56 312 VAL B C 1
ATOM 5040 O O . VAL B 1 312 ? -7.641 22.109 14.805 1 98.56 312 VAL B O 1
ATOM 5043 N N . LYS B 1 313 ? -9.305 21.344 13.555 1 98.25 313 LYS B N 1
ATOM 5044 C CA . LYS B 1 313 ? -9.078 19.938 13.883 1 98.25 313 LYS B CA 1
ATOM 5045 C C . LYS B 1 313 ? -8.664 19.141 12.648 1 98.25 313 LYS B C 1
ATOM 5047 O O . LYS B 1 313 ? -9.422 19.047 11.68 1 98.25 313 LYS B O 1
ATOM 5052 N N . ILE B 1 314 ? -7.492 18.516 12.75 1 96.44 314 ILE B N 1
ATOM 5053 C CA . ILE B 1 314 ? -6.926 17.797 11.617 1 96.44 314 ILE B CA 1
ATOM 5054 C C . ILE B 1 314 ? -6.758 16.312 11.969 1 96.44 314 ILE B C 1
ATOM 5056 O O . ILE B 1 314 ? -6.238 15.984 13.031 1 96.44 314 ILE B O 1
ATOM 5060 N N . VAL B 1 315 ? -7.195 15.43 11.117 1 92.56 315 VAL B N 1
ATOM 5061 C CA . VAL B 1 315 ? -6.965 14 11.32 1 92.56 315 VAL B CA 1
ATOM 5062 C C . VAL B 1 315 ? -6.078 13.453 10.195 1 92.56 315 VAL B C 1
ATOM 5064 O O . VAL B 1 315 ? -5.406 12.438 10.375 1 92.56 315 VAL B O 1
ATOM 5067 N N . GLY B 1 316 ? -6.121 14.078 9.07 1 93.38 316 GLY B N 1
ATOM 5068 C CA . GLY B 1 316 ? -5.238 13.703 7.98 1 93.38 316 GLY B CA 1
ATOM 5069 C C . GLY B 1 316 ? -5.926 12.859 6.922 1 93.38 316 GLY B C 1
ATOM 5070 O O . GLY B 1 316 ? -6.766 12.016 7.238 1 93.38 316 GLY B O 1
ATOM 5071 N N . LEU B 1 317 ? -5.578 13.086 5.633 1 95.69 317 LEU B N 1
ATOM 5072 C CA . LEU B 1 317 ? -6.004 12.344 4.449 1 95.69 317 LEU B CA 1
ATOM 5073 C C . LEU B 1 317 ? -4.801 11.898 3.625 1 95.69 317 LEU B C 1
ATOM 5075 O O . LEU B 1 317 ? -3.867 12.672 3.414 1 95.69 317 LEU B O 1
ATOM 5079 N N . SER B 1 318 ? -4.891 10.664 3.098 1 97.19 318 SER B N 1
ATOM 5080 C CA . SER B 1 318 ? -3.738 10.133 2.377 1 97.19 318 SER B CA 1
ATOM 5081 C C . SER B 1 318 ? -3.43 10.961 1.135 1 97.19 318 SER B C 1
ATOM 5083 O O . SER B 1 318 ? -2.275 11.039 0.708 1 97.19 318 SER B O 1
ATOM 5085 N N . ILE B 1 319 ? -4.441 11.57 0.566 1 98.25 319 ILE B N 1
ATOM 5086 C CA . ILE B 1 319 ? -4.262 12.367 -0.645 1 98.25 319 ILE B CA 1
ATOM 5087 C C . ILE B 1 319 ? -3.293 13.516 -0.369 1 98.25 319 ILE B C 1
ATOM 5089 O O . ILE B 1 319 ? -2.527 13.914 -1.25 1 98.25 319 ILE B O 1
ATOM 5093 N N . MET B 1 320 ? -3.277 14.07 0.877 1 98.25 320 MET B N 1
ATOM 5094 C CA . MET B 1 320 ? -2.338 15.125 1.26 1 98.25 320 MET B CA 1
ATOM 5095 C C . MET B 1 320 ? -0.9 14.617 1.188 1 98.25 320 MET B C 1
ATOM 5097 O O . MET B 1 320 ? -0.019 15.312 0.68 1 98.25 320 MET B O 1
ATOM 5101 N N . ASP B 1 321 ? -0.684 13.414 1.632 1 98.56 321 ASP B N 1
ATOM 5102 C CA . ASP B 1 321 ? 0.643 12.805 1.625 1 98.56 321 ASP B CA 1
ATOM 5103 C C . ASP B 1 321 ? 1.111 12.523 0.199 1 98.56 321 ASP B C 1
ATOM 5105 O O . ASP B 1 321 ? 2.27 12.781 -0.141 1 98.56 321 ASP B O 1
ATOM 5109 N N . ILE B 1 322 ? 0.231 12.008 -0.615 1 98.75 322 ILE B N 1
ATOM 5110 C CA . ILE B 1 322 ? 0.615 11.602 -1.964 1 98.75 322 ILE B CA 1
ATOM 5111 C C . ILE B 1 322 ? 0.961 12.844 -2.791 1 98.75 322 ILE B C 1
ATOM 5113 O O . ILE B 1 322 ? 1.969 12.859 -3.502 1 98.75 322 ILE B O 1
ATOM 5117 N N . TYR B 1 323 ? 0.131 13.914 -2.695 1 98.62 323 TYR B N 1
ATOM 5118 C CA . TYR B 1 323 ? 0.419 15.141 -3.424 1 98.62 323 TYR B CA 1
ATOM 5119 C C . TYR B 1 323 ? 1.717 15.773 -2.938 1 98.62 323 TYR B C 1
ATOM 5121 O O . TYR B 1 323 ? 2.518 16.266 -3.74 1 98.62 323 TYR B O 1
ATOM 5129 N N . MET B 1 324 ? 1.936 15.781 -1.656 1 98.62 324 MET B N 1
ATOM 5130 C CA . MET B 1 324 ? 3.164 16.375 -1.127 1 98.62 324 MET B CA 1
ATOM 5131 C C . MET B 1 324 ? 4.375 15.531 -1.507 1 98.62 324 MET B C 1
ATOM 5133 O O . MET B 1 324 ? 5.453 16.062 -1.775 1 98.62 324 MET B O 1
ATOM 5137 N N . ALA B 1 325 ? 4.195 14.195 -1.5 1 98.75 325 ALA B N 1
ATOM 5138 C CA . ALA B 1 325 ? 5.277 13.32 -1.943 1 98.75 325 ALA B CA 1
ATOM 5139 C C . ALA B 1 325 ? 5.637 13.586 -3.402 1 98.75 325 ALA B C 1
ATOM 5141 O O . ALA B 1 325 ? 6.816 13.641 -3.756 1 98.75 325 ALA B O 1
ATOM 5142 N N . GLN B 1 326 ? 4.645 13.727 -4.215 1 98.5 326 GLN B N 1
ATOM 5143 C CA . GLN B 1 326 ? 4.887 14.055 -5.617 1 98.5 326 GLN B CA 1
ATOM 5144 C C . GLN B 1 326 ? 5.637 15.375 -5.75 1 98.5 326 GLN B C 1
ATOM 5146 O O . GLN B 1 326 ? 6.57 15.492 -6.547 1 98.5 326 GLN B O 1
ATOM 5151 N N . LEU B 1 327 ? 5.207 16.391 -4.98 1 98.56 327 LEU B N 1
ATOM 5152 C CA . LEU B 1 327 ? 5.891 17.672 -4.996 1 98.56 327 LEU B CA 1
ATOM 5153 C C . LEU B 1 327 ? 7.348 17.516 -4.566 1 98.56 327 LEU B C 1
ATOM 5155 O O . LEU B 1 327 ? 8.234 18.156 -5.137 1 98.56 327 LEU B O 1
ATOM 5159 N N . MET B 1 328 ? 7.641 16.719 -3.518 1 98.19 328 MET B N 1
ATOM 5160 C CA . MET B 1 328 ? 9.008 16.453 -3.084 1 98.19 328 MET B CA 1
ATOM 5161 C C . MET B 1 328 ? 9.828 15.836 -4.211 1 98.19 328 MET B C 1
ATOM 5163 O O . MET B 1 328 ? 10.977 16.234 -4.438 1 98.19 328 MET B O 1
ATOM 5167 N N . LEU B 1 329 ? 9.25 14.867 -4.938 1 97.88 329 LEU B N 1
ATOM 5168 C CA . LEU B 1 329 ? 9.953 14.211 -6.035 1 97.88 329 LEU B CA 1
ATOM 5169 C C . LEU B 1 329 ? 10.289 15.203 -7.137 1 97.88 329 LEU B C 1
ATOM 5171 O O . LEU B 1 329 ? 11.305 15.062 -7.82 1 97.88 329 LEU B O 1
ATOM 5175 N N . GLU B 1 330 ? 9.445 16.219 -7.266 1 97.12 330 GLU B N 1
ATOM 5176 C CA . GLU B 1 330 ? 9.641 17.25 -8.281 1 97.12 330 GLU B CA 1
ATOM 5177 C C . GLU B 1 330 ? 10.672 18.281 -7.832 1 97.12 330 GLU B C 1
ATOM 5179 O O . GLU B 1 330 ? 11.391 18.844 -8.656 1 97.12 330 GLU B O 1
ATOM 5184 N N . SER B 1 331 ? 10.758 18.547 -6.512 1 96.69 331 SER B N 1
ATOM 5185 C CA . SER B 1 331 ? 11.453 19.734 -6.023 1 96.69 331 SER B CA 1
ATOM 5186 C C . SER B 1 331 ? 12.812 19.359 -5.438 1 96.69 331 SER B C 1
ATOM 5188 O O . SER B 1 331 ? 13.703 20.219 -5.34 1 96.69 331 SER B O 1
ATOM 5190 N N . VAL B 1 332 ? 12.938 18.125 -4.953 1 96.06 332 VAL B N 1
ATOM 5191 C CA . VAL B 1 332 ? 14.18 17.719 -4.297 1 96.06 332 VAL B CA 1
ATOM 5192 C C . VAL B 1 332 ? 15.109 17.062 -5.309 1 96.06 332 VAL B C 1
ATOM 5194 O O . VAL B 1 332 ? 14.711 16.125 -6.008 1 96.06 332 VAL B O 1
ATOM 5197 N N . GLU B 1 333 ? 16.281 17.531 -5.387 1 89.69 333 GLU B N 1
ATOM 5198 C CA . GLU B 1 333 ? 17.266 16.953 -6.301 1 89.69 333 GLU B CA 1
ATOM 5199 C C . GLU B 1 333 ? 17.781 15.609 -5.773 1 89.69 333 GLU B C 1
ATOM 5201 O O . GLU B 1 333 ? 18.266 15.539 -4.645 1 89.69 333 GLU B O 1
ATOM 5206 N N . ALA B 1 334 ? 17.656 14.625 -6.484 1 90.25 334 ALA B N 1
ATOM 5207 C CA . ALA B 1 334 ? 18.156 13.289 -6.199 1 90.25 334 ALA B CA 1
ATOM 5208 C C . ALA B 1 334 ? 18.375 12.5 -7.484 1 90.25 334 ALA B C 1
ATOM 5210 O O . ALA B 1 334 ? 17.719 12.75 -8.5 1 90.25 334 ALA B O 1
ATOM 5211 N N . PRO B 1 335 ? 19.328 11.625 -7.461 1 86.69 335 PRO B N 1
ATOM 5212 C CA . PRO B 1 335 ? 19.562 10.828 -8.672 1 86.69 335 PRO B CA 1
ATOM 5213 C C . PRO B 1 335 ? 18.406 9.891 -9 1 86.69 335 PRO B C 1
ATOM 5215 O O . PRO B 1 335 ? 17.719 9.414 -8.102 1 86.69 335 PRO B O 1
ATOM 5218 N N . GLN B 1 336 ? 18.281 9.664 -10.297 1 90.06 336 GLN B N 1
ATOM 5219 C CA . GLN B 1 336 ? 17.344 8.648 -10.75 1 90.06 336 GLN B CA 1
ATOM 5220 C C . GLN B 1 336 ? 17.906 7.246 -10.547 1 90.06 336 GLN B C 1
ATOM 5222 O O . GLN B 1 336 ? 19.109 7.027 -10.703 1 90.06 336 GLN B O 1
ATOM 5227 N N . VAL B 1 337 ? 16.984 6.414 -10.164 1 90.12 337 VAL B N 1
ATOM 5228 C CA . VAL B 1 337 ? 17.375 5.02 -9.984 1 90.12 337 VAL B CA 1
ATOM 5229 C C . VAL B 1 337 ? 16.609 4.145 -10.984 1 90.12 337 VAL B C 1
ATOM 5231 O O . VAL B 1 337 ? 15.422 4.344 -11.211 1 90.12 337 VAL B O 1
ATOM 5234 N N . ASP B 1 338 ? 17.344 3.182 -11.555 1 88.38 338 ASP B N 1
ATOM 5235 C CA . ASP B 1 338 ? 16.734 2.258 -12.508 1 88.38 338 ASP B CA 1
ATOM 5236 C C . ASP B 1 338 ? 15.789 1.292 -11.797 1 88.38 338 ASP B C 1
ATOM 5238 O O . ASP B 1 338 ? 16.172 0.634 -10.828 1 88.38 338 ASP B O 1
ATOM 5242 N N . PHE B 1 339 ? 14.531 1.217 -12.219 1 92.31 339 PHE B N 1
ATOM 5243 C CA . PHE B 1 339 ? 13.516 0.346 -11.648 1 92.31 339 PHE B CA 1
ATOM 5244 C C . PHE B 1 339 ? 12.672 -0.3 -12.742 1 92.31 339 PHE B C 1
ATOM 5246 O O . PHE B 1 339 ? 11.516 -0.656 -12.516 1 92.31 339 PHE B O 1
ATOM 5253 N N . ASP B 1 340 ? 13.227 -0.498 -13.906 1 84.56 340 ASP B N 1
ATOM 5254 C CA . ASP B 1 340 ? 12.547 -1.006 -15.094 1 84.56 340 ASP B CA 1
ATOM 5255 C C . ASP B 1 340 ? 12.031 -2.426 -14.867 1 84.56 340 ASP B C 1
ATOM 5257 O O . ASP B 1 340 ? 12.547 -3.148 -14.008 1 84.56 340 ASP B O 1
#